Protein AF-A0A932MXI2-F1 (afdb_monomer_lite)

Foldseek 3Di:
DDDDDDPDPPPPDQLAAFEFAAAQPPRHGQFAPDLEDEAAEAPVAAPLDDPCVLVVLLVLLQVQLCVQPQFNHGYHYPYYDPDQDDDPPQHAYEHEDLDDPPPVCPPDQKDKDWDADPPPCRSYTRYMYIYGYNNPFAEDCPLAQRGFHSNLLSNLNVLVVRRTAADQALLASSHPDDHRSDDSSNHGDPNSSLVNSCSGGPDDQWDDWQSSWYWYPHPVDNHTFGWIHDPGDTDTAADDFSHWDLALRNHPQSDFDHDPVDHSRRHITTHKHADDQVPQPGPPSFGFDCPVVGGITDHAEDDDDDPDDDPVLCVVLNNQWTWDQDSSRYTDIWGWAQAQVSQVPFGFAPHVHDPPTTIGDHAQPFEFFAFDPFQRNYNQSHWADPDPTTTHHHPDDDPDDD

Secondary structure (DSSP, 8-state):
------------------EEEB-TTT-PBPB-SSSEEEEEEETT--TT-TTSHHHHHHHHHHHHHTT-TT---EEEEEEEES----SSSS--EEEEESS---GGGTT-SEEEEEEE--SS-TTBEEEEEEEEETTTS-EESS--TTSEEHHHHHHHHHHHHHTB--BS-TTSTTBS---TT--GGGS--HHHHHHHHHHS-SS----SSGGGS-EEE-TTSS--EEEEEETTEEEE--B-TTSEESSGGGBTTS-EE--TTS-TTTS-EEE--B--TTTT--GGGPEEE-TTSS-EEESS--S--SS--THHHHHHH-TTEEEEE-TTS-EEEEEEESSGGGGBTBEEET-SSSSSPEEEEPPPSBPTTSB-SSGGGBTTS-EE-SSSS-EE-PSS------

Sequence (402 aa):
MQRWTLAGVLAATSAAGFTVVRDPNTAAPIRWPTPEVSLTLQQDGSDDVADGSDLAAMRNAMAVWGLVTCSDFAFSEAGTTPSRSATDDGTNLVTFLESGWPGGASGAVALTTWYRDTGPNPDQWREADVILNGQDFCWATQGALTCHDIQSVLTHELGHVLGLWHAADPQATLYARTQEGLVYGRNLAADDVAGLCYLYPPGAFTCASDADCPAMFGYYGGGAVRTRCSAGSCAQGSTTYGLDCFAASHCASGQCMADPESPTAYEPGFCTQACSLAAQDCPQGDLCSDASGAALCWRGRDDCPNTARRTECQASLGSNGYCVQDSDGLLRCRRTCLVDEHCGGEECYGGTGGVPPGFCKPVGAKILGEPCEHGLECAQLTCAGAGTTPTCSPWPYSNTTP

pLDDT: mean 75.47, std 19.52, range [24.95, 98.69]

Radius of gyration: 22.24 Å; chains: 1; bounding box: 58×57×59 Å

Structure (mmCIF, N/CA/C/O backbone):
data_AF-A0A932MXI2-F1
#
_entry.id   AF-A0A932MXI2-F1
#
loop_
_atom_site.group_PDB
_atom_site.id
_atom_site.type_symbol
_atom_site.label_atom_id
_atom_site.label_alt_id
_atom_site.label_comp_id
_atom_site.label_asym_id
_atom_site.label_entity_id
_atom_site.label_seq_id
_atom_site.pdbx_PDB_ins_code
_atom_site.Cartn_x
_atom_site.Cartn_y
_atom_site.Cartn_z
_atom_site.occupancy
_atom_site.B_iso_or_equiv
_atom_site.auth_seq_id
_atom_site.auth_comp_id
_atom_site.auth_asym_id
_atom_site.auth_atom_id
_atom_site.pdbx_PDB_model_num
ATOM 1 N N . MET A 1 1 ? 17.530 -39.108 -34.973 1.00 37.25 1 MET A N 1
ATOM 2 C CA . MET A 1 1 ? 17.768 -37.732 -34.487 1.00 37.25 1 MET A CA 1
ATOM 3 C C . MET A 1 1 ? 16.409 -37.115 -34.189 1.00 37.25 1 MET A C 1
ATOM 5 O O . MET A 1 1 ? 15.735 -36.696 -35.118 1.00 37.25 1 MET A O 1
ATOM 9 N N . GLN A 1 2 ? 15.947 -37.169 -32.939 1.00 24.95 2 GLN A N 1
ATOM 10 C CA . GLN A 1 2 ? 14.688 -36.533 -32.538 1.00 24.95 2 GLN A CA 1
ATOM 11 C C . GLN A 1 2 ? 14.991 -35.097 -32.110 1.00 24.95 2 GLN A C 1
ATOM 13 O O . GLN A 1 2 ? 15.743 -34.872 -31.165 1.00 24.95 2 GLN A O 1
ATOM 18 N N . ARG A 1 3 ? 14.460 -34.138 -32.873 1.00 25.03 3 ARG A N 1
ATOM 19 C CA . ARG A 1 3 ? 14.452 -32.717 -32.524 1.00 25.03 3 ARG A CA 1
ATOM 20 C C . ARG A 1 3 ? 13.365 -32.494 -31.476 1.00 25.03 3 ARG A C 1
ATOM 22 O O . ARG A 1 3 ? 12.215 -32.837 -31.726 1.00 25.03 3 ARG A O 1
ATOM 29 N N . TRP A 1 4 ? 13.740 -31.910 -30.346 1.00 26.81 4 TRP A N 1
ATOM 30 C CA . TRP A 1 4 ? 12.810 -31.357 -29.369 1.00 26.81 4 TRP A CA 1
ATOM 31 C C . TRP A 1 4 ? 12.724 -29.855 -29.617 1.00 26.81 4 TRP A C 1
ATOM 33 O O . TRP A 1 4 ? 13.738 -29.161 -29.554 1.00 26.81 4 TRP A O 1
ATOM 43 N N . THR A 1 5 ? 11.535 -29.363 -29.943 1.00 29.88 5 THR A N 1
ATOM 44 C CA . THR A 1 5 ? 11.244 -27.930 -30.001 1.00 29.88 5 THR A CA 1
ATOM 45 C C . THR A 1 5 ? 10.661 -27.546 -28.645 1.00 29.88 5 THR A C 1
ATOM 47 O O . THR A 1 5 ? 9.555 -27.969 -28.318 1.00 29.88 5 THR A O 1
ATOM 50 N N . LEU A 1 6 ? 11.406 -26.786 -27.838 1.00 27.25 6 LEU A N 1
ATOM 51 C CA . LEU A 1 6 ? 10.838 -26.086 -26.687 1.00 27.25 6 LEU A CA 1
ATOM 52 C C . LEU A 1 6 ? 10.010 -24.915 -27.229 1.00 27.25 6 LEU A C 1
ATOM 54 O O . LEU A 1 6 ? 10.571 -23.963 -27.770 1.00 27.25 6 LEU A O 1
ATOM 58 N N . ALA A 1 7 ? 8.689 -24.986 -27.100 1.00 28.48 7 ALA A N 1
ATOM 59 C CA . ALA A 1 7 ? 7.842 -23.804 -27.163 1.00 28.48 7 ALA A CA 1
ATOM 60 C C . ALA A 1 7 ? 7.869 -23.169 -25.768 1.00 28.48 7 ALA A C 1
ATOM 62 O O . ALA A 1 7 ? 7.187 -23.629 -24.856 1.00 28.48 7 ALA A O 1
ATOM 63 N N . GLY A 1 8 ? 8.737 -22.175 -25.578 1.00 25.56 8 GLY A N 1
ATOM 64 C CA . GLY A 1 8 ? 8.717 -21.346 -24.381 1.00 25.56 8 GLY A CA 1
ATOM 65 C C . GLY A 1 8 ? 7.480 -20.460 -24.421 1.00 25.56 8 GLY A C 1
ATOM 66 O O . GLY A 1 8 ? 7.396 -19.562 -25.255 1.00 25.56 8 GLY A O 1
ATOM 67 N N . VAL A 1 9 ? 6.519 -20.724 -23.540 1.00 27.22 9 VAL A N 1
ATOM 68 C CA . VAL A 1 9 ? 5.492 -19.744 -23.196 1.00 27.22 9 VAL A CA 1
ATOM 69 C C . VAL A 1 9 ? 6.190 -18.715 -22.311 1.00 27.22 9 VAL A C 1
ATOM 71 O O . VAL A 1 9 ? 6.470 -18.979 -21.146 1.00 27.22 9 VAL A O 1
ATOM 74 N N . LEU A 1 10 ? 6.557 -17.573 -22.890 1.00 26.36 10 LEU A N 1
ATOM 75 C CA . LEU A 1 10 ? 6.882 -16.381 -22.115 1.00 26.36 10 LEU A CA 1
ATOM 76 C C . LEU A 1 10 ? 5.555 -15.860 -21.565 1.00 26.36 10 LEU A C 1
ATOM 78 O O . LEU A 1 10 ? 4.827 -15.160 -22.264 1.00 26.36 10 LEU A O 1
ATOM 82 N N . ALA A 1 11 ? 5.217 -16.252 -20.338 1.00 28.09 11 ALA A N 1
ATOM 83 C CA . ALA A 1 11 ? 4.273 -15.478 -19.552 1.00 28.09 11 ALA A CA 1
ATOM 84 C C . ALA A 1 11 ? 4.927 -14.108 -19.333 1.00 28.09 11 ALA A C 1
ATOM 86 O O . ALA A 1 11 ? 6.010 -14.022 -18.751 1.00 28.09 11 ALA A O 1
ATOM 87 N N . ALA A 1 12 ? 4.322 -13.052 -19.871 1.00 29.31 12 ALA A N 1
ATOM 88 C CA . ALA A 1 12 ? 4.675 -11.698 -19.488 1.00 29.31 12 ALA A CA 1
ATOM 89 C C . ALA A 1 12 ? 4.165 -11.509 -18.057 1.00 29.31 12 ALA A C 1
ATOM 91 O O . ALA A 1 12 ? 3.017 -11.139 -17.847 1.00 29.31 12 ALA A O 1
ATOM 92 N N . THR A 1 13 ? 4.993 -11.844 -17.071 1.00 35.12 13 THR A N 1
ATOM 93 C CA . THR A 1 13 ? 4.764 -11.407 -15.697 1.00 35.12 13 THR A CA 1
ATOM 94 C C . THR A 1 13 ? 4.804 -9.886 -15.716 1.00 35.12 13 THR A C 1
ATOM 96 O O . THR A 1 13 ? 5.801 -9.310 -16.170 1.00 35.12 13 THR A O 1
ATOM 99 N N . SER A 1 14 ? 3.735 -9.233 -15.261 1.00 41.88 14 SER A N 1
ATOM 100 C CA . SER A 1 14 ? 3.812 -7.829 -14.869 1.00 41.88 14 SER A CA 1
ATOM 101 C C . SER A 1 14 ? 5.031 -7.670 -13.956 1.00 41.88 14 SER A C 1
ATOM 103 O O . SER A 1 14 ? 5.331 -8.530 -13.124 1.00 41.88 14 SER A O 1
ATOM 105 N N . ALA A 1 15 ? 5.829 -6.638 -14.208 1.00 44.97 15 ALA A N 1
ATOM 106 C CA . ALA A 1 15 ? 7.042 -6.414 -13.442 1.00 44.97 15 ALA A CA 1
ATOM 107 C C . ALA A 1 15 ? 6.621 -5.937 -12.043 1.00 44.97 15 ALA A C 1
ATOM 109 O O . ALA A 1 15 ? 6.262 -4.775 -11.887 1.00 44.97 15 ALA A O 1
ATOM 110 N N . ALA A 1 16 ? 6.609 -6.838 -11.057 1.00 55.31 16 ALA A N 1
ATOM 111 C CA . ALA A 1 16 ? 6.375 -6.493 -9.656 1.00 55.31 16 ALA A CA 1
ATOM 112 C C . ALA A 1 16 ? 7.564 -5.675 -9.148 1.00 55.31 16 ALA A C 1
ATOM 114 O O . ALA A 1 16 ? 8.705 -6.035 -9.418 1.00 55.31 16 ALA A O 1
ATOM 115 N N . GLY A 1 17 ? 7.342 -4.573 -8.448 1.00 68.50 17 GLY A N 1
ATOM 116 C CA . GLY A 1 17 ? 8.429 -3.777 -7.914 1.00 68.50 17 GLY A CA 1
ATOM 117 C C . GLY A 1 17 ? 7.911 -2.945 -6.775 1.00 68.50 17 GLY A C 1
ATOM 118 O O . GLY A 1 17 ? 7.427 -1.865 -7.034 1.00 68.50 17 GLY A O 1
ATOM 119 N N . PHE A 1 18 ? 8.069 -3.435 -5.557 1.00 88.00 18 PHE A N 1
ATOM 120 C CA . PHE A 1 18 ? 7.422 -2.875 -4.380 1.00 88.00 18 PHE A CA 1
ATOM 121 C C . PHE A 1 18 ? 8.322 -1.883 -3.657 1.00 88.00 18 PHE A C 1
ATOM 123 O O . PHE A 1 18 ? 9.556 -1.884 -3.810 1.00 88.00 18 PHE A O 1
ATOM 130 N N . THR A 1 19 ? 7.704 -1.075 -2.802 1.00 92.00 19 THR A N 1
ATOM 131 C CA . THR A 1 19 ? 8.418 -0.145 -1.936 1.00 92.00 19 THR A CA 1
ATOM 132 C C . THR A 1 19 ? 8.278 -0.529 -0.466 1.00 92.00 19 THR A C 1
ATOM 134 O O . THR A 1 19 ? 7.191 -0.835 0.013 1.00 92.00 19 THR A O 1
ATOM 137 N N . VAL A 1 20 ? 9.384 -0.477 0.282 1.00 93.69 20 VAL A N 1
ATOM 138 C CA . VAL A 1 20 ? 9.380 -0.673 1.743 1.00 93.69 20 VAL A CA 1
ATOM 139 C C . VAL A 1 20 ? 10.014 0.500 2.480 1.00 93.69 20 VAL A C 1
ATOM 141 O O . VAL A 1 20 ? 10.896 1.192 1.956 1.00 93.69 20 VAL A O 1
ATOM 144 N N . VAL A 1 21 ? 9.602 0.693 3.730 1.00 92.44 21 VAL A N 1
ATOM 145 C CA . VAL A 1 21 ? 10.210 1.672 4.635 1.00 92.44 21 VAL A CA 1
ATOM 146 C C . VAL A 1 21 ? 11.546 1.141 5.152 1.00 92.44 21 VAL A C 1
ATOM 148 O O . VAL A 1 21 ? 11.673 -0.033 5.502 1.00 92.44 21 VAL A O 1
ATOM 151 N N . ARG A 1 22 ? 12.561 2.008 5.221 1.00 89.31 22 ARG A N 1
ATOM 152 C CA . ARG A 1 22 ? 13.912 1.640 5.669 1.00 89.31 22 ARG A CA 1
ATOM 153 C C . ARG A 1 22 ? 14.454 2.539 6.770 1.00 89.31 22 ARG A C 1
ATOM 155 O O . ARG A 1 22 ? 14.081 3.710 6.870 1.00 89.31 22 ARG A O 1
ATOM 162 N N . ASP A 1 23 ? 15.432 2.026 7.509 1.00 85.88 23 ASP A N 1
ATOM 163 C CA . ASP A 1 23 ? 16.211 2.837 8.435 1.00 85.88 23 ASP A CA 1
ATOM 164 C C . ASP A 1 23 ? 17.296 3.654 7.699 1.00 85.88 23 ASP A C 1
ATOM 166 O O . ASP A 1 23 ? 18.036 3.115 6.867 1.00 85.88 23 ASP A O 1
ATOM 170 N N . PRO A 1 24 ? 17.426 4.962 7.990 1.00 76.50 24 PRO A N 1
ATOM 171 C CA . PRO A 1 24 ? 18.426 5.840 7.375 1.00 76.50 24 PRO A CA 1
ATOM 172 C C . PRO A 1 24 ? 19.884 5.407 7.544 1.00 76.50 24 PRO A C 1
ATOM 174 O O . PRO A 1 24 ? 20.719 5.745 6.704 1.00 76.50 24 PRO A O 1
ATOM 177 N N . ASN A 1 25 ? 20.213 4.745 8.651 1.00 79.06 25 ASN A N 1
ATOM 178 C CA . ASN A 1 25 ? 21.585 4.470 9.065 1.00 79.06 25 ASN A CA 1
ATOM 179 C C . ASN A 1 25 ? 22.057 3.103 8.572 1.00 79.06 25 ASN A C 1
ATOM 181 O O . ASN A 1 25 ? 23.206 2.970 8.151 1.00 79.06 25 ASN A O 1
ATOM 185 N N . THR A 1 26 ? 21.186 2.095 8.630 1.00 80.31 26 THR A N 1
ATOM 186 C CA . THR A 1 26 ? 21.511 0.720 8.215 1.00 80.31 26 THR A CA 1
ATOM 187 C C . THR A 1 26 ? 21.097 0.434 6.773 1.00 80.31 26 THR A C 1
ATOM 189 O O . THR A 1 26 ? 21.611 -0.507 6.169 1.00 80.31 26 THR A O 1
ATOM 192 N N . ALA A 1 27 ? 20.191 1.246 6.213 1.00 78.44 27 ALA A N 1
ATOM 193 C CA . ALA A 1 27 ? 19.480 0.997 4.959 1.00 78.44 27 ALA A CA 1
ATOM 194 C C . ALA A 1 27 ? 18.654 -0.305 4.953 1.00 78.44 27 ALA A C 1
ATOM 196 O O . ALA A 1 27 ? 18.157 -0.694 3.893 1.00 78.44 27 ALA A O 1
ATOM 197 N N . ALA A 1 28 ? 18.495 -0.960 6.108 1.00 85.75 28 ALA A N 1
ATOM 198 C CA . ALA A 1 28 ? 17.686 -2.158 6.253 1.00 85.75 28 ALA A CA 1
ATOM 199 C C . ALA A 1 28 ? 16.190 -1.800 6.306 1.00 85.75 28 ALA A C 1
ATOM 201 O O . ALA A 1 28 ? 15.842 -0.698 6.740 1.00 85.75 28 ALA A O 1
ATOM 202 N N . PRO A 1 29 ? 15.295 -2.702 5.873 1.00 90.31 29 PRO A N 1
ATOM 203 C CA . PRO A 1 29 ? 13.859 -2.509 6.032 1.00 90.31 29 PRO A CA 1
ATOM 204 C C . PRO A 1 29 ? 13.468 -2.437 7.509 1.00 90.31 29 PRO A C 1
ATOM 206 O O . PRO A 1 29 ? 13.992 -3.208 8.315 1.00 90.31 29 PRO A O 1
ATOM 209 N N . ILE A 1 30 ? 12.515 -1.566 7.842 1.00 91.69 30 ILE A N 1
ATOM 210 C CA . ILE A 1 30 ? 11.881 -1.550 9.164 1.00 91.69 30 ILE A CA 1
ATOM 211 C C . ILE A 1 30 ? 10.670 -2.482 9.113 1.00 91.69 30 ILE A C 1
ATOM 213 O O . ILE A 1 30 ? 9.805 -2.329 8.250 1.00 91.69 30 ILE A O 1
ATOM 217 N N . ARG A 1 31 ? 10.618 -3.467 10.013 1.00 92.94 31 ARG A N 1
ATOM 218 C CA . ARG A 1 31 ? 9.570 -4.501 10.025 1.00 92.94 31 ARG A CA 1
ATOM 219 C C . ARG A 1 31 ? 9.256 -4.992 11.432 1.00 92.94 31 ARG A C 1
ATOM 221 O O . ARG A 1 31 ? 10.009 -4.738 12.369 1.00 92.94 31 ARG A O 1
ATOM 228 N N . TRP A 1 32 ? 8.172 -5.741 11.585 1.00 94.75 32 TRP A N 1
ATOM 229 C CA . TRP A 1 32 ? 7.864 -6.414 12.844 1.00 94.75 32 TRP A CA 1
ATOM 230 C C . TRP A 1 32 ? 8.884 -7.525 13.150 1.00 94.75 32 TRP A C 1
ATOM 232 O O . TRP A 1 32 ? 9.383 -8.183 12.230 1.00 94.75 32 TRP A O 1
ATOM 242 N N . PRO A 1 33 ? 9.219 -7.758 14.432 1.00 90.81 33 PRO A N 1
ATOM 243 C CA . PRO A 1 33 ? 10.160 -8.808 14.824 1.00 90.81 33 PRO A CA 1
ATOM 244 C C . PRO A 1 33 ? 9.586 -10.222 14.650 1.00 90.81 33 PRO A C 1
ATOM 246 O O . PRO A 1 33 ? 10.347 -11.183 14.532 1.00 90.81 33 PRO A O 1
ATOM 249 N N . THR A 1 34 ? 8.260 -10.352 14.639 1.00 90.62 34 THR A N 1
ATOM 250 C CA . THR A 1 34 ? 7.522 -11.603 14.445 1.00 90.62 34 THR A CA 1
ATOM 251 C C . THR A 1 34 ? 6.590 -11.483 13.240 1.00 90.62 34 THR A C 1
ATOM 253 O O . THR A 1 34 ? 6.079 -10.392 12.988 1.00 90.62 34 THR A O 1
ATOM 256 N N . PRO A 1 35 ? 6.319 -12.581 12.512 1.00 91.12 35 PRO A N 1
ATOM 257 C CA . PRO A 1 35 ? 5.375 -12.595 11.395 1.00 91.12 35 PRO A CA 1
ATOM 258 C C . PRO A 1 35 ? 3.915 -12.654 11.890 1.00 91.12 35 PRO A C 1
ATOM 260 O O . PRO A 1 35 ? 3.079 -13.355 11.341 1.00 91.12 35 PRO A O 1
ATOM 263 N N . GLU A 1 36 ? 3.609 -11.959 12.980 1.00 95.44 36 GLU A N 1
ATOM 264 C CA . GLU A 1 36 ? 2.249 -11.826 13.488 1.00 95.44 36 GLU A CA 1
ATOM 265 C C . GLU A 1 36 ? 2.101 -10.452 14.123 1.00 95.44 36 GLU A C 1
ATOM 267 O O . GLU A 1 36 ? 2.955 -10.039 14.916 1.00 95.44 36 GLU A O 1
ATOM 272 N N . VAL A 1 37 ? 1.014 -9.765 13.780 1.00 97.38 37 VAL A N 1
ATOM 273 C CA . VAL A 1 37 ? 0.613 -8.504 14.405 1.00 97.38 37 VAL A CA 1
ATOM 274 C C . VAL A 1 37 ? -0.826 -8.633 14.871 1.00 97.38 37 VAL A C 1
ATOM 276 O O . VAL A 1 37 ? -1.736 -8.879 14.078 1.00 97.38 37 VAL A O 1
ATOM 279 N N . SER A 1 38 ? -1.033 -8.446 16.169 1.00 97.69 38 SER A N 1
ATOM 280 C CA . SER A 1 38 ? -2.367 -8.425 16.753 1.00 97.69 38 SER A CA 1
ATOM 281 C C . SER A 1 38 ? -2.956 -7.017 16.674 1.00 97.69 38 SER A C 1
ATOM 283 O O . SER A 1 38 ? -2.322 -6.076 17.156 1.00 97.69 38 SER A O 1
ATOM 285 N N . LEU A 1 39 ? -4.158 -6.882 16.118 1.00 98.50 39 LEU A N 1
ATOM 286 C CA . LEU A 1 39 ? -4.903 -5.629 15.992 1.00 98.50 39 LEU A CA 1
ATOM 287 C C . LEU A 1 39 ? -6.111 -5.620 16.927 1.00 98.50 39 LEU A C 1
ATOM 289 O O . LEU A 1 39 ? -6.856 -6.597 17.009 1.00 98.50 39 LEU A O 1
ATOM 293 N N . THR A 1 40 ? -6.332 -4.500 17.603 1.00 98.56 40 THR A N 1
ATOM 294 C CA . THR A 1 40 ? -7.558 -4.226 18.358 1.00 98.56 40 THR A CA 1
ATOM 295 C C . THR A 1 40 ? -8.492 -3.404 17.481 1.00 98.56 40 THR A C 1
ATOM 297 O O . THR A 1 40 ? -8.071 -2.401 16.912 1.00 98.56 40 THR A O 1
ATOM 300 N N . LEU A 1 41 ? -9.760 -3.800 17.375 1.00 98.50 41 LEU A N 1
ATOM 301 C CA . LEU A 1 41 ? -10.750 -3.054 16.593 1.00 98.50 41 LEU A CA 1
ATOM 302 C C . LEU A 1 41 ? -11.549 -2.112 17.495 1.00 98.50 41 LEU A C 1
ATOM 304 O O . LEU A 1 41 ? -11.979 -2.495 18.588 1.00 98.50 41 LEU A O 1
ATOM 308 N N . GLN A 1 42 ? -11.800 -0.885 17.051 1.00 97.56 42 GLN A N 1
ATOM 309 C CA . GLN A 1 42 ? -12.750 -0.032 17.750 1.00 97.56 42 GLN A CA 1
ATOM 310 C C . GLN A 1 42 ? -14.163 -0.614 17.607 1.00 97.56 42 GLN A C 1
ATOM 312 O O . GLN A 1 42 ? -14.610 -0.953 16.514 1.00 97.56 42 GLN A O 1
ATOM 317 N N . GLN A 1 43 ? -14.841 -0.792 18.740 1.00 96.38 43 GLN A N 1
ATOM 318 C CA . GLN A 1 43 ? -16.027 -1.647 18.847 1.00 96.38 43 GLN A CA 1
ATOM 319 C C . GLN A 1 43 ? -17.278 -1.119 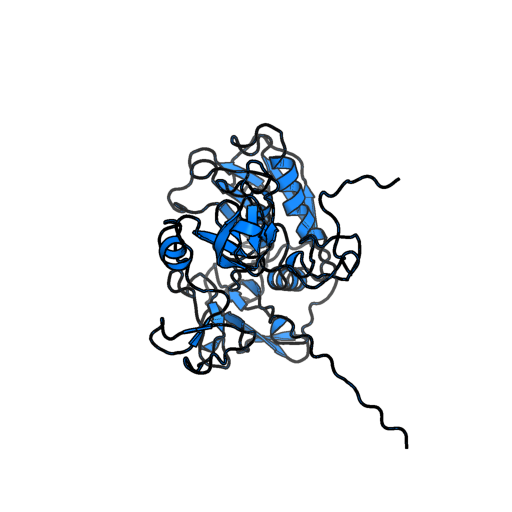18.122 1.00 96.38 43 GLN A C 1
ATOM 321 O O . GLN A 1 43 ? -18.173 -1.908 17.827 1.00 96.38 43 GLN A O 1
ATOM 326 N N . ASP A 1 44 ? -17.372 0.196 17.915 1.00 95.69 44 ASP A N 1
ATOM 327 C CA . ASP A 1 44 ? -18.537 0.846 17.311 1.00 95.69 44 ASP A CA 1
ATOM 328 C C . ASP A 1 44 ? -18.393 0.944 15.786 1.00 95.69 44 ASP A C 1
ATOM 330 O O . ASP A 1 44 ? -19.391 1.174 15.114 1.00 95.69 44 ASP A O 1
ATOM 334 N N . GLY A 1 45 ? -17.169 0.797 15.262 1.00 95.94 45 GLY A N 1
ATOM 335 C CA . GLY A 1 45 ? -16.876 0.918 13.840 1.00 95.94 45 GLY A CA 1
ATOM 336 C C . GLY A 1 45 ? -17.239 2.293 13.270 1.00 95.94 45 GLY A C 1
ATOM 337 O O . GLY A 1 45 ? -16.958 3.313 13.914 1.00 95.94 45 GLY A O 1
ATOM 338 N N . SER A 1 46 ? -17.805 2.303 12.061 1.00 97.25 46 SER A N 1
ATOM 339 C CA . SER A 1 46 ? -18.210 3.522 11.344 1.00 97.25 46 SER A CA 1
ATOM 340 C C . SER A 1 46 ? -19.676 3.847 11.609 1.00 97.25 46 SER A C 1
ATOM 342 O O . SER A 1 46 ? -20.536 2.969 11.528 1.00 97.25 46 SER A O 1
ATOM 344 N N . ASP A 1 47 ? -19.995 5.118 11.854 1.00 96.69 47 ASP A N 1
ATOM 345 C CA . ASP A 1 47 ? -21.384 5.549 12.049 1.00 96.69 47 ASP A CA 1
ATOM 346 C C . ASP A 1 47 ? -22.246 5.527 10.765 1.00 96.69 47 ASP A C 1
ATOM 348 O O . ASP A 1 47 ? -23.479 5.556 10.855 1.00 96.69 47 ASP A O 1
ATOM 352 N N . ASP A 1 48 ? -21.627 5.356 9.591 1.00 97.12 48 ASP A N 1
ATOM 353 C CA . ASP A 1 48 ? -22.300 5.132 8.305 1.00 97.12 48 ASP A CA 1
ATOM 354 C C . ASP A 1 48 ? -22.852 3.701 8.147 1.00 97.12 48 ASP A C 1
ATOM 356 O O . ASP A 1 48 ? -23.716 3.445 7.298 1.00 97.12 48 ASP A O 1
ATOM 360 N N . VAL A 1 49 ? -22.375 2.741 8.954 1.00 95.88 49 VAL A N 1
ATOM 361 C CA . VAL A 1 49 ? -22.673 1.308 8.802 1.00 95.88 49 VAL A CA 1
ATOM 362 C C . VAL A 1 49 ? -23.358 0.750 10.052 1.00 95.88 49 VAL A C 1
ATOM 364 O O . VAL A 1 49 ? -22.736 0.381 11.038 1.00 95.88 49 VAL A O 1
ATOM 367 N N . ALA A 1 50 ? -24.685 0.617 10.002 1.00 92.75 50 ALA A N 1
ATOM 368 C CA . ALA A 1 50 ? -25.486 0.233 11.172 1.00 92.75 50 ALA A CA 1
ATOM 369 C C . ALA A 1 50 ? -25.706 -1.284 11.365 1.00 92.75 50 ALA A C 1
ATOM 371 O O . ALA A 1 50 ? -26.282 -1.699 12.372 1.00 92.75 50 ALA A O 1
ATOM 372 N N . ASP A 1 51 ? -25.328 -2.122 10.396 1.00 89.81 51 ASP A N 1
ATOM 373 C CA . ASP A 1 51 ? -25.625 -3.565 10.392 1.00 89.81 51 ASP A CA 1
ATOM 374 C C . ASP A 1 51 ? -24.471 -4.447 10.907 1.00 89.81 51 ASP A C 1
ATOM 376 O O . ASP A 1 51 ? -24.592 -5.674 10.923 1.00 89.81 51 ASP A O 1
ATOM 380 N N . GLY A 1 52 ? -23.365 -3.832 11.344 1.00 91.81 52 GLY A N 1
ATOM 381 C CA . GLY A 1 52 ? -22.159 -4.514 11.823 1.00 91.81 52 GLY A CA 1
ATOM 382 C C . GLY A 1 52 ? -21.300 -5.132 10.713 1.00 91.81 52 GLY A C 1
ATOM 383 O O . GLY A 1 52 ? -20.367 -5.892 10.997 1.00 91.81 52 GLY A O 1
ATOM 384 N N . SER A 1 53 ? -21.616 -4.860 9.441 1.00 93.44 53 SER A N 1
ATOM 385 C CA . SER A 1 53 ? -20.823 -5.346 8.308 1.00 93.44 53 SER A CA 1
ATOM 386 C C . SER A 1 53 ? -19.447 -4.682 8.211 1.00 93.44 53 SER A C 1
ATOM 388 O O . SER A 1 53 ? -18.562 -5.215 7.545 1.00 93.44 53 SER A O 1
ATOM 390 N N . ASP A 1 54 ? -19.236 -3.560 8.890 1.00 96.25 54 ASP A N 1
ATOM 391 C CA . ASP A 1 54 ? -17.969 -2.844 9.000 1.00 96.25 54 ASP A CA 1
ATOM 392 C C . ASP A 1 54 ? -16.915 -3.655 9.760 1.00 96.25 54 ASP A C 1
ATOM 394 O O . ASP A 1 54 ? -15.826 -3.870 9.235 1.00 96.25 54 ASP A O 1
ATOM 398 N N . LEU A 1 55 ? -17.241 -4.223 10.925 1.00 96.38 55 LEU A N 1
ATOM 399 C CA . LEU A 1 55 ? -16.341 -5.134 11.648 1.00 96.38 55 LEU A CA 1
ATOM 400 C C . LEU A 1 55 ? -16.052 -6.403 10.840 1.00 96.38 55 LEU A C 1
ATOM 402 O O . LEU A 1 55 ? -14.951 -6.949 10.908 1.00 96.38 55 LEU A O 1
ATOM 406 N N . ALA A 1 56 ? -17.017 -6.881 10.050 1.00 94.69 56 ALA A N 1
ATOM 407 C CA . ALA A 1 56 ? -16.776 -7.983 9.122 1.00 94.69 56 ALA A CA 1
ATOM 408 C C . ALA A 1 56 ? -15.818 -7.572 7.987 1.00 94.69 56 ALA A C 1
ATOM 410 O O . ALA A 1 56 ? -14.891 -8.317 7.676 1.00 94.69 56 ALA A O 1
ATOM 411 N N . ALA A 1 57 ? -15.990 -6.380 7.409 1.00 95.12 57 ALA A N 1
ATOM 412 C CA . ALA A 1 57 ? -15.095 -5.828 6.396 1.00 95.12 57 ALA A CA 1
ATOM 413 C C . ALA A 1 57 ? -13.673 -5.622 6.942 1.00 95.12 57 ALA A C 1
ATOM 415 O O . ALA A 1 57 ? -12.707 -5.947 6.250 1.00 95.12 57 ALA A O 1
ATOM 416 N N . MET A 1 58 ? -13.543 -5.178 8.197 1.00 97.94 58 MET A N 1
ATOM 417 C CA . MET A 1 58 ? -12.246 -5.020 8.853 1.00 97.94 58 MET A CA 1
ATOM 418 C C . MET A 1 58 ? -11.515 -6.358 9.009 1.00 97.94 58 MET A C 1
ATOM 420 O O . MET A 1 58 ? -10.352 -6.492 8.631 1.00 97.94 58 MET A O 1
ATOM 424 N N . ARG A 1 59 ? -12.223 -7.391 9.481 1.00 96.56 59 ARG A N 1
ATOM 425 C CA . ARG A 1 59 ? -11.686 -8.758 9.582 1.00 96.56 59 ARG A CA 1
ATOM 426 C C . ARG A 1 59 ? -11.320 -9.341 8.220 1.00 96.56 59 ARG A C 1
ATOM 428 O O . ARG A 1 59 ? -10.310 -10.031 8.105 1.00 96.56 59 ARG A O 1
ATOM 435 N N . ASN A 1 60 ? -12.109 -9.055 7.184 1.00 93.88 60 ASN A N 1
ATOM 436 C CA . ASN A 1 60 ? -11.787 -9.485 5.827 1.00 93.88 60 ASN A CA 1
ATOM 437 C C . ASN A 1 60 ? -10.488 -8.839 5.333 1.00 93.88 60 ASN A C 1
ATOM 439 O O . ASN A 1 60 ? -9.670 -9.552 4.764 1.00 93.88 60 ASN A O 1
ATOM 443 N N . ALA A 1 61 ? -10.267 -7.544 5.591 1.00 95.88 61 ALA A N 1
ATOM 444 C CA . ALA A 1 61 ? -9.022 -6.853 5.237 1.00 95.88 61 ALA A CA 1
ATOM 445 C C . ALA A 1 61 ? -7.796 -7.476 5.927 1.00 95.88 61 ALA A C 1
ATOM 447 O O . ALA A 1 61 ? -6.759 -7.675 5.298 1.00 95.88 61 ALA A O 1
ATOM 448 N N . MET A 1 62 ? -7.928 -7.862 7.201 1.00 97.00 62 MET A N 1
ATOM 449 C CA . MET A 1 62 ? -6.883 -8.596 7.927 1.00 97.00 62 MET A CA 1
ATOM 450 C C . MET A 1 62 ? -6.595 -9.962 7.294 1.00 97.00 62 MET A C 1
ATOM 452 O O . MET A 1 62 ? -5.437 -10.349 7.136 1.00 97.00 62 MET A O 1
ATOM 456 N N . ALA A 1 63 ? -7.648 -10.693 6.921 1.00 91.69 63 ALA A N 1
ATOM 457 C CA . ALA A 1 63 ? -7.536 -12.058 6.426 1.00 91.69 63 ALA A CA 1
ATOM 458 C C . ALA A 1 63 ? -6.784 -12.157 5.091 1.00 91.69 63 ALA A C 1
ATOM 460 O O . ALA A 1 63 ? -6.079 -13.144 4.887 1.00 91.69 63 ALA A O 1
ATOM 461 N N . VAL A 1 64 ? -6.897 -11.161 4.198 1.00 88.12 64 VAL A N 1
ATOM 462 C CA . VAL A 1 64 ? -6.301 -11.235 2.847 1.00 88.12 64 VAL A CA 1
ATOM 463 C C . VAL A 1 64 ? -4.784 -11.418 2.899 1.00 88.12 64 VAL A C 1
ATOM 465 O O . VAL A 1 64 ? -4.227 -12.170 2.103 1.00 88.12 64 VAL A O 1
ATOM 468 N N . TRP A 1 65 ? -4.122 -10.771 3.863 1.00 92.62 65 TRP A N 1
ATOM 469 C CA . TRP A 1 65 ? -2.670 -10.830 4.030 1.00 92.62 65 TRP A CA 1
ATOM 470 C C . TRP A 1 65 ? -2.191 -12.223 4.452 1.00 92.62 65 TRP A C 1
ATOM 472 O O . TRP A 1 65 ? -1.138 -12.668 4.006 1.00 92.62 65 TRP A O 1
ATOM 482 N N . GLY A 1 66 ? -3.004 -12.957 5.221 1.00 88.12 66 GLY A N 1
ATOM 483 C CA . GLY A 1 66 ? -2.720 -14.340 5.619 1.00 88.12 66 GLY A CA 1
ATOM 484 C C . GLY A 1 66 ? -2.961 -15.385 4.521 1.00 88.12 66 GLY A C 1
ATOM 485 O O . GLY A 1 66 ? -2.684 -16.564 4.731 1.00 88.12 66 GLY A O 1
ATOM 486 N N . LEU A 1 67 ? -3.483 -14.993 3.350 1.00 84.44 67 LEU A N 1
ATOM 487 C CA . LEU A 1 67 ? -3.679 -15.898 2.207 1.00 84.44 67 LEU A CA 1
ATOM 488 C C . LEU A 1 67 ? -2.418 -16.046 1.339 1.00 84.44 67 LEU A C 1
ATOM 490 O O . LEU A 1 67 ? -2.388 -16.876 0.427 1.00 84.44 67 LEU A O 1
ATOM 494 N N . VAL A 1 68 ? -1.381 -15.246 1.595 1.00 84.00 68 VAL A N 1
ATOM 495 C CA . VAL A 1 68 ? -0.175 -15.192 0.768 1.00 84.00 68 VAL A CA 1
ATOM 496 C C . VAL A 1 68 ? 0.773 -16.341 1.105 1.00 84.00 68 VAL A C 1
ATOM 498 O O . VAL A 1 68 ? 1.447 -16.349 2.126 1.00 84.00 68 VAL A O 1
ATOM 501 N N . THR A 1 69 ? 0.903 -17.302 0.192 1.00 84.81 69 THR A N 1
ATOM 502 C CA . THR A 1 69 ? 1.624 -18.562 0.451 1.00 84.81 69 THR A CA 1
ATOM 503 C C . THR A 1 69 ? 3.147 -18.443 0.541 1.00 84.81 69 THR A C 1
ATOM 505 O O . THR A 1 69 ? 3.800 -19.402 0.942 1.00 84.81 69 THR A O 1
ATOM 508 N N . CYS A 1 70 ? 3.737 -17.323 0.106 1.00 82.75 70 CYS A N 1
ATOM 509 C CA . CYS A 1 70 ? 5.180 -17.078 0.230 1.00 82.75 70 CYS A CA 1
ATOM 510 C C . CYS A 1 70 ? 5.567 -16.323 1.508 1.00 82.75 70 CYS A C 1
ATOM 512 O O . CYS A 1 70 ? 6.733 -15.957 1.661 1.00 82.75 70 CYS A O 1
ATOM 514 N N . SER A 1 71 ? 4.620 -16.111 2.421 1.00 91.25 71 SER A N 1
ATOM 515 C CA . SER A 1 71 ? 4.837 -15.480 3.715 1.00 91.25 71 SER A CA 1
ATOM 516 C C . SER A 1 71 ? 4.202 -16.316 4.824 1.00 91.25 71 SER A C 1
ATOM 518 O O . SER A 1 71 ? 3.172 -16.947 4.611 1.00 91.25 71 SER A O 1
ATOM 520 N N . ASP A 1 72 ? 4.810 -16.295 6.008 1.00 90.06 72 ASP A N 1
ATOM 521 C CA . ASP A 1 72 ? 4.193 -16.829 7.231 1.00 90.06 72 ASP A CA 1
ATOM 522 C C . ASP A 1 72 ? 3.422 -15.741 8.002 1.00 90.06 72 ASP A C 1
ATOM 524 O O . ASP A 1 72 ? 3.000 -15.966 9.135 1.00 90.06 72 ASP A O 1
ATOM 528 N N . PHE A 1 73 ? 3.282 -14.540 7.426 1.00 95.62 73 PHE A N 1
ATOM 529 C CA . PHE A 1 73 ? 2.671 -13.413 8.112 1.00 95.62 73 PHE A CA 1
ATOM 530 C C . PHE A 1 73 ? 1.160 -13.578 8.276 1.00 95.62 73 PHE A C 1
ATOM 532 O O . PHE A 1 73 ? 0.454 -13.912 7.324 1.00 95.62 73 PHE A O 1
ATOM 539 N N . ALA A 1 74 ? 0.645 -13.238 9.456 1.00 95.25 74 ALA A N 1
ATOM 540 C CA . ALA A 1 74 ? -0.787 -13.096 9.681 1.00 95.25 74 ALA A CA 1
ATOM 541 C C . ALA A 1 74 ? -1.123 -11.913 10.599 1.00 95.25 74 ALA A C 1
ATOM 543 O O . ALA A 1 74 ? -0.398 -11.593 11.539 1.00 95.25 74 ALA A O 1
ATOM 544 N N . PHE A 1 75 ? -2.282 -11.302 10.362 1.00 98.06 75 PHE A N 1
ATOM 545 C CA . PHE A 1 75 ? -2.923 -10.441 11.350 1.00 98.06 75 PHE A CA 1
ATOM 546 C C . PHE A 1 75 ? -3.841 -11.271 12.252 1.00 98.06 75 PHE A C 1
ATOM 548 O O . PHE A 1 75 ? -4.559 -12.150 11.770 1.00 98.06 75 PHE A O 1
ATOM 555 N N . SER A 1 76 ? -3.861 -10.966 13.549 1.00 97.50 76 SER A N 1
ATOM 556 C CA . SER A 1 76 ? -4.779 -11.570 14.524 1.00 97.50 76 SER A CA 1
ATOM 557 C C . SER A 1 76 ? -5.620 -10.504 15.234 1.00 97.50 76 SER A C 1
ATOM 559 O O . SER A 1 76 ? -5.202 -9.359 15.368 1.00 97.50 76 SER A O 1
ATOM 561 N N . GLU A 1 77 ? -6.845 -10.838 15.653 1.00 97.31 77 GLU A N 1
ATOM 562 C CA . GLU A 1 77 ? -7.721 -9.908 16.387 1.00 97.31 77 GLU A CA 1
ATOM 563 C C . GLU A 1 77 ? -7.467 -10.036 17.899 1.00 97.31 77 GLU A C 1
ATOM 565 O O . GLU A 1 77 ? -7.675 -11.100 18.484 1.00 97.31 77 GLU A O 1
ATOM 570 N N . ALA A 1 78 ? -7.050 -8.942 18.541 1.00 97.38 78 ALA A N 1
ATOM 571 C CA . ALA A 1 78 ? -6.827 -8.838 19.988 1.00 97.38 78 ALA A CA 1
ATOM 572 C C . ALA A 1 78 ? -8.111 -8.519 20.784 1.00 97.38 78 ALA A C 1
ATOM 574 O O . ALA A 1 78 ? -8.069 -8.321 21.999 1.00 97.38 78 ALA A O 1
ATOM 575 N N . GLY A 1 79 ? -9.259 -8.478 20.104 1.00 97.06 79 GLY A N 1
ATOM 576 C CA . GLY A 1 79 ? -10.556 -8.081 20.641 1.00 97.06 79 GLY A CA 1
ATOM 577 C C . GLY A 1 79 ? -10.947 -6.662 20.232 1.00 97.06 79 GLY A C 1
ATOM 578 O O . GLY A 1 79 ? -10.385 -6.084 19.300 1.00 97.06 79 GLY A O 1
ATOM 579 N N . THR A 1 80 ? -11.936 -6.110 20.937 1.00 97.81 80 THR A N 1
ATOM 580 C CA . THR A 1 80 ? -12.477 -4.775 20.664 1.00 97.81 80 THR A CA 1
ATOM 581 C C . THR A 1 80 ? -12.279 -3.816 21.831 1.00 97.81 80 THR A C 1
ATOM 583 O O . THR A 1 80 ? -12.239 -4.235 22.989 1.00 97.81 80 THR A O 1
ATOM 586 N N . THR A 1 81 ? -12.240 -2.515 21.545 1.00 97.62 81 THR A N 1
ATOM 587 C CA . THR A 1 81 ? -12.121 -1.453 22.556 1.00 97.62 81 THR A CA 1
ATOM 588 C C . THR A 1 81 ? -13.125 -0.319 22.319 1.00 97.62 81 THR A C 1
ATOM 590 O O . THR A 1 81 ? -13.437 -0.014 21.167 1.00 97.62 81 THR A O 1
ATOM 593 N N . PRO A 1 82 ? -13.627 0.352 23.376 1.00 96.75 82 PRO A N 1
ATOM 594 C CA . PRO A 1 82 ? -14.379 1.597 23.221 1.00 96.75 82 PRO A CA 1
ATOM 595 C C . PRO A 1 82 ? -13.482 2.798 22.872 1.00 96.75 82 PRO A C 1
ATOM 597 O O . PRO A 1 82 ? -13.991 3.836 22.453 1.00 96.75 82 PRO A O 1
ATOM 600 N N . SER A 1 83 ? -12.162 2.698 23.076 1.00 94.94 83 SER A N 1
ATOM 601 C CA . SER A 1 83 ? -11.226 3.797 22.814 1.00 94.94 83 SER A CA 1
ATOM 602 C C . SER A 1 83 ? -11.106 4.090 21.316 1.00 94.94 83 SER A C 1
ATOM 604 O O . SER A 1 83 ? -10.938 3.173 20.523 1.00 94.94 83 SER A O 1
ATOM 606 N N . ARG A 1 84 ? -11.127 5.375 20.948 1.00 94.12 84 ARG A N 1
ATOM 607 C CA . ARG A 1 84 ? -10.767 5.883 19.606 1.00 94.12 84 ARG A CA 1
ATOM 608 C C . ARG A 1 84 ? -9.380 6.553 19.590 1.00 94.12 84 ARG A C 1
ATOM 610 O O . ARG A 1 84 ? -9.030 7.229 18.631 1.00 94.12 84 ARG A O 1
ATOM 617 N N . SER A 1 85 ? -8.622 6.446 20.685 1.00 91.75 85 SER A N 1
ATOM 618 C CA . SER A 1 85 ? -7.320 7.108 20.837 1.00 91.75 85 SER A CA 1
ATOM 619 C C . SER A 1 85 ? -6.219 6.275 20.187 1.00 91.75 85 SER A C 1
ATOM 621 O O . SER A 1 85 ? -5.830 5.265 20.759 1.00 91.75 85 SER A O 1
ATOM 623 N N . ALA A 1 86 ? -5.733 6.716 19.027 1.00 91.31 86 ALA A N 1
ATOM 624 C CA . ALA A 1 86 ? -4.551 6.182 18.346 1.00 91.31 86 ALA A CA 1
ATOM 625 C C . ALA A 1 86 ? -3.300 6.952 18.806 1.00 91.31 86 ALA A C 1
ATOM 627 O O . ALA A 1 86 ? -3.074 8.098 18.401 1.00 91.31 86 ALA A O 1
ATOM 628 N N . THR A 1 87 ? -2.562 6.377 19.750 1.00 91.38 87 THR A N 1
ATOM 629 C CA . THR A 1 87 ? -1.405 6.982 20.425 1.00 91.38 87 THR A CA 1
ATOM 630 C C . THR A 1 87 ? -0.476 5.880 20.906 1.00 91.38 87 THR A C 1
ATOM 632 O O . THR A 1 87 ? -1.015 4.890 21.363 1.00 91.38 87 THR A O 1
ATOM 635 N N . ASP A 1 88 ? 0.836 6.148 20.975 1.00 92.75 88 ASP A N 1
ATOM 636 C CA . ASP A 1 88 ? 1.905 5.281 21.531 1.00 92.75 88 ASP A CA 1
ATOM 637 C C . ASP A 1 88 ? 1.586 4.705 22.929 1.00 92.75 88 ASP A C 1
ATOM 639 O O . ASP A 1 88 ? 2.036 5.231 23.957 1.00 92.75 88 ASP A O 1
ATOM 643 N N . ASP A 1 89 ? 0.768 3.656 22.977 1.00 93.81 89 ASP A N 1
ATOM 644 C CA . ASP A 1 89 ? 0.209 3.051 24.189 1.00 93.81 89 ASP A CA 1
ATOM 645 C C . ASP A 1 89 ? 0.409 1.527 24.271 1.00 93.81 89 ASP A C 1
ATOM 647 O O . ASP A 1 89 ? 0.062 0.894 25.275 1.00 93.81 89 ASP A O 1
ATOM 651 N N . GLY A 1 90 ? 1.056 0.950 23.261 1.00 93.50 90 GLY A N 1
ATOM 652 C CA . GLY A 1 90 ? 1.323 -0.472 23.097 1.00 93.50 90 GLY A CA 1
ATOM 653 C C . GLY A 1 90 ? 0.199 -1.250 22.411 1.00 93.50 90 GLY A C 1
ATOM 654 O O . GLY A 1 90 ? 0.298 -2.477 22.325 1.00 93.50 90 GLY A O 1
ATOM 655 N N . THR A 1 91 ? -0.857 -0.584 21.943 1.00 96.50 91 THR A N 1
ATOM 656 C CA . THR A 1 91 ? -1.993 -1.200 21.251 1.00 96.50 91 THR A CA 1
ATOM 657 C C . THR A 1 91 ? -1.935 -0.873 19.772 1.00 96.50 91 THR A C 1
ATOM 659 O O . THR A 1 91 ? -1.894 0.286 19.402 1.00 96.50 91 THR A O 1
ATOM 662 N N . ASN A 1 92 ? -2.030 -1.882 18.906 1.00 98.00 92 ASN A N 1
ATOM 663 C CA . ASN A 1 92 ? -2.265 -1.613 17.490 1.00 98.00 92 ASN A CA 1
ATOM 664 C C . ASN A 1 92 ? -3.767 -1.412 17.260 1.00 98.00 92 ASN A C 1
ATOM 666 O O . ASN A 1 92 ? -4.507 -2.403 17.210 1.00 98.00 92 ASN A O 1
ATOM 670 N N . LEU A 1 93 ? -4.243 -0.169 17.193 1.00 98.44 93 LEU A N 1
ATOM 671 C CA . LEU A 1 93 ? -5.672 0.134 17.085 1.00 98.44 93 LEU A CA 1
ATOM 672 C C . LEU A 1 93 ? -6.104 0.367 15.632 1.00 98.44 93 LEU A C 1
ATOM 674 O O . LEU A 1 93 ? -5.495 1.154 14.922 1.00 98.44 93 LEU A O 1
ATOM 678 N N . VAL A 1 94 ? -7.217 -0.239 15.210 1.00 98.69 94 VAL A N 1
ATOM 679 C CA . VAL A 1 94 ? -7.968 0.179 14.013 1.00 98.69 94 VAL A CA 1
ATOM 680 C C . VAL A 1 94 ? -9.215 0.930 14.466 1.00 98.69 94 VAL A C 1
ATOM 682 O O . VAL A 1 94 ? -10.067 0.360 15.151 1.00 98.69 94 VAL A O 1
ATOM 685 N N . THR A 1 95 ? -9.337 2.205 14.102 1.00 98.12 95 THR A N 1
ATOM 686 C CA . THR A 1 95 ? -10.438 3.068 14.549 1.00 98.12 95 THR A CA 1
ATOM 687 C C . THR A 1 95 ? -10.941 3.994 13.451 1.00 98.12 95 THR A C 1
ATOM 689 O O . THR A 1 95 ? -10.183 4.421 12.587 1.00 98.12 95 THR A O 1
ATOM 692 N N . PHE A 1 96 ? -12.213 4.381 13.541 1.00 97.88 96 PHE A N 1
ATOM 693 C CA . PHE A 1 96 ? -12.752 5.530 12.818 1.00 97.88 96 PHE A CA 1
ATOM 694 C C . PHE A 1 96 ? -12.656 6.782 13.693 1.00 97.88 96 PHE A C 1
ATOM 696 O O . PHE A 1 96 ? -12.846 6.718 14.915 1.00 97.88 96 PHE A O 1
ATOM 703 N N . LEU A 1 97 ? -12.382 7.932 13.089 1.00 96.38 97 LEU A N 1
ATOM 704 C CA . LEU A 1 97 ? -12.583 9.234 13.721 1.00 96.38 97 LEU A CA 1
ATOM 705 C C . LEU A 1 97 ? -13.758 9.939 13.049 1.00 96.38 97 LEU A C 1
ATOM 707 O O . LEU A 1 97 ? -13.592 10.529 11.987 1.00 96.38 97 LEU A O 1
ATOM 711 N N . GLU A 1 98 ? -14.916 9.927 13.714 1.00 95.88 98 GLU A N 1
ATOM 712 C CA . GLU A 1 98 ? -16.132 10.628 13.249 1.00 95.88 98 GLU A CA 1
ATOM 713 C C . GLU A 1 98 ? -16.069 12.144 13.488 1.00 95.88 98 GLU A C 1
ATOM 715 O O . GLU A 1 98 ? -16.905 12.922 13.037 1.00 95.88 98 GLU A O 1
ATOM 720 N N . SER A 1 99 ? -15.089 12.594 14.273 1.00 94.50 99 SER A N 1
ATOM 721 C CA . SER A 1 99 ? -14.835 14.010 14.519 1.00 94.50 99 SER A CA 1
ATOM 722 C C . SER A 1 99 ? -13.408 14.226 15.008 1.00 94.50 99 SER A C 1
ATOM 724 O O . SER A 1 99 ? -12.776 13.321 15.552 1.00 94.50 99 SER A O 1
ATOM 726 N N . GLY A 1 100 ? -12.913 15.452 14.849 1.00 90.62 100 GLY A N 1
ATOM 727 C CA . GLY A 1 100 ? -11.572 15.829 15.278 1.00 90.62 100 GLY A CA 1
ATOM 728 C C . GLY A 1 100 ? -10.472 15.314 14.353 1.00 90.62 100 GLY A C 1
ATOM 729 O O . GLY A 1 100 ? -9.356 15.107 14.829 1.00 90.62 100 GLY A O 1
ATOM 730 N N . TRP A 1 101 ? -10.765 15.122 13.059 1.00 92.75 101 TRP A N 1
ATOM 731 C CA . TRP A 1 101 ? -9.754 14.718 12.081 1.00 92.75 101 TRP A CA 1
ATOM 732 C C . TRP A 1 101 ? -8.576 15.712 12.089 1.00 92.75 101 TRP A C 1
ATOM 734 O O . TRP A 1 101 ? -8.796 16.933 12.058 1.00 92.75 101 TRP A O 1
ATOM 744 N N . PRO A 1 102 ? -7.317 15.241 12.175 1.00 84.50 102 PRO A N 1
ATOM 745 C CA . PRO A 1 102 ? -6.171 16.126 12.297 1.00 84.50 102 PRO A CA 1
ATOM 746 C C . PRO A 1 102 ? -6.013 16.986 11.041 1.00 84.50 102 PRO A C 1
ATOM 748 O O . PRO A 1 102 ? -5.787 16.486 9.945 1.00 84.50 102 PRO A O 1
ATOM 751 N N . GLY A 1 103 ? -6.031 18.313 11.206 1.00 74.62 103 GLY A N 1
ATOM 752 C CA . GLY A 1 103 ? -5.920 19.247 10.076 1.00 74.62 103 GLY A CA 1
ATOM 753 C C . GLY A 1 103 ? -4.627 19.107 9.257 1.00 74.62 103 GLY A C 1
ATOM 754 O O . GLY A 1 103 ? -4.605 19.484 8.089 1.00 74.62 103 GLY A O 1
ATOM 755 N N . GLY A 1 104 ? -3.566 18.534 9.841 1.00 74.88 104 GLY A N 1
ATOM 756 C CA . GLY A 1 104 ? -2.327 18.189 9.131 1.00 74.88 104 GLY A CA 1
ATOM 757 C C . GLY A 1 104 ? -2.477 17.059 8.104 1.00 74.88 104 GLY A C 1
ATOM 758 O O . GLY A 1 104 ? -1.604 16.914 7.258 1.00 74.88 104 GLY A O 1
ATOM 759 N N . ALA A 1 105 ? -3.578 16.308 8.151 1.00 81.19 105 ALA A N 1
ATOM 760 C CA . ALA A 1 105 ? -3.934 15.242 7.219 1.00 81.19 105 ALA A CA 1
ATOM 761 C C . ALA A 1 105 ? -5.245 15.543 6.470 1.00 81.19 105 ALA A C 1
ATOM 763 O O . ALA A 1 105 ? -5.995 14.640 6.100 1.00 81.19 105 ALA A O 1
ATOM 764 N N . SER A 1 106 ? -5.562 16.826 6.280 1.00 80.62 106 SER A N 1
ATOM 765 C CA . SER A 1 106 ? -6.739 17.242 5.516 1.00 80.62 106 SER A CA 1
ATOM 766 C C . SER A 1 106 ? -6.739 16.613 4.116 1.00 80.62 106 SER A C 1
ATOM 768 O O . SER A 1 106 ? -5.738 16.688 3.404 1.00 80.62 106 SER A O 1
ATOM 770 N N . GLY A 1 107 ? -7.863 16.002 3.732 1.00 78.19 107 GLY A N 1
ATOM 771 C CA . GLY A 1 107 ? -8.032 15.317 2.447 1.00 78.19 107 GLY A CA 1
ATOM 772 C C . GLY A 1 107 ? -7.568 13.856 2.412 1.00 78.19 107 GLY A C 1
ATOM 773 O O . GLY A 1 107 ? -7.811 13.191 1.409 1.00 78.19 107 GLY A O 1
ATOM 774 N N . ALA A 1 108 ? -6.946 13.340 3.477 1.00 82.81 108 ALA A N 1
ATOM 775 C CA . ALA A 1 108 ? -6.634 11.918 3.593 1.00 82.81 108 ALA A CA 1
ATOM 776 C C . ALA A 1 108 ? -7.879 11.117 4.015 1.00 82.81 108 ALA A C 1
ATOM 778 O O . ALA A 1 108 ? -8.578 11.497 4.959 1.00 82.81 108 ALA A O 1
ATOM 779 N N . VAL A 1 109 ? -8.131 10.006 3.316 1.00 90.44 109 VAL A N 1
ATOM 780 C CA . VAL A 1 109 ? -9.233 9.068 3.608 1.00 90.44 109 VAL A CA 1
ATOM 781 C C . VAL A 1 109 ? -8.912 8.214 4.837 1.00 90.44 109 VAL A C 1
ATOM 783 O O . VAL A 1 109 ? -9.802 7.847 5.602 1.00 90.44 109 VAL A O 1
ATOM 786 N N . ALA A 1 110 ? -7.633 7.923 5.052 1.00 96.56 110 ALA A N 1
ATOM 787 C CA . ALA A 1 110 ? -7.139 7.172 6.190 1.00 96.56 110 ALA A CA 1
ATOM 788 C C . ALA A 1 110 ? -5.667 7.513 6.463 1.00 96.56 110 ALA A C 1
ATOM 790 O O . ALA A 1 110 ? -5.024 8.214 5.676 1.00 96.56 110 ALA A O 1
ATOM 791 N N . LEU A 1 111 ? -5.169 7.076 7.617 1.00 92.81 111 LEU A N 1
ATOM 792 C CA . LEU A 1 111 ? -3.776 7.206 8.027 1.00 92.81 111 LEU A CA 1
ATOM 793 C C . LEU A 1 111 ? -3.337 5.966 8.790 1.00 92.81 111 LEU A C 1
ATOM 795 O O . LEU A 1 111 ? -4.059 5.489 9.667 1.00 92.81 111 LEU A O 1
ATOM 799 N N . THR A 1 112 ? -2.092 5.569 8.563 1.00 95.94 112 THR A N 1
ATOM 800 C CA . THR A 1 112 ? -1.369 4.655 9.440 1.00 95.94 112 THR A CA 1
ATOM 801 C C . THR A 1 112 ? -0.276 5.417 10.187 1.00 95.94 112 THR A C 1
ATOM 803 O O . THR A 1 112 ? 0.519 6.144 9.586 1.00 95.94 112 THR A O 1
ATOM 806 N N . THR A 1 113 ? -0.223 5.274 11.509 1.00 93.38 113 THR A N 1
ATOM 807 C CA . THR A 1 113 ? 0.861 5.802 12.345 1.00 93.38 113 THR A CA 1
ATOM 808 C C . THR A 1 113 ? 1.704 4.666 12.884 1.00 93.38 113 THR A C 1
ATOM 810 O O . THR A 1 113 ? 1.175 3.622 13.235 1.00 93.38 113 THR A O 1
ATOM 813 N N . TRP A 1 114 ? 3.016 4.881 12.989 1.00 91.81 114 TRP A N 1
ATOM 814 C CA . TRP A 1 114 ? 3.948 3.875 13.489 1.00 91.81 114 TRP A CA 1
ATOM 815 C C . TRP A 1 114 ? 4.816 4.410 14.608 1.00 91.81 114 TRP A C 1
ATOM 817 O O . TRP A 1 114 ? 5.306 5.546 14.562 1.00 91.81 114 TRP A O 1
ATOM 827 N N . TYR A 1 115 ? 5.144 3.510 15.522 1.00 90.19 115 TYR A N 1
ATOM 828 C CA . TYR A 1 115 ? 6.161 3.713 16.527 1.00 90.19 115 TYR A CA 1
ATOM 829 C C . TYR A 1 115 ? 7.219 2.616 16.411 1.00 90.19 115 TYR A C 1
ATOM 831 O O . TYR A 1 115 ? 6.927 1.420 16.363 1.00 90.19 115 TYR A O 1
ATOM 839 N N . ARG A 1 116 ? 8.488 3.032 16.355 1.00 86.88 116 ARG A N 1
ATOM 840 C CA . ARG A 1 116 ? 9.648 2.137 16.219 1.00 86.88 116 ARG A CA 1
ATOM 841 C C . ARG A 1 116 ? 10.535 2.171 17.444 1.00 86.88 116 ARG A C 1
ATOM 843 O O . ARG A 1 116 ? 10.599 3.200 18.124 1.00 86.88 116 ARG A O 1
ATOM 850 N N . ASP A 1 117 ? 11.243 1.077 17.707 1.00 79.56 117 ASP A N 1
ATOM 851 C CA . ASP A 1 117 ? 12.268 1.068 18.748 1.00 79.56 117 ASP A CA 1
ATOM 852 C C . ASP A 1 117 ? 13.310 2.173 18.472 1.00 79.56 117 ASP A C 1
ATOM 854 O O . ASP A 1 117 ? 13.707 2.426 17.336 1.00 79.56 117 ASP A O 1
ATOM 858 N N . THR A 1 118 ? 13.717 2.886 19.520 1.00 72.81 118 THR A N 1
ATOM 859 C CA . THR A 1 118 ? 14.790 3.898 19.457 1.00 72.81 118 THR A CA 1
ATOM 860 C C . THR A 1 118 ? 16.079 3.405 20.121 1.00 72.81 118 THR A C 1
ATOM 862 O O . THR A 1 118 ? 17.061 4.144 20.210 1.00 72.81 118 THR A O 1
ATOM 865 N N . GLY A 1 119 ? 16.077 2.154 20.590 1.00 68.31 119 GLY A N 1
ATOM 866 C CA . GLY A 1 119 ? 17.221 1.418 21.102 1.00 68.31 119 GLY A CA 1
ATOM 867 C C . GLY A 1 119 ? 18.173 0.924 20.001 1.00 68.31 119 GLY A C 1
ATOM 868 O O . GLY A 1 119 ? 18.158 1.419 18.877 1.00 68.31 119 GLY A O 1
ATOM 869 N N . PRO A 1 120 ? 19.051 -0.049 20.305 1.00 60.19 120 PRO A N 1
ATOM 870 C CA . PRO A 1 120 ? 20.122 -0.475 19.398 1.00 60.19 120 PRO A CA 1
ATOM 871 C C . PRO A 1 120 ? 19.644 -1.171 18.110 1.00 60.19 120 PRO A C 1
ATOM 873 O O . PRO A 1 120 ? 20.456 -1.324 17.201 1.00 60.19 120 PRO A O 1
ATOM 876 N N . ASN A 1 121 ? 18.362 -1.552 18.018 1.00 63.16 121 ASN A N 1
ATOM 877 C CA . ASN A 1 121 ? 17.739 -2.152 16.834 1.00 63.16 121 ASN A CA 1
ATOM 878 C C . ASN A 1 121 ? 16.600 -1.254 16.295 1.00 63.16 121 ASN A C 1
ATOM 880 O O . ASN A 1 121 ? 15.438 -1.653 16.356 1.00 63.16 121 ASN A O 1
ATOM 884 N N . PRO A 1 122 ? 16.895 -0.054 15.759 1.00 67.94 122 PRO A N 1
ATOM 885 C CA . PRO A 1 122 ? 15.878 0.892 15.279 1.00 67.94 122 PRO A CA 1
ATOM 886 C C . PRO A 1 122 ? 15.127 0.433 14.012 1.00 67.94 122 PRO A C 1
ATOM 888 O O . PRO A 1 122 ? 14.246 1.139 13.514 1.00 67.94 122 PRO A O 1
ATOM 891 N N . ASP A 1 123 ? 15.455 -0.763 13.518 1.00 81.81 123 ASP A N 1
ATOM 892 C CA . ASP A 1 123 ? 14.898 -1.405 12.327 1.00 81.81 123 ASP A CA 1
ATOM 893 C C . ASP A 1 123 ? 13.621 -2.221 12.648 1.00 81.81 123 ASP A C 1
ATOM 895 O O . ASP A 1 123 ? 13.233 -3.104 11.880 1.00 81.81 123 ASP A O 1
ATOM 899 N N . GLN A 1 124 ? 12.975 -1.975 13.799 1.00 90.12 124 GLN A N 1
ATOM 900 C CA . GLN A 1 124 ? 11.800 -2.728 14.254 1.00 90.12 124 GLN A CA 1
ATOM 901 C C . GLN A 1 124 ? 10.614 -1.843 14.643 1.00 90.12 124 GLN A C 1
ATOM 903 O O . GLN A 1 124 ? 10.750 -0.899 15.429 1.00 90.12 124 GLN A O 1
ATOM 908 N N . TRP A 1 125 ? 9.433 -2.207 14.140 1.00 92.56 125 TRP A N 1
ATOM 909 C CA . TRP A 1 125 ? 8.158 -1.666 14.611 1.00 92.56 125 TRP A CA 1
ATOM 910 C C . TRP A 1 125 ? 7.808 -2.235 15.988 1.00 92.56 125 TRP A C 1
ATOM 912 O O . TRP A 1 125 ? 8.053 -3.414 16.254 1.00 92.56 125 TRP A O 1
ATOM 922 N N . ARG A 1 126 ? 7.241 -1.392 16.859 1.00 93.00 126 ARG A N 1
ATOM 923 C CA . ARG A 1 126 ? 6.668 -1.815 18.149 1.00 93.00 126 ARG A CA 1
ATOM 924 C C . ARG A 1 126 ? 5.153 -1.666 18.210 1.00 93.00 126 ARG A C 1
ATOM 926 O O . ARG A 1 126 ? 4.523 -2.385 18.973 1.00 93.00 126 ARG A O 1
ATOM 933 N N . GLU A 1 127 ? 4.609 -0.722 17.451 1.00 95.00 127 GLU A N 1
ATOM 934 C CA . GLU A 1 127 ? 3.204 -0.335 17.495 1.00 95.00 127 GLU A CA 1
ATOM 935 C C . GLU A 1 127 ? 2.826 0.360 16.187 1.00 95.00 127 GLU A C 1
ATOM 937 O O . GLU A 1 127 ? 3.647 1.088 15.612 1.00 95.00 127 GLU A O 1
ATOM 942 N N . ALA A 1 128 ? 1.602 0.127 15.725 1.00 96.94 128 ALA A N 1
ATOM 943 C CA . ALA A 1 128 ? 1.002 0.865 14.632 1.00 96.94 128 ALA A CA 1
ATOM 944 C C . ALA A 1 128 ? -0.510 1.019 14.819 1.00 96.94 128 ALA A C 1
ATOM 946 O O . ALA A 1 128 ? -1.193 0.044 15.122 1.00 96.94 128 ALA A O 1
ATOM 947 N N . ASP A 1 129 ? -1.029 2.210 14.538 1.00 98.00 129 ASP A N 1
ATOM 948 C CA . ASP A 1 129 ? -2.465 2.489 14.541 1.00 98.00 129 ASP A CA 1
ATOM 949 C C . ASP A 1 129 ? -2.951 2.811 13.135 1.00 98.00 129 ASP A C 1
ATOM 951 O O . ASP A 1 129 ? -2.248 3.462 12.362 1.00 98.00 129 ASP A O 1
ATOM 955 N N . VAL A 1 130 ? -4.181 2.407 12.832 1.00 98.50 130 VAL A N 1
ATOM 956 C CA . VAL A 1 130 ? -4.902 2.755 11.612 1.00 98.50 130 VAL A CA 1
ATOM 957 C C . VAL A 1 130 ? -6.115 3.601 11.968 1.00 98.50 130 VAL A C 1
ATOM 959 O O . VAL A 1 130 ? -6.964 3.215 12.775 1.00 98.50 130 VAL A O 1
ATOM 962 N N . ILE A 1 131 ? -6.210 4.757 11.327 1.00 98.12 131 ILE A N 1
ATOM 963 C CA . ILE A 1 131 ? -7.205 5.779 11.604 1.00 98.12 131 ILE A CA 1
ATOM 964 C C . ILE A 1 131 ? -7.960 6.067 10.306 1.00 98.12 131 ILE A C 1
ATOM 966 O O . ILE A 1 131 ? -7.404 6.624 9.363 1.00 98.12 131 ILE A O 1
ATOM 970 N N . LEU A 1 132 ? -9.235 5.697 10.260 1.00 98.38 132 LEU A N 1
ATOM 971 C CA . LEU A 1 132 ? -10.133 5.901 9.124 1.00 98.38 132 LEU A CA 1
ATOM 972 C C . LEU A 1 132 ? -10.903 7.218 9.318 1.00 98.38 132 LEU A C 1
ATOM 974 O O . LEU A 1 132 ? -11.434 7.485 10.401 1.00 98.38 132 LEU A O 1
ATOM 978 N N . ASN A 1 133 ? -10.941 8.070 8.292 1.00 97.31 133 ASN A N 1
ATOM 979 C CA . ASN A 1 133 ? -11.579 9.385 8.367 1.00 97.31 133 ASN A CA 1
ATOM 980 C C . ASN A 1 133 ? -13.096 9.275 8.161 1.00 97.31 133 ASN A C 1
ATOM 982 O O . ASN A 1 133 ? -13.577 9.323 7.032 1.00 97.31 133 ASN A O 1
ATOM 986 N N . GLY A 1 134 ? -13.854 9.125 9.246 1.00 97.06 134 GLY A N 1
ATOM 987 C CA . GLY A 1 134 ? -15.321 9.170 9.209 1.00 97.06 134 GLY A CA 1
ATOM 988 C C . GLY A 1 134 ? -15.900 10.587 9.299 1.00 97.06 134 GLY A C 1
ATOM 989 O O . GLY A 1 134 ? -17.043 10.826 8.935 1.00 97.06 134 GLY A O 1
ATOM 990 N N . GLN A 1 135 ? -15.096 11.576 9.708 1.00 95.94 135 GLN A N 1
ATOM 991 C CA . GLN A 1 135 ? -15.528 12.975 9.761 1.00 95.94 135 GLN A CA 1
ATOM 992 C C . GLN A 1 135 ? -15.810 13.549 8.365 1.00 95.94 135 GLN A C 1
ATOM 994 O O . GLN A 1 135 ? -16.787 14.280 8.181 1.00 95.94 135 GLN A O 1
ATOM 999 N N . ASP A 1 136 ? -14.915 13.287 7.409 1.00 90.56 136 ASP A N 1
ATOM 1000 C CA . ASP A 1 136 ? -14.933 13.952 6.103 1.00 90.56 136 ASP A CA 1
ATOM 1001 C C . ASP A 1 136 ? -15.432 13.046 4.962 1.00 90.56 136 ASP A C 1
ATOM 1003 O O . ASP A 1 136 ? -15.756 13.559 3.887 1.00 90.56 136 ASP A O 1
ATOM 1007 N N . PHE A 1 137 ? -15.505 11.725 5.170 1.00 92.50 137 PHE A N 1
ATOM 1008 C CA . PHE A 1 137 ? -15.807 10.744 4.122 1.00 92.50 137 PHE A CA 1
ATOM 1009 C C . PHE A 1 137 ? -16.863 9.724 4.556 1.00 92.50 137 PHE A C 1
ATOM 1011 O O . PHE A 1 137 ? -16.887 9.309 5.707 1.00 92.50 137 PHE A O 1
ATOM 1018 N N . CYS A 1 138 ? -17.688 9.290 3.593 1.00 93.00 138 CYS A N 1
ATOM 1019 C CA . CYS A 1 138 ? -18.668 8.218 3.782 1.00 93.00 138 CYS A CA 1
ATOM 1020 C C . CYS A 1 138 ? -18.029 6.830 3.638 1.00 93.00 138 CYS A C 1
ATOM 1022 O O . CYS A 1 138 ? -17.216 6.617 2.731 1.00 93.00 138 CYS A O 1
ATOM 1024 N N . TRP A 1 139 ? -18.502 5.861 4.423 1.00 96.38 139 TRP A N 1
ATOM 1025 C CA . TRP A 1 139 ? -18.042 4.473 4.412 1.00 96.38 139 TRP A CA 1
ATOM 1026 C C . TRP A 1 139 ? -19.125 3.453 4.051 1.00 96.38 139 TRP A C 1
ATOM 1028 O O . TRP A 1 139 ? -20.303 3.587 4.370 1.00 96.38 139 TRP A O 1
ATOM 1038 N N . ALA A 1 140 ? -18.717 2.388 3.361 1.00 89.81 140 ALA A N 1
ATOM 1039 C CA . ALA A 1 140 ? -19.582 1.279 2.981 1.00 89.81 140 ALA A CA 1
ATOM 1040 C C . ALA A 1 140 ? -18.820 -0.054 2.928 1.00 89.81 140 ALA A C 1
ATOM 1042 O O . ALA A 1 140 ? -17.593 -0.110 2.912 1.00 89.81 140 ALA A O 1
ATOM 1043 N N . THR A 1 141 ? -19.570 -1.154 2.866 1.00 85.94 141 THR A N 1
ATOM 1044 C CA . THR A 1 141 ? -19.029 -2.529 2.906 1.00 85.94 141 THR A CA 1
ATOM 1045 C C . THR A 1 141 ? -19.410 -3.368 1.684 1.00 85.94 141 THR A C 1
ATOM 1047 O O . THR A 1 141 ? -18.939 -4.495 1.510 1.00 85.94 141 THR A O 1
ATOM 1050 N N . GLN A 1 142 ? -20.256 -2.829 0.801 1.00 77.50 142 GLN A N 1
ATOM 1051 C CA . GLN A 1 142 ? -20.813 -3.527 -0.365 1.00 77.50 142 GLN A CA 1
ATOM 1052 C C . GLN A 1 142 ? -20.508 -2.808 -1.690 1.00 77.50 142 GLN A C 1
ATOM 1054 O O . GLN A 1 142 ? -21.271 -2.932 -2.645 1.00 77.50 142 GLN A O 1
ATOM 1059 N N . GLY A 1 143 ? -19.405 -2.050 -1.757 1.00 62.94 143 GLY A N 1
ATOM 1060 C CA . GLY A 1 143 ? -18.988 -1.369 -2.988 1.00 62.94 143 GLY A CA 1
ATOM 1061 C C . GLY A 1 143 ? -19.950 -0.270 -3.445 1.00 62.94 143 GLY A C 1
ATOM 1062 O O . GLY A 1 143 ? -20.221 -0.134 -4.639 1.00 62.94 143 GLY A O 1
ATOM 1063 N N . ALA A 1 144 ? -20.510 0.492 -2.502 1.00 69.69 144 ALA A N 1
ATOM 1064 C CA . ALA A 1 144 ? -21.370 1.624 -2.827 1.00 69.69 144 ALA A CA 1
ATOM 1065 C C . ALA A 1 144 ? -20.587 2.672 -3.632 1.00 69.69 144 ALA A C 1
ATOM 1067 O O . ALA A 1 144 ? -19.526 3.113 -3.211 1.00 69.69 144 ALA A O 1
ATOM 1068 N N . LEU A 1 145 ? -21.133 3.116 -4.768 1.00 59.50 145 LEU A N 1
ATOM 1069 C CA . LEU A 1 145 ? -20.441 4.039 -5.683 1.00 59.50 145 LEU A CA 1
ATOM 1070 C C . LEU A 1 145 ? -20.206 5.450 -5.121 1.00 59.50 145 LEU A C 1
ATOM 1072 O O . LEU A 1 145 ? -19.548 6.250 -5.774 1.00 59.50 145 LEU A O 1
ATOM 1076 N N . THR A 1 146 ? -20.804 5.773 -3.976 1.00 71.62 146 THR A N 1
ATOM 1077 C CA . THR A 1 146 ? -20.787 7.109 -3.359 1.00 71.62 146 THR A CA 1
ATOM 1078 C C . THR A 1 146 ? -20.090 7.132 -2.000 1.00 71.62 146 THR A C 1
ATOM 1080 O O . THR A 1 146 ? -20.213 8.113 -1.278 1.00 71.62 146 THR A O 1
ATOM 1083 N N . CYS A 1 147 ? -19.468 6.022 -1.597 1.00 78.19 147 CYS A N 1
ATOM 1084 C CA . CYS A 1 147 ? -18.780 5.887 -0.316 1.00 78.19 147 CYS A CA 1
ATOM 1085 C C . CYS A 1 147 ? -17.511 5.053 -0.509 1.00 78.19 147 CYS A C 1
ATOM 1087 O O . CYS A 1 147 ? -17.417 4.244 -1.438 1.00 78.19 147 CYS A O 1
ATOM 1089 N N . HIS A 1 148 ? -16.526 5.241 0.360 1.00 83.12 148 HIS A N 1
ATOM 1090 C CA . HIS A 1 148 ? -15.317 4.433 0.358 1.00 83.12 148 HIS A CA 1
ATOM 1091 C C . HIS A 1 148 ? -15.596 3.036 0.902 1.00 83.12 148 HIS A C 1
ATOM 1093 O O . HIS A 1 148 ? -16.384 2.843 1.828 1.00 83.12 148 HIS A O 1
ATOM 1099 N N . ASP A 1 149 ? -14.941 2.043 0.312 1.00 89.94 149 ASP A N 1
ATOM 1100 C CA . ASP A 1 149 ? -15.073 0.666 0.753 1.00 89.94 149 ASP A CA 1
ATOM 1101 C C . ASP A 1 149 ? -14.134 0.373 1.930 1.00 89.94 149 ASP A C 1
ATOM 1103 O O . ASP A 1 149 ? -12.913 0.438 1.779 1.00 89.94 149 ASP A O 1
ATOM 1107 N N . ILE A 1 150 ? -14.699 0.012 3.088 1.00 97.06 150 ILE A N 1
ATOM 1108 C CA . ILE A 1 150 ? -13.936 -0.231 4.325 1.00 97.06 150 ILE A CA 1
ATOM 1109 C C . ILE A 1 150 ? -12.873 -1.309 4.113 1.00 97.06 150 ILE A C 1
ATOM 1111 O O . ILE A 1 150 ? -11.725 -1.121 4.507 1.00 97.06 150 ILE A O 1
ATOM 1115 N N . GLN A 1 151 ? -13.229 -2.434 3.480 1.00 95.06 151 GLN A N 1
ATOM 1116 C CA . GLN A 1 151 ? -12.269 -3.516 3.264 1.00 95.06 151 GLN A CA 1
ATOM 1117 C C . GLN A 1 151 ? -11.146 -3.057 2.332 1.00 95.06 151 GLN A C 1
ATOM 1119 O O . GLN A 1 151 ? -9.985 -3.333 2.615 1.00 95.06 151 GLN A O 1
ATOM 1124 N N . SER A 1 152 ? -11.469 -2.355 1.244 1.00 83.62 152 SER A N 1
ATOM 1125 C CA . SER A 1 152 ? -10.459 -1.875 0.300 1.00 83.62 152 SER A CA 1
ATOM 1126 C C . SER A 1 152 ? -9.472 -0.905 0.950 1.00 83.62 152 SER A C 1
ATOM 1128 O O . SER A 1 152 ? -8.266 -1.094 0.821 1.00 83.62 152 SER A O 1
ATOM 1130 N N . VAL A 1 153 ? -9.963 0.118 1.656 1.00 95.69 153 VAL A N 1
ATOM 1131 C CA . VAL A 1 153 ? -9.082 1.113 2.286 1.00 95.69 153 VAL A CA 1
ATOM 1132 C C . VAL A 1 153 ? -8.310 0.498 3.446 1.00 95.69 153 VAL A C 1
ATOM 1134 O O . VAL A 1 153 ? -7.105 0.691 3.538 1.00 95.69 153 VAL A O 1
ATOM 1137 N N . LEU A 1 154 ? -8.943 -0.309 4.301 1.00 98.56 154 LEU A N 1
ATOM 1138 C CA . LEU A 1 154 ? -8.200 -0.928 5.395 1.00 98.56 154 LEU A CA 1
ATOM 1139 C C . LEU A 1 154 ? -7.146 -1.915 4.879 1.00 98.56 154 LEU A C 1
ATOM 1141 O O . LEU A 1 154 ? -6.075 -1.996 5.461 1.00 98.56 154 LEU A O 1
ATOM 1145 N N . THR A 1 155 ? -7.389 -2.638 3.782 1.00 96.88 155 THR A N 1
ATOM 1146 C CA . THR A 1 155 ? -6.360 -3.531 3.217 1.00 96.88 155 THR A CA 1
ATOM 1147 C C . THR A 1 155 ? -5.106 -2.743 2.821 1.00 96.88 155 THR A C 1
ATOM 1149 O O . THR A 1 155 ? -4.002 -3.202 3.113 1.00 96.88 155 THR A O 1
ATOM 1152 N N . HIS A 1 156 ? -5.273 -1.546 2.247 1.00 96.38 156 HIS A N 1
ATOM 1153 C CA . HIS A 1 156 ? -4.184 -0.607 1.956 1.00 96.38 156 HIS A CA 1
ATOM 1154 C C . HIS A 1 156 ? -3.434 -0.191 3.230 1.00 96.38 156 HIS A C 1
ATOM 1156 O O . HIS A 1 156 ? -2.227 -0.403 3.338 1.00 96.38 156 HIS A O 1
ATOM 1162 N N . GLU A 1 157 ? -4.149 0.310 4.238 1.00 98.50 157 GLU A N 1
ATOM 1163 C CA . GLU A 1 157 ? -3.537 0.745 5.502 1.00 98.50 157 GLU A CA 1
ATOM 1164 C C . GLU A 1 157 ? -2.836 -0.404 6.248 1.00 98.50 157 GLU A C 1
ATOM 1166 O O . GLU A 1 157 ? -1.795 -0.230 6.877 1.00 98.50 157 GLU A O 1
ATOM 1171 N N . LEU A 1 158 ? -3.336 -1.635 6.138 1.00 98.62 158 LEU A N 1
ATOM 1172 C CA . LEU A 1 158 ? -2.648 -2.794 6.705 1.00 98.62 158 LEU A CA 1
ATOM 1173 C C . LEU A 1 158 ? -1.330 -3.108 5.986 1.00 98.62 158 LEU A C 1
ATOM 1175 O O . LEU A 1 158 ? -0.394 -3.583 6.627 1.00 98.62 158 LEU A O 1
ATOM 1179 N N . GLY A 1 159 ? -1.198 -2.781 4.699 1.00 97.69 159 GLY A N 1
ATOM 1180 C CA . GLY A 1 159 ? 0.094 -2.819 4.011 1.00 97.69 159 GLY A CA 1
ATOM 1181 C C . GLY A 1 159 ? 1.095 -1.830 4.613 1.00 97.69 159 GLY A C 1
ATOM 1182 O O . GLY A 1 159 ? 2.258 -2.170 4.843 1.00 97.69 159 GLY A O 1
ATOM 1183 N N . HIS A 1 160 ? 0.623 -0.647 4.993 1.00 97.44 160 HIS A N 1
ATOM 1184 C CA . HIS A 1 160 ? 1.407 0.308 5.765 1.00 97.44 160 HIS A CA 1
ATOM 1185 C C . HIS A 1 160 ? 1.810 -0.241 7.135 1.00 97.44 160 HIS A C 1
ATOM 1187 O O . HIS A 1 160 ? 2.997 -0.204 7.467 1.00 97.44 160 HIS A O 1
ATOM 1193 N N . VAL A 1 161 ? 0.895 -0.857 7.890 1.00 97.88 161 VAL A N 1
ATOM 1194 C CA . VAL A 1 161 ? 1.220 -1.521 9.171 1.00 97.88 161 VAL A CA 1
ATOM 1195 C C . VAL A 1 161 ? 2.365 -2.530 9.013 1.00 97.88 161 VAL A C 1
ATOM 1197 O O . VAL A 1 161 ? 3.230 -2.616 9.883 1.00 97.88 161 VAL A O 1
ATOM 1200 N N . LEU A 1 162 ? 2.432 -3.255 7.894 1.00 96.69 162 LEU A N 1
ATOM 1201 C CA . LEU A 1 162 ? 3.502 -4.218 7.608 1.00 96.69 162 LEU A CA 1
ATOM 1202 C C . LEU A 1 162 ? 4.883 -3.582 7.398 1.00 96.69 162 LEU A C 1
ATOM 1204 O O . LEU A 1 162 ? 5.890 -4.275 7.562 1.00 96.69 162 LEU A O 1
ATOM 1208 N N . GLY A 1 163 ? 4.950 -2.298 7.043 1.00 94.62 163 GLY A N 1
ATOM 1209 C CA . GLY A 1 163 ? 6.167 -1.604 6.614 1.00 94.62 163 GLY A CA 1
ATOM 1210 C C . GLY A 1 163 ? 6.303 -1.464 5.093 1.00 94.62 163 GLY A C 1
ATOM 1211 O O . GLY A 1 163 ? 7.375 -1.077 4.613 1.00 94.62 163 GLY A O 1
ATOM 1212 N N . LEU A 1 164 ? 5.244 -1.769 4.334 1.00 95.38 164 LEU A N 1
ATOM 1213 C CA . LEU A 1 164 ? 5.173 -1.454 2.910 1.00 95.38 164 LEU A CA 1
ATOM 1214 C C . LEU A 1 164 ? 4.831 0.028 2.728 1.00 95.38 164 LEU A C 1
ATOM 1216 O O . LEU A 1 164 ? 4.096 0.627 3.515 1.00 95.38 164 LEU A O 1
ATOM 1220 N N . TRP A 1 165 ? 5.401 0.629 1.694 1.00 92.88 165 TRP A N 1
ATOM 1221 C CA . TRP A 1 165 ? 5.044 1.973 1.258 1.00 92.88 165 TRP A CA 1
ATOM 1222 C C . TRP A 1 165 ? 4.114 1.888 0.051 1.00 92.88 165 TRP A C 1
ATOM 1224 O O . TRP A 1 165 ? 3.825 0.795 -0.434 1.00 92.88 165 TRP A O 1
ATOM 1234 N N . HIS A 1 166 ? 3.665 3.039 -0.441 1.00 88.31 166 HIS A N 1
ATOM 1235 C CA . HIS A 1 166 ? 2.862 3.081 -1.648 1.00 88.31 166 HIS A CA 1
ATOM 1236 C C . HIS A 1 166 ? 3.553 2.390 -2.830 1.00 88.31 166 HIS A C 1
ATOM 1238 O O . HIS A 1 166 ? 4.781 2.327 -2.897 1.00 88.31 166 HIS A O 1
ATOM 1244 N N . ALA A 1 167 ? 2.749 1.911 -3.771 1.00 81.62 167 ALA A N 1
ATOM 1245 C CA . ALA A 1 167 ? 3.189 1.358 -5.043 1.00 81.62 167 ALA A CA 1
ATOM 1246 C C . ALA A 1 167 ? 2.976 2.383 -6.164 1.00 81.62 167 ALA A C 1
ATOM 1248 O O . ALA A 1 167 ? 2.020 3.163 -6.135 1.00 81.62 167 ALA A O 1
ATOM 1249 N N . ALA A 1 168 ? 3.835 2.375 -7.187 1.00 76.00 168 ALA A N 1
ATOM 1250 C CA . ALA A 1 168 ? 3.649 3.254 -8.347 1.00 76.00 168 ALA A CA 1
ATOM 1251 C C . ALA A 1 168 ? 2.647 2.708 -9.379 1.00 76.00 168 ALA A C 1
ATOM 1253 O O . ALA A 1 168 ? 2.328 3.396 -10.351 1.00 76.00 168 ALA A O 1
ATOM 1254 N N . ASP A 1 169 ? 2.201 1.463 -9.216 1.00 72.81 169 ASP A N 1
ATOM 1255 C CA . ASP A 1 169 ? 1.180 0.849 -10.059 1.00 72.81 169 ASP A CA 1
ATOM 1256 C C . ASP A 1 169 ? -0.222 1.300 -9.604 1.00 72.81 169 ASP A C 1
ATOM 1258 O O . ASP A 1 169 ? -0.603 1.000 -8.472 1.00 72.81 169 ASP A O 1
ATOM 1262 N N . PRO A 1 170 ? -1.020 1.978 -10.454 1.00 70.06 170 PRO A N 1
ATOM 1263 C CA . PRO A 1 170 ? -2.380 2.394 -10.103 1.00 70.06 170 PRO A CA 1
ATOM 1264 C C . PRO A 1 170 ? -3.340 1.233 -9.811 1.00 70.06 170 PRO A C 1
ATOM 1266 O O . PRO A 1 170 ? -4.408 1.443 -9.234 1.00 70.06 170 PRO A O 1
ATOM 1269 N N . GLN A 1 171 ? -2.982 0.011 -10.204 1.00 67.31 171 GLN A N 1
ATOM 1270 C CA . GLN A 1 171 ? -3.756 -1.193 -9.923 1.00 67.31 171 GLN A CA 1
ATOM 1271 C C . GLN A 1 171 ? -3.407 -1.857 -8.590 1.00 67.31 171 GLN A C 1
ATOM 1273 O O . GLN A 1 171 ? -4.126 -2.764 -8.167 1.00 67.31 171 GLN A O 1
ATOM 1278 N N . ALA A 1 172 ? -2.306 -1.457 -7.953 1.00 72.44 172 ALA A N 1
ATOM 1279 C CA . ALA A 1 172 ? -1.891 -2.040 -6.689 1.00 72.44 172 ALA A CA 1
ATOM 1280 C C . ALA A 1 172 ? -2.814 -1.605 -5.553 1.00 72.44 172 ALA A C 1
ATOM 1282 O O . ALA A 1 172 ? -3.359 -0.497 -5.558 1.00 72.44 172 ALA A O 1
ATOM 1283 N N . THR A 1 173 ? -2.954 -2.461 -4.545 1.00 81.00 173 THR A N 1
ATOM 1284 C CA . THR A 1 173 ? -3.722 -2.104 -3.349 1.00 81.00 173 THR A CA 1
ATOM 1285 C C . THR A 1 173 ? -3.045 -0.986 -2.586 1.00 81.00 173 THR A C 1
ATOM 1287 O O . THR A 1 173 ? -3.727 -0.100 -2.081 1.00 81.00 173 THR A O 1
ATOM 1290 N N . LEU A 1 174 ? -1.713 -0.956 -2.600 1.00 86.00 174 LEU A N 1
ATOM 1291 C CA . LEU A 1 174 ? -0.910 0.130 -2.054 1.00 86.00 174 LEU A CA 1
ATOM 1292 C C . LEU A 1 174 ? -0.768 1.351 -2.973 1.00 86.00 174 LEU A C 1
ATOM 1294 O O . LEU A 1 174 ? 0.080 2.204 -2.722 1.00 86.00 174 LEU A O 1
ATOM 1298 N N . TYR A 1 175 ? -1.577 1.505 -4.023 1.00 82.75 175 TYR A N 1
ATOM 1299 C CA . TYR A 1 175 ? -1.576 2.766 -4.764 1.00 82.75 175 TYR A CA 1
ATOM 1300 C C . TYR A 1 175 ? -2.055 3.920 -3.872 1.00 82.75 175 TYR A C 1
ATOM 1302 O O . TYR A 1 175 ? -3.098 3.825 -3.231 1.00 82.75 175 TYR A O 1
ATOM 1310 N N . ALA A 1 176 ? -1.318 5.033 -3.864 1.00 76.12 176 ALA A N 1
ATOM 1311 C CA . ALA A 1 176 ? -1.528 6.165 -2.951 1.00 76.12 176 ALA A CA 1
ATOM 1312 C C . ALA A 1 176 ? -2.900 6.858 -3.066 1.00 76.12 176 ALA A C 1
ATOM 1314 O O . ALA A 1 176 ? -3.247 7.715 -2.253 1.00 76.12 176 ALA A O 1
ATOM 1315 N N . ARG A 1 177 ? -3.669 6.559 -4.119 1.00 74.12 177 ARG A N 1
ATOM 1316 C CA . ARG A 1 177 ? -4.974 7.171 -4.367 1.00 74.12 177 ARG A CA 1
ATOM 1317 C C . ARG A 1 177 ? -6.071 6.131 -4.279 1.00 74.12 177 ARG A C 1
ATOM 1319 O O . ARG A 1 177 ? -6.000 5.069 -4.888 1.00 74.12 177 ARG A O 1
ATOM 1326 N N . THR A 1 178 ? -7.146 6.523 -3.613 1.00 70.75 178 THR A N 1
ATOM 1327 C CA . THR A 1 178 ? -8.396 5.774 -3.543 1.00 70.75 178 THR A CA 1
ATOM 1328 C C . THR A 1 178 ? -9.567 6.674 -3.927 1.00 70.75 178 THR A C 1
ATOM 1330 O O . THR A 1 178 ? -9.454 7.901 -3.928 1.00 70.75 178 THR A O 1
ATOM 1333 N N . GLN A 1 179 ? -10.700 6.069 -4.268 1.00 67.69 179 GLN A N 1
ATOM 1334 C CA . GLN A 1 179 ? -11.939 6.764 -4.604 1.00 67.69 179 GLN A CA 1
ATOM 1335 C C . GLN A 1 179 ? -13.149 5.988 -4.080 1.00 67.69 179 GLN A C 1
ATOM 1337 O O . GLN A 1 179 ? -13.062 4.796 -3.778 1.00 67.69 179 GLN A O 1
ATOM 1342 N N . GLU A 1 180 ? -14.287 6.668 -3.979 1.00 73.69 180 GLU A N 1
ATOM 1343 C CA . GLU A 1 180 ? -15.570 6.040 -3.661 1.00 73.69 180 GLU A CA 1
ATOM 1344 C C . GLU A 1 180 ? -15.898 4.914 -4.661 1.00 73.69 180 GLU A C 1
ATOM 1346 O O . GLU A 1 180 ? -15.576 4.996 -5.850 1.00 73.69 180 GLU A O 1
ATOM 1351 N N . GLY A 1 181 ? -16.530 3.838 -4.186 1.00 59.38 181 GLY A N 1
ATOM 1352 C CA . GLY A 1 181 ? -16.895 2.678 -5.009 1.00 59.38 181 GLY A CA 1
ATOM 1353 C C . GLY A 1 181 ? -15.739 1.765 -5.430 1.00 59.38 181 GLY A C 1
ATOM 1354 O O . GLY A 1 181 ? -15.983 0.738 -6.069 1.00 59.38 181 GLY A O 1
ATOM 1355 N N . LEU A 1 182 ? -14.494 2.093 -5.077 1.00 67.38 182 LEU A N 1
ATOM 1356 C CA . LEU A 1 182 ? -13.331 1.263 -5.370 1.00 67.38 182 LEU A CA 1
ATOM 1357 C C . LEU A 1 182 ? -13.334 0.008 -4.490 1.00 67.38 182 LEU A C 1
ATOM 1359 O O . LEU A 1 182 ? -13.303 0.099 -3.267 1.00 67.38 182 LEU A O 1
ATOM 1363 N N . VAL A 1 183 ? -13.343 -1.171 -5.120 1.00 70.19 183 VAL A N 1
ATOM 1364 C CA . VAL A 1 183 ? -13.346 -2.471 -4.416 1.00 70.19 183 VAL A CA 1
ATOM 1365 C C . VAL A 1 183 ? -12.217 -3.415 -4.826 1.00 70.19 183 VAL A C 1
ATOM 1367 O O . VAL A 1 183 ? -12.073 -4.476 -4.222 1.00 70.19 183 VAL A O 1
ATOM 1370 N N . TYR A 1 184 ? -11.414 -3.089 -5.845 1.00 65.50 184 TYR A N 1
ATOM 1371 C CA . TYR A 1 184 ? -10.321 -3.983 -6.254 1.00 65.50 184 TYR A CA 1
ATOM 1372 C C . TYR A 1 184 ? -9.220 -4.061 -5.191 1.00 65.50 184 TYR A C 1
ATOM 1374 O O . TYR A 1 184 ? -8.657 -5.138 -5.013 1.00 65.50 184 TYR A O 1
ATOM 1382 N N . GLY A 1 185 ? -9.019 -2.988 -4.412 1.00 69.75 185 GLY A N 1
ATOM 1383 C CA . GLY A 1 185 ? -8.074 -2.949 -3.292 1.00 69.75 185 GLY A CA 1
ATOM 1384 C C . GLY A 1 185 ? -8.434 -3.879 -2.126 1.00 69.75 185 GLY A C 1
ATOM 1385 O O . GLY A 1 185 ? -7.695 -3.983 -1.158 1.00 69.75 185 GLY A O 1
ATOM 1386 N N . ARG A 1 186 ? -9.554 -4.610 -2.210 1.00 81.19 186 ARG A N 1
ATOM 1387 C CA . ARG A 1 186 ? -9.849 -5.743 -1.320 1.00 81.19 186 ARG A CA 1
ATOM 1388 C C . ARG A 1 186 ? -8.926 -6.946 -1.545 1.00 81.19 186 ARG A C 1
ATOM 1390 O O . ARG A 1 186 ? -8.923 -7.847 -0.713 1.00 81.19 186 ARG A O 1
ATOM 1397 N N . ASN A 1 187 ? -8.228 -7.014 -2.680 1.00 77.00 187 ASN A N 1
ATOM 1398 C CA . ASN A 1 187 ? -7.330 -8.112 -3.042 1.00 77.00 187 ASN A CA 1
ATOM 1399 C C . ASN A 1 187 ? -5.910 -7.586 -3.187 1.00 77.00 187 ASN A C 1
ATOM 1401 O O . ASN A 1 187 ? -5.724 -6.460 -3.614 1.00 77.00 187 ASN A O 1
ATOM 1405 N N . LEU A 1 188 ? -4.904 -8.404 -2.904 1.00 79.12 188 LEU A N 1
ATOM 1406 C CA . LEU A 1 188 ? -3.511 -8.002 -3.084 1.00 79.12 188 LEU A CA 1
ATOM 1407 C C . LEU A 1 188 ? -3.097 -8.116 -4.553 1.00 79.12 188 LEU A C 1
ATOM 1409 O O . LEU A 1 188 ? -3.344 -9.142 -5.192 1.00 79.12 188 LEU A O 1
ATOM 1413 N N . ALA A 1 189 ? -2.441 -7.085 -5.074 1.00 76.00 189 ALA A N 1
ATOM 1414 C CA . ALA A 1 189 ? -1.754 -7.145 -6.351 1.00 76.00 189 ALA A CA 1
ATOM 1415 C C . ALA A 1 189 ? -0.408 -7.873 -6.208 1.00 76.00 189 ALA A C 1
ATOM 1417 O O . ALA A 1 189 ? 0.089 -8.129 -5.108 1.00 76.00 189 ALA A O 1
ATOM 1418 N N . ALA A 1 190 ? 0.210 -8.199 -7.347 1.00 76.31 190 ALA A N 1
ATOM 1419 C CA . ALA A 1 190 ? 1.513 -8.865 -7.375 1.00 76.31 190 ALA A CA 1
ATOM 1420 C C . ALA A 1 190 ? 2.598 -8.071 -6.626 1.00 76.31 190 ALA A C 1
ATOM 1422 O O . ALA A 1 190 ? 3.487 -8.667 -6.021 1.00 76.31 190 ALA A O 1
ATOM 1423 N N . ASP A 1 191 ? 2.495 -6.741 -6.646 1.00 79.31 191 ASP A N 1
ATOM 1424 C CA . ASP A 1 191 ? 3.392 -5.843 -5.930 1.00 79.31 191 ASP A CA 1
ATOM 1425 C C . ASP A 1 191 ? 3.290 -5.999 -4.406 1.00 79.31 191 ASP A C 1
ATOM 1427 O O . ASP A 1 191 ? 4.281 -6.285 -3.730 1.00 79.31 191 ASP A O 1
ATOM 1431 N N . ASP A 1 192 ? 2.061 -5.937 -3.886 1.00 83.19 192 ASP A N 1
ATOM 1432 C CA . ASP A 1 192 ? 1.759 -6.067 -2.460 1.00 83.19 192 ASP A CA 1
ATOM 1433 C C . ASP A 1 192 ? 2.224 -7.439 -1.923 1.00 83.19 192 ASP A C 1
ATOM 1435 O O . ASP A 1 192 ? 2.835 -7.543 -0.854 1.00 83.19 192 ASP A O 1
ATOM 1439 N N . VAL A 1 193 ? 1.995 -8.504 -2.705 1.00 84.31 193 VAL A N 1
ATOM 1440 C CA . VAL A 1 193 ? 2.440 -9.874 -2.398 1.00 84.31 193 VAL A CA 1
ATOM 1441 C C . VAL A 1 193 ? 3.965 -9.976 -2.358 1.00 84.31 193 VAL A C 1
ATOM 1443 O O . VAL A 1 193 ? 4.517 -10.564 -1.424 1.00 84.31 193 VAL A O 1
ATOM 1446 N N . ALA A 1 194 ? 4.660 -9.409 -3.349 1.00 84.44 194 ALA A N 1
ATOM 1447 C CA . ALA A 1 194 ? 6.119 -9.430 -3.400 1.00 84.44 194 ALA A CA 1
ATOM 1448 C C . ALA A 1 194 ? 6.729 -8.700 -2.192 1.00 84.44 194 ALA A C 1
ATOM 1450 O O . ALA A 1 194 ? 7.659 -9.216 -1.565 1.00 84.44 194 ALA A O 1
ATOM 1451 N N . GLY A 1 195 ? 6.148 -7.559 -1.810 1.00 90.44 195 GLY A N 1
ATOM 1452 C CA . GLY A 1 195 ? 6.549 -6.814 -0.623 1.00 90.44 195 GLY A CA 1
ATOM 1453 C C . GLY A 1 195 ? 6.372 -7.599 0.671 1.00 90.44 195 GLY A C 1
ATOM 1454 O O . GLY A 1 195 ? 7.305 -7.676 1.478 1.00 90.44 195 GLY A O 1
ATOM 1455 N N . LEU A 1 196 ? 5.216 -8.242 0.857 1.00 92.75 196 LEU A N 1
ATOM 1456 C CA . LEU A 1 196 ? 4.979 -9.082 2.030 1.00 92.75 196 LEU A CA 1
ATOM 1457 C C . LEU A 1 196 ? 6.001 -10.223 2.115 1.00 92.75 196 LEU A C 1
ATOM 1459 O O . LEU A 1 196 ? 6.595 -10.450 3.169 1.00 92.75 196 LEU A O 1
ATOM 1463 N N . CYS A 1 197 ? 6.244 -10.917 1.003 1.00 90.94 197 CYS A N 1
ATOM 1464 C CA . CYS A 1 197 ? 7.168 -12.049 0.969 1.00 90.94 197 CYS A CA 1
ATOM 1465 C C . CYS A 1 197 ? 8.633 -11.629 1.124 1.00 90.94 197 CYS A C 1
ATOM 1467 O O . CYS A 1 197 ? 9.452 -12.426 1.576 1.00 90.94 197 CYS A O 1
ATOM 1469 N N . TYR A 1 198 ? 8.971 -10.377 0.817 1.00 93.06 198 TYR A N 1
ATOM 1470 C CA . TYR A 1 198 ? 10.269 -9.799 1.146 1.00 93.06 198 TYR A CA 1
ATOM 1471 C C . TYR A 1 198 ? 10.427 -9.496 2.637 1.00 93.06 198 TYR A C 1
ATOM 1473 O O . TYR A 1 198 ? 11.453 -9.837 3.235 1.00 93.06 198 TYR A O 1
ATOM 1481 N N . LEU A 1 199 ? 9.418 -8.875 3.251 1.00 93.94 199 LEU A N 1
ATOM 1482 C CA . LEU A 1 199 ? 9.484 -8.484 4.657 1.00 93.94 199 LEU A CA 1
ATOM 1483 C C . LEU A 1 199 ? 9.319 -9.671 5.609 1.00 93.94 199 LEU A C 1
ATOM 1485 O O . LEU A 1 199 ? 10.001 -9.711 6.635 1.00 93.94 199 LEU A O 1
ATOM 1489 N N . TYR A 1 200 ? 8.474 -10.646 5.273 1.00 95.00 200 TYR A N 1
ATOM 1490 C CA . TYR A 1 200 ? 8.109 -11.766 6.148 1.00 95.00 200 TYR A CA 1
ATOM 1491 C C . TYR A 1 200 ? 8.141 -13.133 5.435 1.00 95.00 200 TYR A C 1
ATOM 1493 O O . TYR A 1 200 ? 7.147 -13.864 5.455 1.00 95.00 200 TYR A O 1
ATOM 1501 N N . PRO A 1 201 ? 9.260 -13.516 4.796 1.00 93.38 201 PRO A N 1
ATOM 1502 C CA . PRO A 1 201 ? 9.406 -14.846 4.210 1.00 93.38 201 PRO A CA 1
ATOM 1503 C C . PRO A 1 201 ? 9.425 -15.947 5.291 1.00 93.38 201 PRO A C 1
ATOM 1505 O O . PRO A 1 201 ? 9.979 -15.724 6.371 1.00 93.38 201 PRO A O 1
ATOM 1508 N N . PRO A 1 202 ? 8.961 -17.175 4.984 1.00 87.88 202 PRO A N 1
ATOM 1509 C CA . PRO A 1 202 ? 9.100 -18.343 5.868 1.00 87.88 202 PRO A CA 1
ATOM 1510 C C . PRO A 1 202 ? 10.564 -18.776 6.094 1.00 87.88 202 PRO A C 1
ATOM 1512 O O . PRO A 1 202 ? 10.873 -19.621 6.933 1.00 87.88 202 PRO A O 1
ATOM 1515 N N . GLY A 1 203 ? 11.501 -18.225 5.317 1.00 85.75 203 GLY A N 1
ATOM 1516 C CA . GLY A 1 203 ? 12.932 -18.506 5.386 1.00 85.75 203 GLY A CA 1
ATOM 1517 C C . GLY A 1 203 ? 13.767 -17.276 5.038 1.00 85.75 203 GLY A C 1
ATOM 1518 O O . GLY A 1 203 ? 13.276 -16.156 5.047 1.00 85.75 203 GLY A O 1
ATOM 1519 N N . ALA A 1 204 ? 15.049 -17.453 4.720 1.00 84.88 204 ALA A N 1
ATOM 1520 C CA . ALA A 1 204 ? 15.844 -16.333 4.219 1.00 84.88 204 ALA A CA 1
ATOM 1521 C C . ALA A 1 204 ? 15.287 -15.860 2.865 1.00 84.88 204 ALA A C 1
ATOM 1523 O O . ALA A 1 204 ? 15.121 -16.676 1.958 1.00 84.88 204 ALA A O 1
ATOM 1524 N N . PHE A 1 205 ? 15.026 -14.556 2.727 1.00 88.00 205 PHE A N 1
ATOM 1525 C CA . PHE A 1 205 ? 14.623 -13.984 1.445 1.00 88.00 205 PHE A CA 1
ATOM 1526 C C . PHE A 1 205 ? 15.714 -14.203 0.390 1.00 88.00 205 PHE A C 1
ATOM 1528 O O . PHE A 1 205 ? 16.896 -13.968 0.655 1.00 88.00 205 PHE A O 1
ATOM 1535 N N . THR A 1 206 ? 15.311 -14.590 -0.819 1.00 89.50 206 THR A N 1
ATOM 1536 C CA . THR A 1 206 ? 16.194 -14.686 -1.986 1.00 89.50 206 THR A CA 1
ATOM 1537 C C . THR A 1 206 ? 15.499 -14.115 -3.209 1.00 89.50 206 THR A C 1
ATOM 1539 O O . THR A 1 206 ? 14.306 -14.343 -3.386 1.00 89.50 206 THR A O 1
ATOM 1542 N N . CYS A 1 207 ? 16.249 -13.451 -4.083 1.00 90.62 207 CYS A N 1
ATOM 1543 C CA . CYS A 1 207 ? 15.735 -12.933 -5.350 1.00 90.62 207 CYS A CA 1
ATOM 1544 C C . CYS A 1 207 ? 16.176 -13.803 -6.538 1.00 90.62 207 CYS A C 1
ATOM 1546 O O . CYS A 1 207 ? 17.261 -14.390 -6.528 1.00 90.62 207 CYS A O 1
ATOM 1548 N N . ALA A 1 208 ? 15.365 -13.839 -7.592 1.00 90.56 208 ALA A N 1
ATOM 1549 C CA . ALA A 1 208 ? 15.710 -14.406 -8.895 1.00 90.56 208 ALA A CA 1
ATOM 1550 C C . ALA A 1 208 ? 15.896 -13.319 -9.969 1.00 90.56 208 ALA A C 1
ATOM 1552 O O . ALA A 1 208 ? 16.648 -13.512 -10.926 1.00 90.56 208 ALA A O 1
ATOM 1553 N N . SER A 1 209 ? 15.232 -12.176 -9.809 1.00 89.00 209 SER A N 1
ATOM 1554 C CA . SER A 1 209 ? 15.208 -11.066 -10.756 1.00 89.00 209 SER A CA 1
ATOM 1555 C C . SER A 1 209 ? 15.134 -9.713 -10.045 1.00 89.00 209 SER A C 1
ATOM 1557 O O . SER A 1 209 ? 14.829 -9.633 -8.857 1.00 89.00 209 SER A O 1
ATOM 1559 N N . ASP A 1 210 ? 15.403 -8.629 -10.774 1.00 87.19 210 ASP A N 1
ATOM 1560 C CA . ASP A 1 210 ? 15.359 -7.268 -10.221 1.00 87.19 210 ASP A CA 1
ATOM 1561 C C . ASP A 1 210 ? 13.944 -6.849 -9.756 1.00 87.19 210 ASP A C 1
ATOM 1563 O O . ASP A 1 210 ? 13.823 -5.930 -8.944 1.00 87.19 210 ASP A O 1
ATOM 1567 N N . ALA A 1 211 ? 12.898 -7.538 -10.233 1.00 82.25 211 ALA A N 1
ATOM 1568 C CA . ALA A 1 211 ? 11.506 -7.362 -9.810 1.00 82.25 211 ALA A CA 1
ATOM 1569 C C . ALA A 1 211 ? 11.265 -7.843 -8.366 1.00 82.25 211 ALA A C 1
ATOM 1571 O O . ALA A 1 211 ? 10.500 -7.246 -7.617 1.00 82.25 211 ALA A O 1
ATOM 1572 N N . ASP A 1 212 ? 12.008 -8.857 -7.917 1.00 87.12 212 ASP A N 1
ATOM 1573 C CA . ASP A 1 212 ? 11.888 -9.370 -6.547 1.00 87.12 212 ASP A CA 1
ATOM 1574 C C . ASP A 1 212 ? 12.512 -8.414 -5.514 1.00 87.12 212 ASP A C 1
ATOM 1576 O O . ASP A 1 212 ? 12.432 -8.649 -4.311 1.00 87.12 212 ASP A O 1
ATOM 1580 N N . CYS A 1 213 ? 13.199 -7.362 -5.966 1.00 91.00 213 CYS A N 1
ATOM 1581 C CA . CYS A 1 213 ? 13.969 -6.475 -5.109 1.00 91.00 213 CYS A CA 1
ATOM 1582 C C . CYS A 1 213 ? 13.320 -5.091 -4.959 1.00 91.00 213 CYS A C 1
ATOM 1584 O O . CYS A 1 213 ? 12.997 -4.450 -5.968 1.00 91.00 213 CYS A O 1
ATOM 1586 N N . PRO A 1 214 ? 13.213 -4.579 -3.718 1.00 91.56 214 PRO A N 1
ATOM 1587 C CA . PRO A 1 214 ? 12.484 -3.350 -3.434 1.00 91.56 214 PRO A CA 1
ATOM 1588 C C . PRO A 1 214 ? 13.163 -2.080 -3.946 1.00 91.56 214 PRO A C 1
ATOM 1590 O O . PRO A 1 214 ? 14.400 -1.967 -4.017 1.00 91.56 214 PRO A O 1
ATOM 1593 N N . ALA A 1 215 ? 12.336 -1.058 -4.160 1.00 90.69 215 ALA A N 1
ATOM 1594 C CA . ALA A 1 215 ? 12.722 0.313 -3.858 1.00 90.69 215 ALA A CA 1
ATOM 1595 C C . ALA A 1 215 ? 12.585 0.559 -2.344 1.00 90.69 215 ALA A C 1
ATOM 1597 O O . ALA A 1 215 ? 11.654 0.098 -1.696 1.00 90.69 215 ALA A O 1
ATOM 1598 N N . MET A 1 216 ? 13.537 1.269 -1.749 1.00 89.81 216 MET A N 1
ATOM 1599 C CA . MET A 1 216 ? 13.539 1.525 -0.311 1.00 89.81 216 MET A CA 1
ATOM 1600 C C . MET A 1 216 ? 13.335 3.017 -0.067 1.00 89.81 216 MET A C 1
ATOM 1602 O O . MET A 1 216 ? 14.150 3.838 -0.510 1.00 89.81 216 MET A O 1
ATOM 1606 N N . PHE A 1 217 ? 12.281 3.355 0.669 1.00 89.50 217 PHE A N 1
ATOM 1607 C CA . PHE A 1 217 ? 11.914 4.723 1.003 1.00 89.50 217 PHE A CA 1
ATOM 1608 C C . PHE A 1 217 ? 12.450 5.129 2.383 1.00 89.50 217 PHE A C 1
ATOM 1610 O O . PHE A 1 217 ? 12.272 4.433 3.384 1.00 89.50 217 PHE A O 1
ATOM 1617 N N . GLY A 1 218 ? 13.147 6.267 2.430 1.00 85.56 218 GLY A N 1
ATOM 1618 C CA . GLY A 1 218 ? 13.752 6.814 3.645 1.00 85.56 218 GLY A CA 1
ATOM 1619 C C . GLY A 1 218 ? 12.847 7.824 4.339 1.00 85.56 218 GLY A C 1
ATOM 1620 O O . GLY A 1 218 ? 13.037 9.027 4.172 1.00 85.56 218 GLY A O 1
ATOM 1621 N N . TYR A 1 219 ? 11.886 7.341 5.127 1.00 80.69 219 TYR A N 1
ATOM 1622 C CA . TYR A 1 219 ? 10.921 8.202 5.821 1.00 80.69 219 TYR A CA 1
ATOM 1623 C C . TYR A 1 219 ? 11.557 9.024 6.961 1.00 80.69 219 TYR A C 1
ATOM 1625 O O . TYR A 1 219 ? 11.283 10.211 7.116 1.00 80.69 219 TYR A O 1
ATOM 1633 N N . TYR A 1 220 ? 12.482 8.433 7.727 1.00 75.56 220 TYR A N 1
ATOM 1634 C CA . TYR A 1 220 ? 13.116 9.066 8.899 1.00 75.56 220 TYR A CA 1
ATOM 1635 C C . TYR A 1 220 ? 14.437 9.787 8.577 1.00 75.56 220 TYR A C 1
ATOM 1637 O O . TYR A 1 220 ? 15.329 9.894 9.422 1.00 75.56 220 TYR A O 1
ATOM 1645 N N . GLY A 1 221 ? 14.581 10.264 7.339 1.00 68.44 221 GLY A N 1
ATOM 1646 C CA . GLY A 1 221 ? 15.848 10.722 6.772 1.00 68.44 221 GLY A CA 1
ATOM 1647 C C . GLY A 1 221 ? 16.552 9.618 5.978 1.00 68.44 221 GLY A C 1
ATOM 1648 O O . GLY A 1 221 ? 16.073 8.492 5.894 1.00 68.44 221 GLY A O 1
ATOM 1649 N N . GLY A 1 222 ? 17.699 9.942 5.368 1.00 70.88 222 GLY A N 1
ATOM 1650 C CA . GLY A 1 222 ? 18.476 8.999 4.551 1.00 70.88 222 GLY A CA 1
ATOM 1651 C C . GLY A 1 222 ? 17.791 8.662 3.221 1.00 70.88 222 GLY A C 1
ATOM 1652 O O . GLY A 1 222 ? 17.044 7.697 3.134 1.00 70.88 222 GLY A O 1
ATOM 1653 N N . GLY A 1 223 ? 18.073 9.443 2.171 1.00 83.94 223 GLY A N 1
ATOM 1654 C CA . GLY A 1 223 ? 17.341 9.428 0.889 1.00 83.94 223 GLY A CA 1
ATOM 1655 C C . GLY A 1 223 ? 17.114 8.052 0.246 1.00 83.94 223 GLY A C 1
ATOM 1656 O O . GLY A 1 223 ? 17.855 7.114 0.504 1.00 83.94 223 GLY A O 1
ATOM 1657 N N . ALA A 1 224 ? 16.092 7.932 -0.599 1.00 88.88 224 ALA A N 1
ATOM 1658 C CA . ALA A 1 224 ? 15.665 6.659 -1.180 1.00 88.88 224 ALA A CA 1
ATOM 1659 C C . ALA A 1 224 ? 16.757 5.938 -1.997 1.00 88.88 224 ALA A C 1
ATOM 1661 O O . ALA A 1 224 ? 17.655 6.565 -2.562 1.00 88.88 224 ALA A O 1
ATOM 1662 N N . VAL A 1 225 ? 16.656 4.609 -2.095 1.00 90.44 225 VAL A N 1
ATOM 1663 C CA . VAL A 1 225 ? 17.517 3.788 -2.967 1.00 90.44 225 VAL A CA 1
ATOM 1664 C C . VAL A 1 225 ? 16.700 2.754 -3.721 1.00 90.44 225 VAL A C 1
ATOM 1666 O O . VAL A 1 225 ? 15.627 2.355 -3.281 1.00 90.44 225 VAL A O 1
ATOM 1669 N N . ARG A 1 226 ? 17.249 2.262 -4.830 1.00 91.88 226 ARG A N 1
ATOM 1670 C CA . ARG A 1 226 ? 16.755 1.063 -5.503 1.00 91.88 226 ARG A CA 1
ATOM 1671 C C . ARG A 1 226 ? 17.719 -0.096 -5.307 1.00 91.88 226 ARG A C 1
ATOM 1673 O O . ARG A 1 226 ? 18.940 0.094 -5.334 1.00 91.88 226 ARG A O 1
ATOM 1680 N N . THR A 1 227 ? 17.159 -1.285 -5.110 1.00 92.25 227 THR A N 1
ATOM 1681 C CA . THR A 1 227 ? 17.909 -2.538 -5.132 1.00 92.25 227 THR A CA 1
ATOM 1682 C C . THR A 1 227 ? 17.537 -3.374 -6.351 1.00 92.25 227 THR A C 1
ATOM 1684 O O . THR A 1 227 ? 16.473 -3.210 -6.950 1.00 92.25 227 THR A O 1
ATOM 1687 N N . ARG A 1 228 ? 18.464 -4.243 -6.736 1.00 91.62 228 ARG A N 1
ATOM 1688 C CA . ARG A 1 228 ? 18.365 -5.171 -7.853 1.00 91.62 228 ARG A CA 1
ATOM 1689 C C . ARG A 1 228 ? 18.910 -6.527 -7.428 1.00 91.62 228 ARG A C 1
ATOM 1691 O O . ARG A 1 228 ? 19.708 -6.603 -6.485 1.00 91.62 228 ARG A O 1
ATOM 1698 N N . CYS A 1 229 ? 18.531 -7.585 -8.126 1.00 92.88 229 CYS A N 1
ATOM 1699 C CA . CYS A 1 229 ? 18.979 -8.909 -7.750 1.00 92.88 229 CYS A CA 1
ATOM 1700 C C . CYS A 1 229 ? 20.426 -9.144 -8.181 1.00 92.88 229 CYS A C 1
ATOM 1702 O O . CYS A 1 229 ? 20.802 -8.952 -9.339 1.00 92.88 229 CYS A O 1
ATOM 1704 N N . SER A 1 230 ? 21.256 -9.574 -7.235 1.00 94.56 230 SER A N 1
ATOM 1705 C CA . SER A 1 230 ? 22.661 -9.891 -7.450 1.00 94.56 230 SER A CA 1
ATOM 1706 C C . SER A 1 230 ? 23.015 -11.165 -6.694 1.00 94.56 230 SER A C 1
ATOM 1708 O O . SER A 1 230 ? 23.047 -11.189 -5.465 1.00 94.56 230 SER A O 1
ATOM 1710 N N . ALA A 1 231 ? 23.271 -12.240 -7.442 1.00 92.50 231 ALA A N 1
ATOM 1711 C CA . ALA A 1 231 ? 23.654 -13.545 -6.897 1.00 92.50 231 ALA A CA 1
ATOM 1712 C C . ALA A 1 231 ? 22.698 -14.084 -5.807 1.00 92.50 231 ALA A C 1
ATOM 1714 O O . ALA A 1 231 ? 23.147 -14.673 -4.827 1.00 92.50 231 ALA A O 1
ATOM 1715 N N . GLY A 1 232 ? 21.386 -13.892 -5.986 1.00 92.19 232 GLY A N 1
ATOM 1716 C CA . GLY A 1 232 ? 20.361 -14.379 -5.056 1.00 92.19 232 GLY A CA 1
ATOM 1717 C C . GLY A 1 232 ? 19.998 -13.413 -3.926 1.00 92.19 232 GLY A C 1
ATOM 1718 O O . GLY A 1 232 ? 19.087 -13.716 -3.161 1.00 92.19 232 GLY A O 1
ATOM 1719 N N . SER A 1 233 ? 20.652 -12.249 -3.842 1.00 91.19 233 SER A N 1
ATOM 1720 C CA . SER A 1 233 ? 20.389 -11.228 -2.821 1.00 91.19 233 SER A CA 1
ATOM 1721 C C . SER A 1 233 ? 20.136 -9.854 -3.438 1.00 91.19 233 SER A C 1
ATOM 1723 O O . SER A 1 233 ? 20.728 -9.497 -4.457 1.00 91.19 233 SER A O 1
ATOM 1725 N N . CYS A 1 234 ? 19.298 -9.045 -2.793 1.00 91.81 234 CYS A N 1
ATOM 1726 C CA . CYS A 1 234 ? 19.082 -7.667 -3.219 1.00 91.81 234 CYS A CA 1
ATOM 1727 C C . CYS A 1 234 ? 20.280 -6.791 -2.843 1.00 91.81 234 CYS A C 1
ATOM 1729 O O . CYS A 1 234 ? 20.653 -6.683 -1.675 1.00 91.81 234 CYS A O 1
ATOM 1731 N N . ALA A 1 235 ? 20.881 -6.159 -3.846 1.00 92.81 235 ALA A N 1
ATOM 1732 C CA . ALA A 1 235 ? 21.979 -5.213 -3.694 1.00 92.81 235 ALA A CA 1
ATOM 1733 C C . ALA A 1 235 ? 21.610 -3.886 -4.360 1.00 92.81 235 ALA A C 1
ATOM 1735 O O . ALA A 1 235 ? 20.835 -3.860 -5.313 1.00 92.81 235 ALA A O 1
ATOM 1736 N N . GLN A 1 236 ? 22.162 -2.772 -3.879 1.00 92.94 236 GLN A N 1
ATOM 1737 C CA . GLN A 1 236 ? 21.881 -1.460 -4.461 1.00 92.94 236 GLN A CA 1
ATOM 1738 C C . GLN A 1 236 ? 22.253 -1.422 -5.952 1.00 92.94 236 GLN A C 1
ATOM 1740 O O . GLN A 1 236 ? 23.354 -1.813 -6.343 1.00 92.94 236 GLN A O 1
ATOM 1745 N N . GLY A 1 237 ? 21.344 -0.919 -6.784 1.00 92.50 237 GLY A N 1
ATOM 1746 C CA . GLY A 1 237 ? 21.555 -0.801 -8.221 1.00 92.50 237 GLY A CA 1
ATOM 1747 C C . GLY A 1 237 ? 20.310 -0.326 -8.958 1.00 92.50 237 GLY A C 1
ATOM 1748 O O . GLY A 1 237 ? 19.210 -0.331 -8.408 1.00 92.50 237 GLY A O 1
ATOM 1749 N N . SER A 1 238 ? 20.500 0.107 -10.203 1.00 93.38 238 SER A N 1
ATOM 1750 C CA . SER A 1 238 ? 19.394 0.504 -11.070 1.00 93.38 238 SER A CA 1
ATOM 1751 C C . SER A 1 238 ? 18.642 -0.704 -11.627 1.00 93.38 238 SER A C 1
ATOM 1753 O O . SER A 1 238 ? 19.200 -1.800 -11.730 1.00 93.38 238 SER A O 1
ATOM 1755 N N . THR A 1 239 ? 17.383 -0.478 -11.999 1.00 89.62 239 THR A N 1
ATOM 1756 C CA . THR A 1 239 ? 16.439 -1.517 -12.418 1.00 89.62 239 THR A CA 1
ATOM 1757 C C . THR A 1 239 ? 15.796 -1.228 -13.784 1.00 89.62 239 THR A C 1
ATOM 1759 O O . THR A 1 239 ? 16.092 -0.214 -14.421 1.00 89.62 239 THR A O 1
ATOM 1762 N N . THR A 1 240 ? 14.949 -2.133 -14.270 1.00 88.62 240 THR A N 1
ATOM 1763 C CA . THR A 1 240 ? 14.321 -2.076 -15.599 1.00 88.62 240 THR A CA 1
ATOM 1764 C C . THR A 1 240 ? 12.974 -1.348 -15.615 1.00 88.62 240 THR A C 1
ATOM 1766 O O . THR A 1 240 ? 12.477 -0.897 -14.589 1.00 88.62 240 THR A O 1
ATOM 1769 N N . TYR A 1 241 ? 12.392 -1.230 -16.810 1.00 84.56 241 TYR A N 1
ATOM 1770 C CA . TYR A 1 241 ? 11.071 -0.655 -17.052 1.00 84.56 241 TYR A CA 1
ATOM 1771 C C . TYR A 1 241 ? 9.975 -1.239 -16.143 1.00 84.56 241 TYR A C 1
ATOM 1773 O O . TYR A 1 241 ? 9.983 -2.438 -15.867 1.00 84.56 241 TYR A O 1
ATOM 1781 N N . GLY A 1 242 ? 9.034 -0.393 -15.719 1.00 77.62 242 GLY A N 1
ATOM 1782 C CA . GLY A 1 242 ? 7.859 -0.764 -14.927 1.00 77.62 242 GLY A CA 1
ATOM 1783 C C . GLY A 1 242 ? 8.130 -0.971 -13.437 1.00 77.62 242 GLY A C 1
ATOM 1784 O O . GLY A 1 242 ? 7.207 -1.221 -12.688 1.00 77.62 242 GLY A O 1
ATOM 1785 N N . LEU A 1 243 ? 9.368 -0.853 -12.970 1.00 84.81 243 LEU A N 1
ATOM 1786 C CA . LEU A 1 243 ? 9.695 -1.061 -11.561 1.00 84.81 243 LEU A CA 1
ATOM 1787 C C . LEU A 1 243 ? 9.783 0.266 -10.795 1.00 84.81 243 LEU A C 1
ATOM 1789 O O . LEU A 1 243 ? 10.234 1.264 -11.352 1.00 84.81 243 LEU A O 1
ATOM 1793 N N . ASP A 1 244 ? 9.394 0.270 -9.519 1.00 86.06 244 ASP A N 1
ATOM 1794 C CA . ASP A 1 244 ? 9.358 1.474 -8.673 1.00 86.06 244 ASP A CA 1
ATOM 1795 C C . ASP A 1 244 ? 10.664 2.294 -8.595 1.00 86.06 244 ASP A C 1
ATOM 1797 O O . ASP A 1 244 ? 11.791 1.786 -8.561 1.00 86.06 244 ASP A O 1
ATOM 1801 N N . CYS A 1 245 ? 10.543 3.613 -8.516 1.00 88.06 245 CYS A N 1
ATOM 1802 C CA . CYS A 1 245 ? 11.684 4.511 -8.430 1.00 88.06 245 CYS A CA 1
ATOM 1803 C C . CYS A 1 245 ? 11.350 5.810 -7.695 1.00 88.06 245 CYS A C 1
ATOM 1805 O O . CYS A 1 245 ? 10.222 6.277 -7.691 1.00 88.06 245 CYS A O 1
ATOM 1807 N N . PHE A 1 246 ? 12.377 6.442 -7.126 1.00 86.69 246 PHE A N 1
ATOM 1808 C CA . PHE A 1 246 ? 12.279 7.768 -6.497 1.00 86.69 246 PHE A CA 1
ATOM 1809 C C . PHE A 1 246 ? 13.183 8.801 -7.185 1.00 86.69 246 PHE A C 1
ATOM 1811 O O . PHE A 1 246 ? 13.044 10.008 -6.995 1.00 86.69 246 PHE A O 1
ATOM 1818 N N . ALA A 1 247 ? 14.131 8.332 -8.001 1.00 89.38 247 ALA A N 1
ATOM 1819 C CA . ALA A 1 247 ? 15.067 9.165 -8.736 1.00 89.38 247 ALA A CA 1
ATOM 1820 C C . ALA A 1 247 ? 15.410 8.531 -10.086 1.00 89.38 247 ALA A C 1
ATOM 1822 O O . ALA A 1 247 ? 15.431 7.310 -10.227 1.00 89.38 247 ALA A O 1
ATOM 1823 N N . ALA A 1 248 ? 15.765 9.364 -11.064 1.00 90.25 248 ALA A N 1
ATOM 1824 C CA . ALA A 1 248 ? 16.196 8.935 -12.397 1.00 90.25 248 ALA A CA 1
ATOM 1825 C C . ALA A 1 248 ? 17.326 7.886 -12.368 1.00 90.25 248 ALA A C 1
ATOM 1827 O O . ALA A 1 248 ? 17.321 6.942 -13.154 1.00 90.25 248 ALA A O 1
ATOM 1828 N N . SER A 1 249 ? 18.267 8.011 -11.427 1.00 92.88 249 SER A N 1
ATOM 1829 C CA . SER A 1 249 ? 19.384 7.072 -11.246 1.00 92.88 249 SER A CA 1
ATOM 1830 C C . SER A 1 249 ? 18.960 5.674 -10.784 1.00 92.88 249 SER A C 1
ATOM 1832 O O . SER A 1 249 ? 19.758 4.743 -10.870 1.00 92.88 249 SER A O 1
ATOM 1834 N N . HIS A 1 250 ? 17.724 5.501 -10.309 1.00 92.50 250 HIS A N 1
ATOM 1835 C CA . HIS A 1 250 ? 17.179 4.192 -9.941 1.00 92.50 250 HIS A CA 1
ATOM 1836 C C . HIS A 1 250 ? 16.825 3.360 -11.177 1.00 92.50 250 HIS A C 1
ATOM 1838 O O . HIS A 1 250 ? 16.670 2.148 -11.072 1.00 92.50 250 HIS A O 1
ATOM 1844 N N . CYS A 1 251 ? 16.742 3.986 -12.351 1.00 91.94 251 CYS A N 1
ATOM 1845 C CA . CYS A 1 251 ? 16.296 3.354 -13.580 1.00 91.94 251 CYS A CA 1
ATOM 1846 C C . CYS A 1 251 ? 17.455 3.195 -14.558 1.00 91.94 251 CYS A C 1
ATOM 1848 O O . CYS A 1 251 ? 18.234 4.122 -14.776 1.00 91.94 251 CYS A O 1
ATOM 1850 N N . ALA A 1 252 ? 17.564 2.026 -15.187 1.00 93.69 252 ALA A N 1
ATOM 1851 C CA . ALA A 1 252 ? 18.573 1.754 -16.208 1.00 93.69 252 ALA A CA 1
ATOM 1852 C C . ALA A 1 252 ? 18.422 2.676 -17.430 1.00 93.69 252 ALA A C 1
ATOM 1854 O O . ALA A 1 252 ? 19.412 3.006 -18.078 1.00 93.69 252 ALA A O 1
ATOM 1855 N N . SER A 1 253 ? 17.199 3.138 -17.707 1.00 92.62 253 SER A N 1
ATOM 1856 C CA . SER A 1 253 ? 16.895 4.157 -18.718 1.00 92.62 253 SER A CA 1
ATOM 1857 C C . SER A 1 253 ? 17.363 5.566 -18.334 1.00 92.62 253 SER A C 1
ATOM 1859 O O . SER A 1 253 ? 17.388 6.458 -19.181 1.00 92.62 253 SER A O 1
ATOM 1861 N N . GLY A 1 254 ? 17.685 5.798 -17.057 1.00 93.62 254 GLY A N 1
ATOM 1862 C CA . GLY A 1 254 ? 17.887 7.134 -16.507 1.00 93.62 254 GLY A CA 1
ATOM 1863 C C . GLY A 1 254 ? 16.601 7.961 -16.421 1.00 93.62 254 GLY A C 1
ATOM 1864 O O . GLY A 1 254 ? 16.692 9.180 -1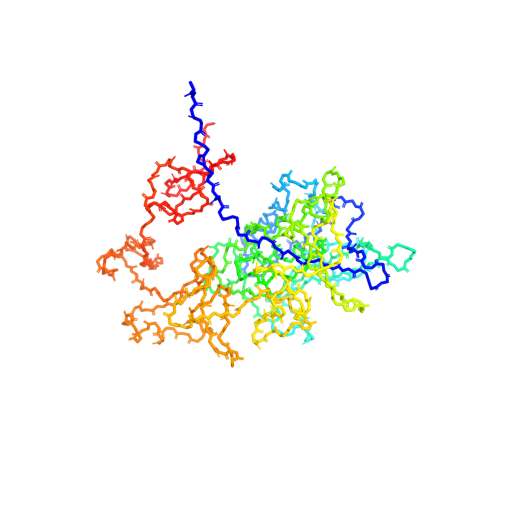6.312 1.00 93.62 254 GLY A O 1
ATOM 1865 N N . GLN A 1 255 ? 15.420 7.338 -16.512 1.00 89.12 255 GLN A N 1
ATOM 1866 C CA . GLN A 1 255 ? 14.121 8.016 -16.474 1.00 89.12 255 GLN A CA 1
ATOM 1867 C C . GLN A 1 255 ? 13.222 7.391 -15.406 1.00 89.12 255 GLN A C 1
ATOM 1869 O O . GLN A 1 255 ? 12.874 6.214 -15.485 1.00 89.12 255 GLN A O 1
ATOM 1874 N N . CYS A 1 256 ? 12.839 8.205 -14.424 1.00 85.25 256 CYS A N 1
ATOM 1875 C CA . CYS A 1 256 ? 11.884 7.856 -13.378 1.00 85.25 256 CYS A CA 1
ATOM 1876 C C . CYS A 1 256 ? 10.691 8.801 -13.494 1.00 85.25 256 CYS A C 1
ATOM 1878 O O . CYS A 1 256 ? 10.868 10.016 -13.390 1.00 85.25 256 CYS A O 1
ATOM 1880 N N . MET A 1 257 ? 9.508 8.249 -13.748 1.00 78.12 257 MET A N 1
ATOM 1881 C CA . MET A 1 257 ? 8.283 9.021 -13.916 1.00 78.12 257 MET A CA 1
ATOM 1882 C C . MET A 1 257 ? 7.420 8.892 -12.667 1.00 78.12 257 MET A C 1
ATOM 1884 O O . MET A 1 257 ? 7.032 7.787 -12.310 1.00 78.12 257 MET A O 1
ATOM 1888 N N . ALA A 1 258 ? 7.110 10.019 -12.030 1.00 67.88 258 ALA A N 1
ATOM 1889 C CA . ALA A 1 258 ? 6.059 10.107 -11.020 1.00 67.88 258 ALA A CA 1
ATOM 1890 C C . ALA A 1 258 ? 4.756 10.606 -11.633 1.00 67.88 258 ALA A C 1
ATOM 1892 O O . ALA A 1 258 ? 4.754 11.253 -12.684 1.00 67.88 258 ALA A O 1
ATOM 1893 N N . ASP A 1 259 ? 3.671 10.379 -10.900 1.00 56.53 259 ASP A N 1
ATOM 1894 C CA . ASP A 1 259 ? 2.439 11.130 -11.076 1.00 56.53 259 ASP A CA 1
ATOM 1895 C C . ASP A 1 259 ? 2.734 12.648 -10.997 1.00 56.53 259 ASP A C 1
ATOM 1897 O O . ASP A 1 259 ? 3.306 13.111 -10.008 1.00 56.53 259 ASP A O 1
ATOM 1901 N N . PRO A 1 260 ? 2.378 13.453 -12.016 1.00 51.38 260 PRO A N 1
ATOM 1902 C CA . PRO A 1 260 ? 2.641 14.895 -12.021 1.00 51.38 260 PRO A CA 1
ATOM 1903 C C . PRO A 1 260 ? 2.027 15.645 -10.835 1.00 51.38 260 PRO A C 1
ATOM 1905 O O . PRO A 1 260 ? 2.513 16.708 -10.452 1.00 51.38 260 PRO A O 1
ATOM 1908 N N . GLU A 1 261 ? 0.951 15.101 -10.273 1.00 50.22 261 GLU A N 1
ATOM 1909 C CA . GLU A 1 261 ? 0.268 15.654 -9.108 1.00 50.22 261 GLU A CA 1
ATOM 1910 C C . GLU A 1 261 ? 0.906 15.227 -7.773 1.00 50.22 261 GLU A C 1
ATOM 1912 O O . GLU A 1 261 ? 0.639 15.863 -6.754 1.00 50.22 261 GLU A O 1
ATOM 1917 N N . SER A 1 262 ? 1.780 14.211 -7.781 1.00 53.56 262 SER A N 1
ATOM 1918 C CA . SER A 1 262 ? 2.440 13.654 -6.592 1.00 53.56 262 SER A CA 1
ATOM 1919 C C . SER A 1 262 ? 3.932 13.384 -6.860 1.00 53.56 262 SER A C 1
ATOM 1921 O O . SER A 1 262 ? 4.297 12.319 -7.357 1.00 53.56 262 SER A O 1
ATOM 1923 N N . PRO A 1 263 ? 4.834 14.338 -6.558 1.00 57.06 263 PRO A N 1
ATOM 1924 C CA . PRO A 1 263 ? 6.244 14.246 -6.939 1.00 57.06 263 PRO A CA 1
ATOM 1925 C C . PRO A 1 263 ? 7.013 13.122 -6.221 1.00 57.06 263 PRO A C 1
ATOM 1927 O O . PRO A 1 263 ? 6.748 12.810 -5.058 1.00 57.06 263 PRO A O 1
ATOM 1930 N N . THR A 1 264 ? 8.077 12.615 -6.871 1.00 58.12 264 THR A N 1
ATOM 1931 C CA . THR A 1 264 ? 8.898 11.475 -6.394 1.00 58.12 264 THR A CA 1
ATOM 1932 C C . THR A 1 264 ? 9.634 11.684 -5.065 1.00 58.12 264 THR A C 1
ATOM 1934 O O . THR A 1 264 ? 10.389 10.821 -4.624 1.00 58.12 264 THR A O 1
ATOM 1937 N N . ALA A 1 265 ? 9.500 12.847 -4.428 1.00 64.62 265 ALA A N 1
ATOM 1938 C CA . ALA A 1 265 ? 10.092 13.081 -3.115 1.00 64.62 265 ALA A CA 1
ATOM 1939 C C . ALA A 1 265 ? 9.394 12.264 -2.014 1.00 64.62 265 ALA A C 1
ATOM 1941 O O . ALA A 1 265 ? 10.022 11.975 -0.996 1.00 64.62 265 ALA A O 1
ATOM 1942 N N . TYR A 1 266 ? 8.126 11.899 -2.230 1.00 68.19 266 TYR A N 1
ATOM 1943 C CA . TYR A 1 266 ? 7.279 11.230 -1.240 1.00 68.19 266 TYR A CA 1
ATOM 1944 C C . TYR A 1 266 ? 6.568 10.003 -1.811 1.00 68.19 266 TYR A C 1
ATOM 1946 O O . TYR A 1 266 ? 6.448 8.998 -1.116 1.00 68.19 266 TYR A O 1
ATOM 1954 N N . GLU A 1 267 ? 6.181 10.053 -3.087 1.00 81.00 267 GLU A N 1
ATOM 1955 C CA . GLU A 1 267 ? 5.517 8.940 -3.763 1.00 81.00 267 GLU A CA 1
ATOM 1956 C C . GLU A 1 267 ? 6.460 8.215 -4.719 1.00 81.00 267 GLU A C 1
ATOM 1958 O O . GLU A 1 267 ? 7.271 8.865 -5.384 1.00 81.00 267 GLU A O 1
ATOM 1963 N N . PRO A 1 268 ? 6.399 6.880 -4.823 1.00 79.50 268 PRO A N 1
ATOM 1964 C CA . PRO A 1 268 ? 7.168 6.190 -5.836 1.00 79.50 268 PRO A CA 1
ATOM 1965 C C . PRO A 1 268 ? 6.608 6.518 -7.218 1.00 79.50 268 PRO A C 1
ATOM 1967 O O . PRO A 1 268 ? 5.407 6.506 -7.478 1.00 79.50 268 PRO A O 1
ATOM 1970 N N . GLY A 1 269 ? 7.525 6.819 -8.124 1.00 80.44 269 GLY A N 1
ATOM 1971 C CA . GLY A 1 269 ? 7.288 6.730 -9.549 1.00 80.44 269 GLY A CA 1
ATOM 1972 C C . GLY A 1 269 ? 7.655 5.347 -10.067 1.00 80.44 269 GLY A C 1
ATOM 1973 O O . GLY A 1 269 ? 7.967 4.432 -9.310 1.00 80.44 269 GLY A O 1
ATOM 1974 N N . PHE A 1 270 ? 7.707 5.210 -11.382 1.00 83.19 270 PHE A N 1
ATOM 1975 C CA . PHE A 1 270 ? 8.147 3.989 -12.036 1.00 83.19 270 PHE A CA 1
ATOM 1976 C C . PHE A 1 270 ? 9.210 4.258 -13.088 1.00 83.19 270 PHE A C 1
ATOM 1978 O O . PHE A 1 270 ? 9.280 5.329 -13.702 1.00 83.19 270 PHE A O 1
ATOM 1985 N N . CYS A 1 271 ? 10.064 3.265 -13.300 1.00 86.00 271 CYS A N 1
ATOM 1986 C CA . CYS A 1 271 ? 11.075 3.323 -14.330 1.00 86.00 271 CYS A CA 1
ATOM 1987 C C . CYS A 1 271 ? 10.416 3.287 -15.702 1.00 86.00 271 CYS A C 1
ATOM 1989 O O . CYS A 1 271 ? 9.844 2.281 -16.113 1.00 86.00 271 CYS A O 1
ATOM 1991 N N . THR A 1 272 ? 10.520 4.402 -16.414 1.00 84.62 272 THR A N 1
ATOM 1992 C CA . THR A 1 272 ? 9.966 4.572 -17.755 1.00 84.62 272 THR A CA 1
ATOM 1993 C C . THR A 1 272 ? 11.081 4.556 -18.801 1.00 84.62 272 THR A C 1
ATOM 1995 O O . THR A 1 272 ? 12.266 4.437 -18.481 1.00 84.62 272 THR A O 1
ATOM 1998 N N . GLN A 1 273 ? 10.718 4.683 -20.070 1.00 87.88 273 GLN A N 1
ATOM 1999 C CA . GLN A 1 273 ? 11.637 4.849 -21.185 1.00 87.88 273 GLN A CA 1
ATOM 2000 C C . GLN A 1 273 ? 11.038 5.771 -22.248 1.00 87.88 273 GLN A C 1
ATOM 2002 O O . GLN A 1 273 ? 9.837 6.035 -22.255 1.00 87.88 273 GLN A O 1
ATOM 2007 N N . ALA A 1 274 ? 11.897 6.258 -23.143 1.00 92.19 274 ALA A N 1
ATOM 2008 C CA . ALA A 1 274 ? 11.461 6.997 -24.318 1.00 92.19 274 ALA A CA 1
ATOM 2009 C C . ALA A 1 274 ? 10.660 6.100 -25.266 1.00 92.19 274 ALA A C 1
ATOM 2011 O O . ALA A 1 274 ? 10.942 4.906 -25.382 1.00 92.19 274 ALA A O 1
ATOM 2012 N N . CYS A 1 275 ? 9.704 6.703 -25.962 1.00 81.62 275 CYS A N 1
ATOM 2013 C CA . CYS A 1 275 ? 8.805 6.016 -26.881 1.00 81.62 275 CYS A CA 1
ATOM 2014 C C . CYS A 1 275 ? 8.475 6.873 -28.106 1.00 81.62 275 CYS A C 1
ATOM 2016 O O . CYS A 1 275 ? 8.835 8.052 -28.193 1.00 81.62 275 CYS A O 1
ATOM 2018 N N . SER A 1 276 ? 7.781 6.272 -29.067 1.00 84.12 276 SER A N 1
ATOM 2019 C CA . SER A 1 276 ? 7.289 6.919 -30.277 1.00 84.12 276 SER A CA 1
ATOM 2020 C C . SER A 1 276 ? 5.777 7.122 -30.218 1.00 84.12 276 SER A C 1
ATOM 2022 O O . SER A 1 276 ? 5.008 6.163 -30.282 1.00 84.12 276 SER A O 1
ATOM 2024 N N . LEU A 1 277 ? 5.334 8.387 -30.213 1.00 69.94 277 LEU A N 1
ATOM 2025 C CA . LEU A 1 277 ? 3.905 8.744 -30.222 1.00 69.94 277 LEU A CA 1
ATOM 2026 C C . LEU A 1 277 ? 3.149 8.133 -31.411 1.00 69.94 277 LEU A C 1
ATOM 2028 O O . LEU A 1 277 ? 1.970 7.808 -31.305 1.00 69.94 277 LEU A O 1
ATOM 2032 N N . ALA A 1 278 ? 3.828 7.975 -32.550 1.00 67.56 278 ALA A N 1
ATOM 2033 C CA . ALA A 1 278 ? 3.238 7.405 -33.756 1.00 67.56 278 ALA A CA 1
ATOM 2034 C C . ALA A 1 278 ? 3.139 5.874 -33.705 1.00 67.56 278 ALA A C 1
ATOM 2036 O O . ALA A 1 278 ? 2.259 5.307 -34.348 1.00 67.56 278 ALA A O 1
ATOM 2037 N N . ALA A 1 279 ? 4.059 5.211 -32.999 1.00 64.69 279 ALA A N 1
ATOM 2038 C CA . ALA A 1 279 ? 4.126 3.753 -32.957 1.00 64.69 279 ALA A CA 1
ATOM 2039 C C . ALA A 1 279 ? 3.418 3.153 -31.738 1.00 64.69 279 ALA A C 1
ATOM 2041 O O . ALA A 1 279 ? 3.052 1.984 -31.810 1.00 64.69 279 ALA A O 1
ATOM 2042 N N . GLN A 1 280 ? 3.227 3.931 -30.662 1.00 70.06 280 GLN A N 1
ATOM 2043 C CA . GLN A 1 280 ? 2.691 3.447 -29.384 1.00 70.06 280 GLN A CA 1
ATOM 2044 C C . GLN A 1 280 ? 3.431 2.177 -28.933 1.00 70.06 280 GLN A C 1
ATOM 2046 O O . GLN A 1 280 ? 2.853 1.119 -28.715 1.00 70.06 280 GLN A O 1
ATOM 2051 N N . ASP A 1 281 ? 4.759 2.281 -28.888 1.00 70.31 281 ASP A N 1
ATOM 2052 C CA . ASP A 1 281 ? 5.697 1.163 -28.757 1.00 70.31 281 ASP A CA 1
ATOM 2053 C C . ASP A 1 281 ? 6.123 0.881 -27.310 1.00 70.31 281 ASP A C 1
ATOM 2055 O O . ASP A 1 281 ? 7.166 0.267 -27.061 1.00 70.31 281 ASP A O 1
ATOM 2059 N N . CYS A 1 282 ? 5.320 1.313 -26.343 1.00 65.06 282 CYS A N 1
ATOM 2060 C CA . CYS A 1 282 ? 5.594 1.052 -24.943 1.00 65.06 282 CYS A CA 1
ATOM 2061 C C . CYS A 1 282 ? 5.333 -0.422 -24.578 1.00 65.06 282 CYS A C 1
ATOM 2063 O O . CYS A 1 282 ? 4.431 -1.061 -25.130 1.00 65.06 282 CYS A O 1
ATOM 2065 N N . PRO A 1 283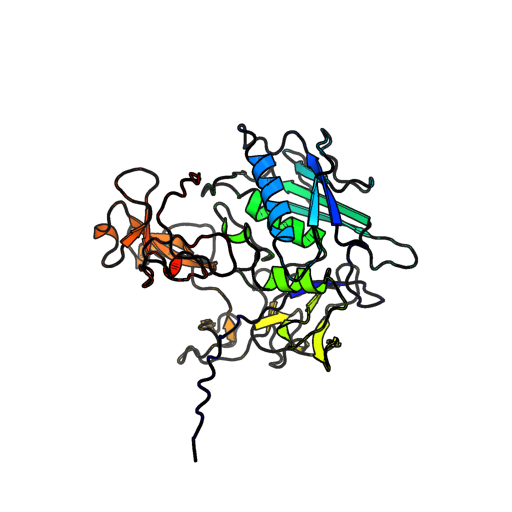 ? 6.136 -1.007 -23.668 1.00 67.06 283 PRO A N 1
ATOM 2066 C CA . PRO A 1 283 ? 5.947 -2.382 -23.223 1.00 67.06 283 PRO A CA 1
ATOM 2067 C C . PRO A 1 283 ? 4.573 -2.574 -22.583 1.00 67.06 283 PRO A C 1
ATOM 2069 O O . PRO A 1 283 ? 3.987 -1.630 -22.076 1.00 67.06 283 PRO A O 1
ATOM 2072 N N . GLN A 1 284 ? 4.073 -3.811 -22.586 1.00 60.53 284 GLN A N 1
ATOM 2073 C CA . GLN A 1 284 ? 2.836 -4.187 -21.880 1.00 60.53 284 GLN A CA 1
ATOM 2074 C C . GLN A 1 284 ? 1.568 -3.443 -22.349 1.00 60.53 284 GLN A C 1
ATOM 2076 O O . GLN A 1 284 ? 0.526 -3.559 -21.718 1.00 60.53 284 GLN A O 1
ATOM 2081 N N . GLY A 1 285 ? 1.626 -2.758 -23.500 1.00 57.97 285 GLY A N 1
ATOM 2082 C CA . GLY A 1 285 ? 0.505 -1.966 -24.012 1.00 57.97 285 GLY A CA 1
ATOM 2083 C C . GLY A 1 285 ? 0.332 -0.622 -23.302 1.00 57.97 285 GLY A C 1
ATOM 2084 O O . GLY A 1 285 ? -0.718 -0.004 -23.456 1.00 57.97 285 GLY A O 1
ATOM 2085 N N . ASP A 1 286 ? 1.343 -0.186 -22.547 1.00 62.91 286 ASP A N 1
ATOM 2086 C CA . ASP A 1 286 ? 1.380 1.122 -21.898 1.00 62.91 286 ASP A CA 1
ATOM 2087 C C . ASP A 1 286 ? 1.289 2.266 -22.924 1.00 62.91 286 ASP A C 1
ATOM 2089 O O . ASP A 1 286 ? 1.580 2.103 -24.113 1.00 62.91 286 ASP A O 1
ATOM 2093 N N . LEU A 1 287 ? 0.888 3.453 -22.474 1.00 63.19 287 LEU A N 1
ATOM 2094 C CA . LEU A 1 287 ? 0.697 4.601 -23.357 1.00 63.19 287 LEU A CA 1
ATOM 2095 C C . LEU A 1 287 ? 2.021 5.311 -23.637 1.00 63.19 287 LEU A C 1
ATOM 2097 O O . LEU A 1 287 ? 2.748 5.666 -22.713 1.00 63.19 287 LEU A O 1
ATOM 2101 N N . CYS A 1 288 ? 2.275 5.668 -24.895 1.00 65.88 288 CYS A N 1
ATOM 2102 C CA . CYS A 1 288 ? 3.275 6.678 -25.220 1.00 65.88 288 CYS A CA 1
ATOM 2103 C C . CYS A 1 288 ? 2.656 8.083 -25.265 1.00 65.88 288 CYS A C 1
ATOM 2105 O O . CYS A 1 288 ? 1.842 8.373 -26.147 1.00 65.88 288 CYS A O 1
ATOM 2107 N N . SER A 1 289 ? 3.090 8.973 -24.365 1.00 68.50 289 SER A N 1
ATOM 2108 C CA . SER A 1 289 ? 2.609 10.361 -24.276 1.00 68.50 289 SER A CA 1
ATOM 2109 C C . SER A 1 289 ? 3.745 11.349 -24.002 1.00 68.50 289 SER A C 1
ATOM 2111 O O . SER A 1 289 ? 4.699 11.048 -23.282 1.00 68.50 289 SER A O 1
ATOM 2113 N N . ASP A 1 290 ? 3.646 12.546 -24.586 1.00 69.00 290 ASP A N 1
ATOM 2114 C CA . ASP A 1 290 ? 4.592 13.655 -24.434 1.00 69.00 290 ASP A CA 1
ATOM 2115 C C . ASP A 1 290 ? 4.131 14.720 -23.430 1.00 69.00 290 ASP A C 1
ATOM 2117 O O . ASP A 1 290 ? 4.747 15.784 -23.329 1.00 69.00 290 ASP A O 1
ATOM 2121 N N . ALA A 1 291 ? 3.099 14.419 -22.634 1.00 62.00 291 ALA A N 1
ATOM 2122 C CA . ALA A 1 291 ? 2.538 15.326 -21.632 1.00 62.00 291 ALA A CA 1
ATOM 2123 C C . ALA A 1 291 ? 3.578 15.856 -20.621 1.00 62.00 291 ALA A C 1
ATOM 2125 O O . ALA A 1 291 ? 3.421 16.952 -20.086 1.00 62.00 291 ALA A O 1
ATOM 2126 N N . SER A 1 292 ? 4.674 15.124 -20.391 1.00 59.34 292 SER A N 1
ATOM 2127 C CA . SER A 1 292 ? 5.801 15.537 -19.542 1.00 59.34 292 SER A CA 1
ATOM 2128 C C . SER A 1 292 ? 6.858 16.395 -20.260 1.00 59.34 292 SER A C 1
ATOM 2130 O O . SER A 1 292 ? 7.938 16.623 -19.717 1.00 59.34 292 SER A O 1
ATOM 2132 N N . GLY A 1 293 ? 6.600 16.842 -21.493 1.00 65.06 293 GLY A N 1
ATOM 2133 C CA . GLY A 1 293 ? 7.548 17.588 -22.333 1.00 65.06 293 GLY A CA 1
ATOM 2134 C C . GLY A 1 293 ? 8.540 16.713 -23.112 1.00 65.06 293 GLY A C 1
ATOM 2135 O O . GLY A 1 293 ? 9.383 17.237 -23.841 1.00 65.06 293 GLY A O 1
ATOM 2136 N N . ALA A 1 294 ? 8.439 15.389 -22.979 1.00 75.88 294 ALA A N 1
ATOM 2137 C CA . ALA A 1 294 ? 9.167 14.390 -23.755 1.00 75.88 294 ALA A CA 1
ATOM 2138 C C . ALA A 1 294 ? 8.294 13.139 -23.900 1.00 75.88 294 ALA A C 1
ATOM 2140 O O . ALA A 1 294 ? 7.605 12.780 -22.948 1.00 75.88 294 ALA A O 1
ATOM 2141 N N . ALA A 1 295 ? 8.337 12.482 -25.064 1.00 78.25 295 ALA A N 1
ATOM 2142 C CA . ALA A 1 295 ? 7.583 11.255 -25.319 1.00 78.25 295 ALA A CA 1
ATOM 2143 C C . ALA A 1 295 ? 8.134 10.099 -24.469 1.00 78.25 295 ALA A C 1
ATOM 2145 O O . ALA A 1 295 ? 9.222 9.577 -24.737 1.00 78.25 295 ALA A O 1
ATOM 2146 N N . LEU A 1 296 ? 7.385 9.735 -23.431 1.00 77.88 296 LEU A N 1
ATOM 2147 C CA . LEU A 1 296 ? 7.723 8.702 -22.458 1.00 77.88 296 LEU A CA 1
ATOM 2148 C C . LEU A 1 296 ? 6.557 7.723 -22.302 1.00 77.88 296 LEU A C 1
ATOM 2150 O O . LEU A 1 296 ? 5.413 8.055 -22.611 1.00 77.88 296 LEU A O 1
ATOM 2154 N N . CYS A 1 297 ? 6.858 6.522 -21.819 1.00 73.75 297 CYS A N 1
ATOM 2155 C CA . CYS A 1 297 ? 5.849 5.510 -21.535 1.00 73.75 297 CYS A CA 1
ATOM 2156 C C . CYS A 1 297 ? 5.153 5.742 -20.190 1.00 73.75 297 CYS A C 1
ATOM 2158 O O . CYS A 1 297 ? 5.816 5.973 -19.175 1.00 73.75 297 CYS A O 1
ATOM 2160 N N . TRP A 1 298 ? 3.831 5.625 -20.180 1.00 66.69 298 TRP A N 1
ATOM 2161 C CA . TRP A 1 298 ? 2.960 5.819 -19.029 1.00 66.69 298 TRP A CA 1
ATOM 2162 C C . TRP A 1 298 ? 2.284 4.504 -18.661 1.00 66.69 298 TRP A C 1
ATOM 2164 O O . TRP A 1 298 ? 1.539 3.951 -19.470 1.00 66.69 298 TRP A O 1
ATOM 2174 N N . ARG A 1 299 ? 2.512 4.030 -17.430 1.00 64.88 299 ARG A N 1
ATOM 2175 C CA . ARG A 1 299 ? 1.727 2.931 -16.866 1.00 64.88 299 ARG A CA 1
ATOM 2176 C C . ARG A 1 299 ? 0.331 3.429 -16.512 1.00 64.88 299 ARG A C 1
ATOM 2178 O O . ARG A 1 299 ? 0.195 4.424 -15.802 1.00 64.88 299 ARG A O 1
ATOM 2185 N N . GLY A 1 300 ? -0.693 2.711 -16.964 1.00 52.41 300 GLY A N 1
ATOM 2186 C CA . GLY A 1 300 ? -1.997 2.745 -16.305 1.00 52.41 300 GLY A CA 1
ATOM 2187 C C . GLY A 1 300 ? -2.799 4.059 -16.359 1.00 52.41 300 GLY A C 1
ATOM 2188 O O . GLY A 1 300 ? -3.491 4.365 -15.391 1.00 52.41 300 GLY A O 1
ATOM 2189 N N . ARG A 1 301 ? -2.778 4.849 -17.441 1.00 41.28 301 ARG A N 1
ATOM 2190 C CA . ARG A 1 301 ? -3.690 6.004 -17.578 1.00 41.28 301 ARG A CA 1
ATOM 2191 C C . ARG A 1 301 ? -4.131 6.174 -19.024 1.00 41.28 301 ARG A C 1
ATOM 2193 O O . ARG A 1 301 ? -3.265 6.122 -19.885 1.00 41.28 301 ARG A O 1
ATOM 2200 N N . ASP A 1 302 ? -5.430 6.422 -19.237 1.00 42.91 302 ASP A N 1
ATOM 2201 C CA . ASP A 1 302 ? -5.863 7.454 -20.182 1.00 42.91 302 ASP A CA 1
ATOM 2202 C C . ASP A 1 302 ? -7.300 7.982 -19.956 1.00 42.91 302 ASP A C 1
ATOM 2204 O O . ASP A 1 302 ? -8.254 7.235 -19.778 1.00 42.91 302 ASP A O 1
ATOM 2208 N N . ASP A 1 303 ? -7.372 9.321 -19.891 1.00 44.41 303 ASP A N 1
ATOM 2209 C CA . ASP A 1 303 ? -8.489 10.248 -20.164 1.00 44.41 303 ASP A CA 1
ATOM 2210 C C . ASP A 1 303 ? -9.756 10.395 -19.275 1.00 44.41 303 ASP A C 1
ATOM 2212 O O . ASP A 1 303 ? -10.737 10.981 -19.724 1.00 44.41 303 ASP A O 1
ATOM 2216 N N . CYS A 1 304 ? -9.724 10.086 -17.971 1.00 51.41 304 CYS A N 1
ATOM 2217 C CA . CYS A 1 304 ? -10.672 10.691 -16.998 1.00 51.41 304 CYS A CA 1
ATOM 2218 C C . CYS A 1 304 ? -9.943 11.318 -15.794 1.00 51.41 304 CYS A C 1
ATOM 2220 O O . CYS A 1 304 ? -9.783 10.661 -14.765 1.00 51.41 304 CYS A O 1
ATOM 2222 N N . PRO A 1 305 ? -9.483 12.579 -15.876 1.00 46.75 305 PRO A N 1
ATOM 2223 C CA . PRO A 1 305 ? -8.496 13.108 -14.936 1.00 46.75 305 PRO A CA 1
ATOM 2224 C C . PRO A 1 305 ? -9.058 13.621 -13.600 1.00 46.75 305 PRO A C 1
ATOM 2226 O O . PRO A 1 305 ? -8.273 14.058 -12.767 1.00 46.75 305 PRO A O 1
ATOM 2229 N N . ASN A 1 306 ? -10.377 13.6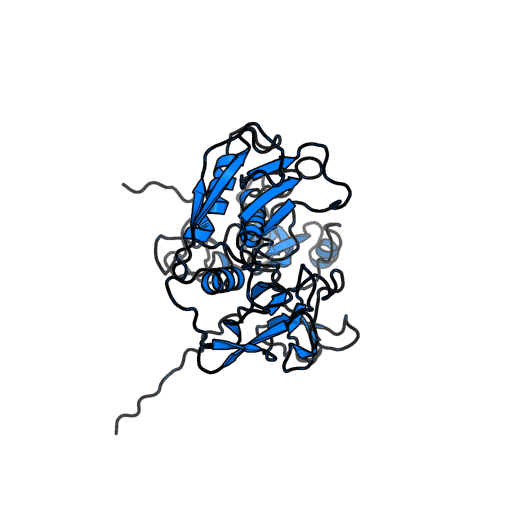47 -13.369 1.00 42.41 306 ASN A N 1
ATOM 2230 C CA . ASN A 1 306 ? -10.931 14.103 -12.087 1.00 42.41 306 ASN A CA 1
ATOM 2231 C C . ASN A 1 306 ? -12.390 13.668 -11.849 1.00 42.41 306 ASN A C 1
ATOM 2233 O O . ASN A 1 306 ? -13.118 13.249 -12.747 1.00 42.41 306 ASN A O 1
ATOM 2237 N N . THR A 1 307 ? -12.836 13.851 -10.606 1.00 42.00 307 THR A N 1
ATOM 2238 C CA . THR A 1 307 ? -14.194 13.612 -10.089 1.00 42.00 307 THR A CA 1
ATOM 2239 C C . THR A 1 307 ? -15.283 14.518 -10.705 1.00 42.00 307 THR A C 1
ATOM 2241 O O . THR A 1 307 ? -16.465 14.387 -10.367 1.00 42.00 307 THR A O 1
ATOM 2244 N N . ALA A 1 308 ? -14.960 15.403 -11.660 1.00 40.75 308 ALA A N 1
ATOM 2245 C CA . ALA A 1 308 ? -15.925 16.259 -12.350 1.00 40.75 308 ALA A CA 1
ATOM 2246 C C . ALA A 1 308 ? -16.419 15.656 -13.685 1.00 40.75 308 ALA A C 1
ATOM 2248 O O . ALA A 1 308 ? -16.147 16.158 -14.765 1.00 40.75 308 ALA A O 1
ATOM 2249 N N . ARG A 1 309 ? -17.296 14.650 -13.544 1.00 52.59 309 ARG A N 1
ATOM 2250 C CA . ARG A 1 309 ? -18.488 14.339 -14.371 1.00 52.59 309 ARG A CA 1
ATOM 2251 C C . ARG A 1 309 ? -18.338 14.132 -15.890 1.00 52.59 309 ARG A C 1
ATOM 2253 O O . ARG A 1 309 ? -18.044 15.057 -16.631 1.00 52.59 309 ARG A O 1
ATOM 2260 N N . ARG A 1 310 ? -18.906 12.991 -16.327 1.00 46.88 310 ARG A N 1
ATOM 2261 C CA . ARG A 1 310 ? -19.964 12.761 -17.355 1.00 46.88 310 ARG A CA 1
ATOM 2262 C C . ARG A 1 310 ? -19.846 13.468 -18.724 1.00 46.88 310 ARG A C 1
ATOM 2264 O O . ARG A 1 310 ? -20.052 12.817 -19.731 1.00 46.88 310 ARG A O 1
ATOM 2271 N N . THR A 1 311 ? -19.523 14.751 -18.791 1.00 49.22 311 THR A N 1
ATOM 2272 C CA . THR A 1 311 ? -19.495 15.614 -19.983 1.00 49.22 311 THR A CA 1
ATOM 2273 C C . THR A 1 311 ? -18.477 15.191 -21.046 1.00 49.22 311 THR A C 1
ATOM 2275 O O . THR A 1 311 ? -18.797 15.238 -22.231 1.00 49.22 311 THR A O 1
ATOM 2278 N N . GLU A 1 312 ? -17.288 14.734 -20.646 1.00 53.16 312 GLU A N 1
ATOM 2279 C CA . GLU A 1 312 ? -16.243 14.261 -21.574 1.00 53.16 312 GLU A CA 1
ATOM 2280 C C . GLU A 1 312 ? -16.654 12.940 -22.234 1.00 53.16 312 GLU A C 1
ATOM 2282 O O . GLU A 1 312 ? -16.711 12.840 -23.460 1.00 53.16 312 GLU A O 1
ATOM 2287 N N . CYS A 1 313 ? -17.109 11.975 -21.430 1.00 53.41 313 CYS A N 1
ATOM 2288 C CA . CYS A 1 313 ? -17.702 10.742 -21.945 1.00 53.41 313 CYS A CA 1
ATOM 2289 C C . CYS A 1 313 ? -19.019 10.988 -22.703 1.00 53.41 313 CYS A C 1
ATOM 2291 O O . CYS A 1 313 ? -19.368 10.219 -23.592 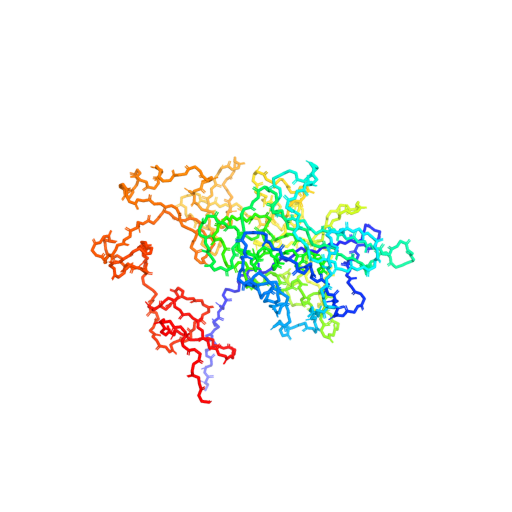1.00 53.41 313 CYS A O 1
ATOM 2293 N N . GLN A 1 314 ? -19.770 12.049 -22.391 1.00 55.25 314 GLN A N 1
ATOM 2294 C CA . GLN A 1 314 ? -20.996 12.403 -23.111 1.00 55.25 314 GLN A CA 1
ATOM 2295 C C . GLN A 1 314 ? -20.730 13.030 -24.481 1.00 55.25 314 GLN A C 1
ATOM 2297 O O . GLN A 1 314 ? -21.542 12.857 -25.392 1.00 55.25 314 GLN A O 1
ATOM 2302 N N . ALA A 1 315 ? -19.603 13.726 -24.646 1.00 54.66 315 ALA A N 1
ATOM 2303 C CA . ALA A 1 315 ? -19.180 14.277 -25.929 1.00 54.66 315 ALA A CA 1
ATOM 2304 C C . ALA A 1 315 ? -18.795 13.172 -26.930 1.00 54.66 315 ALA A C 1
ATOM 2306 O O . ALA A 1 315 ? -19.055 13.317 -28.124 1.00 54.66 315 ALA A O 1
ATOM 2307 N N . SER A 1 316 ? -18.229 12.060 -26.447 1.00 50.44 316 SER A N 1
ATOM 2308 C CA . SER A 1 316 ? -17.790 10.917 -27.260 1.00 50.44 316 SER A CA 1
ATOM 2309 C C . SER A 1 316 ? -18.831 9.793 -27.375 1.00 50.44 316 SER A C 1
ATOM 2311 O O . SER A 1 316 ? -18.943 9.171 -28.432 1.00 50.44 316 SER A O 1
ATOM 2313 N N . LEU A 1 317 ? -19.631 9.540 -26.331 1.00 52.47 317 LEU A N 1
ATOM 2314 C CA . LEU A 1 317 ? -20.569 8.406 -26.251 1.00 52.47 317 LEU A CA 1
ATOM 2315 C C . LEU A 1 317 ? -22.056 8.810 -26.143 1.00 52.47 317 LEU A C 1
ATOM 2317 O O . LEU A 1 317 ? -22.916 7.933 -26.032 1.00 52.47 317 LEU A O 1
ATOM 2321 N N . GLY A 1 318 ? -22.383 10.107 -26.202 1.00 54.06 318 GLY A N 1
ATOM 2322 C CA . GLY A 1 318 ? -23.749 10.631 -26.061 1.00 54.06 318 GLY A CA 1
ATOM 2323 C C . GLY A 1 318 ? -24.211 10.732 -24.601 1.00 54.06 318 GLY A C 1
ATOM 2324 O O . GLY A 1 318 ? -23.460 10.430 -23.682 1.00 54.06 318 GLY A O 1
ATOM 2325 N N . SER A 1 319 ? -25.465 11.132 -24.345 1.00 55.88 319 SER A N 1
ATOM 2326 C CA . SER A 1 319 ? -25.972 11.497 -22.999 1.00 55.88 319 SER A CA 1
ATOM 2327 C C . SER A 1 319 ? -25.791 10.445 -21.889 1.00 55.88 319 SER A C 1
ATOM 2329 O O . SER A 1 319 ? -25.927 10.780 -20.710 1.00 55.88 319 SER A O 1
ATOM 2331 N N . ASN A 1 320 ? -25.464 9.203 -22.251 1.00 50.75 320 ASN A N 1
ATOM 2332 C CA . ASN A 1 320 ? -25.343 8.051 -21.360 1.00 50.75 320 ASN A CA 1
ATOM 2333 C C . ASN A 1 320 ? -23.879 7.640 -21.083 1.00 50.75 320 ASN A C 1
ATOM 2335 O O . ASN A 1 320 ? -23.654 6.593 -20.480 1.00 50.75 320 ASN A O 1
ATOM 2339 N N . GLY A 1 321 ? -22.893 8.431 -21.523 1.00 55.72 321 GLY A N 1
ATOM 2340 C CA . GLY A 1 321 ? -21.473 8.211 -21.240 1.00 55.72 321 GLY A CA 1
ATOM 2341 C C . GLY A 1 321 ? -21.079 8.596 -19.809 1.00 55.72 321 GLY A C 1
ATOM 2342 O O . GLY A 1 321 ? -21.470 9.652 -19.310 1.00 55.72 321 GLY A O 1
ATOM 2343 N N . TYR A 1 322 ? -20.292 7.757 -19.142 1.00 52.31 322 TYR A N 1
ATOM 2344 C CA . TYR A 1 322 ? -19.767 7.997 -17.797 1.00 52.31 322 TYR A CA 1
ATOM 2345 C C . TYR A 1 322 ? -18.441 7.260 -17.596 1.00 52.31 322 TYR A C 1
ATOM 2347 O O . TYR A 1 322 ? -18.140 6.324 -18.333 1.00 52.31 322 TYR A O 1
ATOM 2355 N N . CYS A 1 323 ? -17.640 7.702 -16.629 1.00 60.88 323 CYS A N 1
ATOM 2356 C CA . CYS A 1 323 ? -16.328 7.116 -16.398 1.00 60.88 323 CYS A CA 1
ATOM 2357 C C . CYS A 1 323 ? -16.403 5.977 -15.378 1.00 60.88 323 CYS A C 1
ATOM 2359 O O . CYS A 1 323 ? -17.011 6.145 -14.321 1.00 60.88 323 CYS A O 1
ATOM 2361 N N . VAL A 1 324 ? -15.814 4.829 -15.713 1.00 53.09 324 VAL A N 1
ATOM 2362 C CA . VAL A 1 324 ? -15.770 3.631 -14.865 1.00 53.09 324 VAL A CA 1
ATOM 2363 C C . VAL A 1 324 ? -14.345 3.129 -14.802 1.00 53.09 324 VAL A C 1
ATOM 2365 O O . VAL A 1 324 ? -13.679 3.034 -15.830 1.00 53.09 324 VAL A O 1
ATOM 2368 N N . GLN A 1 325 ? -13.903 2.773 -13.603 1.00 49.78 325 GLN A N 1
ATOM 2369 C CA . GLN A 1 325 ? -12.646 2.072 -13.411 1.00 49.78 325 GLN A CA 1
ATOM 2370 C C . GLN A 1 325 ? -12.824 0.616 -13.837 1.00 49.78 325 GLN A C 1
ATOM 2372 O O . GLN A 1 325 ? -13.660 -0.105 -13.290 1.00 49.78 325 GLN A O 1
ATOM 2377 N N . ASP A 1 326 ? -12.106 0.207 -14.873 1.00 47.88 326 ASP A N 1
ATOM 2378 C CA . ASP A 1 326 ? -12.123 -1.165 -15.355 1.00 47.88 326 ASP A CA 1
ATOM 2379 C C . ASP A 1 326 ? -11.273 -2.056 -14.431 1.00 47.88 326 ASP A C 1
ATOM 2381 O O . ASP A 1 326 ? -10.540 -1.565 -13.573 1.00 47.88 326 ASP A O 1
ATOM 2385 N N . SER A 1 327 ? -11.373 -3.381 -14.560 1.00 39.88 327 SER A N 1
ATOM 2386 C CA . SER A 1 327 ? -10.622 -4.276 -13.660 1.00 39.88 327 SER A CA 1
ATOM 2387 C C . SER A 1 327 ? -9.121 -4.308 -13.956 1.00 39.88 327 SER A C 1
ATOM 2389 O O . SER A 1 327 ? -8.379 -4.961 -13.229 1.00 39.88 327 SER A O 1
ATOM 2391 N N . ASP A 1 328 ? -8.692 -3.647 -15.032 1.00 40.75 328 ASP A N 1
ATOM 2392 C CA . ASP A 1 328 ? -7.294 -3.324 -15.303 1.00 40.75 328 ASP A CA 1
ATOM 2393 C C . ASP A 1 328 ? -6.895 -1.953 -14.702 1.00 40.75 328 ASP A C 1
ATOM 2395 O O . ASP A 1 328 ? -5.879 -1.371 -15.063 1.00 40.75 328 ASP A O 1
ATOM 2399 N N . GLY A 1 329 ? -7.706 -1.422 -13.777 1.00 39.19 329 GLY A N 1
ATOM 2400 C CA . GLY A 1 329 ? -7.484 -0.179 -13.031 1.00 39.19 329 GLY A CA 1
ATOM 2401 C C . GLY A 1 329 ? -7.564 1.096 -13.866 1.00 39.19 329 GLY A C 1
ATOM 2402 O O . GLY A 1 329 ? -7.562 2.190 -13.299 1.00 39.19 329 GLY A O 1
ATOM 2403 N N . LEU A 1 330 ? -7.705 0.974 -15.187 1.00 45.09 330 LEU A N 1
ATOM 2404 C CA . LEU A 1 330 ? -7.858 2.095 -16.099 1.00 45.09 330 LEU A CA 1
ATOM 2405 C C . LEU A 1 330 ? -9.261 2.686 -15.972 1.00 45.09 330 LEU A C 1
ATOM 2407 O O . LEU A 1 330 ? -10.271 1.988 -16.081 1.00 45.09 330 LEU A O 1
ATOM 2411 N N . LEU A 1 331 ? -9.338 4.000 -15.794 1.00 53.31 331 LEU A N 1
ATOM 2412 C CA . LEU A 1 331 ? -10.587 4.733 -15.951 1.00 53.31 331 LEU A CA 1
ATOM 2413 C C . LEU A 1 331 ? -10.930 4.815 -17.442 1.00 53.31 331 LEU A C 1
ATOM 2415 O O . LEU A 1 331 ? -10.146 5.326 -18.228 1.00 53.31 331 LEU A O 1
ATOM 2419 N N . ARG A 1 332 ? -12.094 4.294 -17.838 1.00 62.16 332 ARG A N 1
ATOM 2420 C CA . ARG A 1 332 ? -12.564 4.275 -19.229 1.00 62.16 332 ARG A CA 1
ATOM 2421 C C . ARG A 1 332 ? -13.964 4.862 -19.329 1.00 62.16 332 ARG A C 1
ATOM 2423 O O . ARG A 1 332 ? -14.835 4.574 -18.504 1.00 62.16 332 ARG A O 1
ATOM 2430 N N . CYS A 1 333 ? -14.226 5.622 -20.388 1.00 63.12 333 CYS A N 1
ATOM 2431 C CA . CYS A 1 333 ? -15.589 6.023 -20.720 1.00 63.12 333 CYS A CA 1
ATOM 2432 C C . CYS A 1 333 ? -16.429 4.798 -21.136 1.00 63.12 333 CYS A C 1
ATOM 2434 O O . CYS A 1 333 ? -16.121 4.116 -22.112 1.00 63.12 333 CYS A O 1
ATOM 2436 N N . ARG A 1 334 ? -17.523 4.536 -20.413 1.00 63.44 334 ARG A N 1
ATOM 2437 C CA . ARG A 1 334 ? -18.505 3.467 -20.670 1.00 63.44 334 ARG A CA 1
ATOM 2438 C C . ARG A 1 334 ? -19.903 4.057 -20.879 1.00 63.44 334 ARG A C 1
ATOM 2440 O O . ARG A 1 334 ? -20.177 5.187 -20.472 1.00 63.44 334 ARG A O 1
ATOM 2447 N N . ARG A 1 335 ? -20.807 3.308 -21.523 1.00 64.25 335 ARG A N 1
ATOM 2448 C CA . ARG A 1 335 ? -22.243 3.653 -21.604 1.00 64.25 335 ARG A CA 1
ATOM 2449 C C . ARG A 1 335 ? -23.019 2.915 -20.526 1.00 64.25 335 ARG A C 1
ATOM 2451 O O . ARG A 1 335 ? -22.770 1.733 -20.298 1.00 64.25 335 ARG A O 1
ATOM 2458 N N . THR A 1 336 ? -23.958 3.592 -19.868 1.00 58.97 336 THR A N 1
ATOM 2459 C CA . THR A 1 336 ? -24.921 2.892 -19.010 1.00 58.97 336 THR A CA 1
ATOM 2460 C C . THR A 1 336 ? -25.935 2.159 -19.872 1.00 58.97 336 THR A C 1
ATOM 2462 O O . THR A 1 336 ? -26.276 2.594 -20.977 1.00 58.97 336 THR A O 1
ATOM 2465 N N . CYS A 1 337 ? -26.456 1.059 -19.350 1.00 56.66 337 CYS A N 1
ATOM 2466 C CA . CYS A 1 337 ? -27.431 0.247 -20.051 1.00 56.66 337 CYS A CA 1
ATOM 2467 C C . CYS A 1 337 ? -28.446 -0.365 -19.085 1.00 56.66 337 CYS A C 1
ATOM 2469 O O . CYS A 1 337 ? -28.223 -0.501 -17.884 1.00 56.66 337 CYS A O 1
ATOM 2471 N N . LEU A 1 338 ? -29.604 -0.704 -19.641 1.00 54.81 338 LEU A N 1
ATOM 2472 C CA . LEU A 1 338 ? -30.642 -1.483 -18.960 1.00 54.81 338 LEU A CA 1
ATOM 2473 C C . LEU A 1 338 ? -30.903 -2.805 -19.689 1.00 54.81 338 LEU A C 1
ATOM 2475 O O . LEU A 1 338 ? -31.501 -3.700 -19.100 1.00 54.81 338 LEU A O 1
ATOM 2479 N N . VAL A 1 339 ? -30.489 -2.862 -20.959 1.00 60.50 339 VAL A N 1
ATOM 2480 C CA . VAL A 1 339 ? -30.575 -3.960 -21.923 1.00 60.50 339 VAL A CA 1
ATOM 2481 C C . VAL A 1 339 ? -29.422 -3.804 -22.927 1.00 60.50 339 VAL A C 1
ATOM 2483 O O . VAL A 1 339 ? -28.888 -2.695 -23.083 1.00 60.50 339 VAL A O 1
ATOM 2486 N N . ASP A 1 340 ? -29.051 -4.886 -23.608 1.00 62.53 340 ASP A N 1
ATOM 2487 C CA . ASP A 1 340 ? -27.891 -4.961 -24.512 1.00 62.53 340 ASP A CA 1
ATOM 2488 C C . ASP A 1 340 ? -27.985 -4.007 -25.710 1.00 62.53 340 ASP A C 1
ATOM 2490 O O . ASP A 1 340 ? -26.980 -3.471 -26.178 1.00 62.53 340 ASP A O 1
ATOM 2494 N N . GLU A 1 341 ? -29.192 -3.691 -26.187 1.00 72.00 341 GLU A N 1
ATOM 2495 C CA . GLU A 1 341 ? -29.389 -2.791 -27.327 1.00 72.00 341 GLU A CA 1
ATOM 2496 C C . GLU A 1 341 ? -28.880 -1.361 -27.062 1.00 72.00 341 GLU A C 1
ATOM 2498 O O . GLU A 1 341 ? -28.617 -0.607 -28.002 1.00 72.00 341 GLU A O 1
ATOM 2503 N N . HIS A 1 342 ? -28.684 -0.981 -25.793 1.00 64.75 342 HIS A N 1
ATOM 2504 C CA . HIS A 1 342 ? -28.093 0.307 -25.408 1.00 64.75 342 HIS A CA 1
ATOM 2505 C C . HIS A 1 342 ? -26.565 0.357 -25.601 1.00 64.75 342 HIS A C 1
ATOM 2507 O O . HIS A 1 342 ? -25.974 1.443 -25.590 1.00 64.75 342 HIS A O 1
ATOM 2513 N N . CYS A 1 343 ? -25.931 -0.795 -25.824 1.00 61.31 343 CYS A N 1
ATOM 2514 C CA . CYS A 1 343 ? -24.483 -0.965 -25.841 1.00 61.31 343 CYS A CA 1
ATOM 2515 C C . CYS A 1 343 ? -23.858 -1.020 -27.238 1.00 61.31 343 CYS A C 1
ATOM 2517 O O . CYS A 1 343 ? -22.638 -1.049 -27.361 1.00 61.31 343 CYS A O 1
ATOM 2519 N N . GLY A 1 344 ? -24.659 -0.951 -28.307 1.00 62.78 344 GLY A N 1
ATOM 2520 C CA . GLY A 1 344 ? -24.153 -0.742 -29.670 1.00 62.78 344 GLY A CA 1
ATOM 2521 C C . GLY A 1 344 ? -23.137 -1.787 -30.155 1.00 62.78 344 GLY A C 1
ATOM 2522 O O . GLY A 1 344 ? -22.248 -1.427 -30.923 1.00 62.78 344 GLY A O 1
ATOM 2523 N N . GLY A 1 345 ? -23.267 -3.044 -29.712 1.00 64.12 345 GLY A N 1
ATOM 2524 C CA . GLY A 1 345 ? -22.382 -4.165 -30.065 1.00 64.12 345 GLY A CA 1
ATOM 2525 C C . GLY A 1 345 ? -21.657 -4.819 -28.880 1.00 64.12 345 GLY A C 1
ATOM 2526 O O . GLY A 1 345 ? -21.073 -5.882 -29.058 1.00 64.12 345 GLY A O 1
ATOM 2527 N N . GLU A 1 346 ? -21.707 -4.209 -27.694 1.00 68.19 346 GLU A N 1
ATOM 2528 C CA . GLU A 1 346 ? -21.279 -4.784 -26.406 1.00 68.19 346 GLU A CA 1
ATOM 2529 C C . GLU A 1 346 ? -22.482 -5.358 -25.621 1.00 68.19 346 GLU A C 1
ATOM 2531 O O . GLU A 1 346 ? -23.626 -5.149 -26.028 1.00 68.19 346 GLU A O 1
ATOM 2536 N N . GLU A 1 347 ? -22.247 -6.051 -24.498 1.00 63.59 347 GLU A N 1
ATOM 2537 C CA . GLU A 1 347 ? -23.316 -6.558 -23.614 1.00 63.59 347 GLU A CA 1
ATOM 2538 C C . GLU A 1 347 ? -23.521 -5.662 -22.388 1.00 63.59 347 GLU A C 1
ATOM 2540 O O . GLU A 1 347 ? -22.594 -5.005 -21.899 1.00 63.59 347 GLU A O 1
ATOM 2545 N N . CYS A 1 348 ? -24.757 -5.645 -21.888 1.00 58.31 348 CYS A N 1
ATOM 2546 C CA . CYS A 1 348 ? -25.166 -4.895 -20.721 1.00 58.31 348 CYS A CA 1
ATOM 2547 C C . CYS A 1 348 ? -24.961 -5.695 -19.433 1.00 58.31 348 CYS A C 1
ATOM 2549 O O . CYS A 1 348 ? -25.798 -6.499 -19.020 1.00 58.31 348 CYS A O 1
ATOM 2551 N N . TYR A 1 349 ? -23.865 -5.428 -18.731 1.00 55.72 349 TYR A N 1
ATOM 2552 C CA . TYR A 1 349 ? -23.572 -6.088 -17.467 1.00 55.72 349 TYR A CA 1
ATOM 2553 C C . TYR A 1 349 ? -24.270 -5.399 -16.289 1.00 55.72 349 TYR A C 1
ATOM 2555 O O . TYR A 1 349 ? -24.128 -4.195 -16.087 1.00 55.72 349 TYR A O 1
ATOM 2563 N N . GLY A 1 350 ? -25.023 -6.161 -15.492 1.00 51.81 350 GLY A N 1
ATOM 2564 C CA . GLY A 1 350 ? -25.766 -5.652 -14.330 1.00 51.81 350 GLY A CA 1
ATOM 2565 C C . GLY A 1 350 ? -27.120 -5.005 -14.655 1.00 51.81 350 GLY A C 1
ATOM 2566 O O . GLY A 1 350 ? -27.845 -4.639 -13.736 1.00 51.81 350 GLY A O 1
ATOM 2567 N N . GLY A 1 351 ? -27.505 -4.899 -15.933 1.00 49.22 351 GLY A N 1
ATOM 2568 C CA . GLY A 1 351 ? -28.797 -4.356 -16.356 1.00 49.22 351 GLY A CA 1
ATOM 2569 C C . GLY A 1 351 ? -29.723 -5.449 -16.878 1.00 49.22 351 GLY A C 1
ATOM 2570 O O . GLY A 1 351 ? -29.599 -5.872 -18.017 1.00 49.22 351 GLY A O 1
ATOM 2571 N N . THR A 1 352 ? -30.678 -5.898 -16.060 1.00 45.28 352 THR A N 1
ATOM 2572 C CA . THR A 1 352 ? -31.768 -6.796 -16.504 1.00 45.28 352 THR A CA 1
ATOM 2573 C C . THR A 1 352 ? -33.153 -6.233 -16.165 1.00 45.28 352 THR A C 1
ATOM 2575 O O . THR A 1 352 ? -34.088 -6.960 -15.838 1.00 45.28 352 THR A O 1
ATOM 2578 N N . GLY A 1 353 ? -33.306 -4.906 -16.277 1.00 44.16 353 GLY A N 1
ATOM 2579 C CA . GLY A 1 353 ? -34.615 -4.239 -16.218 1.00 44.16 353 GLY A CA 1
ATOM 2580 C C . GLY A 1 353 ? -34.975 -3.518 -14.912 1.00 44.16 353 GLY A C 1
ATOM 2581 O O . GLY A 1 353 ? -36.144 -3.189 -14.716 1.00 44.16 353 GLY A O 1
ATOM 2582 N N . GLY A 1 354 ? -34.007 -3.215 -14.041 1.00 44.88 354 GLY A N 1
ATOM 2583 C CA . GLY A 1 354 ? -34.221 -2.425 -12.820 1.00 44.88 354 GLY A CA 1
ATOM 2584 C C . GLY A 1 354 ? -32.974 -1.662 -12.361 1.00 44.88 354 GLY A C 1
ATOM 2585 O O . GLY A 1 354 ? -31.902 -1.831 -12.928 1.00 44.88 354 GLY A O 1
ATOM 2586 N N . VAL A 1 355 ? -33.136 -0.796 -11.353 1.00 32.75 355 VAL A N 1
ATOM 2587 C CA . VAL A 1 355 ? -32.043 -0.089 -10.652 1.00 32.75 355 VAL A CA 1
ATOM 2588 C C . VAL A 1 355 ? -31.288 -1.093 -9.761 1.00 32.75 355 VAL A C 1
ATOM 2590 O O . VAL A 1 355 ? -31.965 -1.877 -9.092 1.00 32.75 355 VAL A O 1
ATOM 2593 N N . PRO A 1 356 ? -29.940 -1.052 -9.686 1.00 38.75 356 PRO A N 1
ATOM 2594 C CA . PRO A 1 356 ? -29.033 -0.087 -10.322 1.00 38.75 356 PRO A CA 1
ATOM 2595 C C . PRO A 1 356 ? -28.808 -0.337 -11.828 1.00 38.75 356 PRO A C 1
ATOM 2597 O O . PRO A 1 356 ? -28.860 -1.480 -12.268 1.00 38.75 356 PRO A O 1
ATOM 2600 N N . PRO A 1 357 ? -28.579 0.726 -12.634 1.00 50.38 357 PRO A N 1
ATOM 2601 C CA . PRO A 1 357 ? -28.286 0.584 -14.058 1.00 50.38 357 PRO A CA 1
ATOM 2602 C C . PRO A 1 357 ? -26.991 -0.203 -14.282 1.00 50.38 357 PRO A C 1
ATOM 2604 O O . PRO A 1 357 ? -26.012 -0.015 -13.560 1.00 50.38 357 PRO A O 1
ATOM 2607 N N . GLY A 1 358 ? -26.999 -1.047 -15.312 1.00 52.72 358 GLY A N 1
ATOM 2608 C CA . GLY A 1 358 ? -25.833 -1.791 -15.762 1.00 52.72 358 GLY A CA 1
ATOM 2609 C C . GLY A 1 358 ? -24.889 -0.954 -16.620 1.00 52.72 358 GLY A C 1
ATOM 2610 O O . GLY A 1 358 ? -25.123 0.234 -16.880 1.00 52.72 358 GLY A O 1
ATOM 2611 N N . PHE A 1 359 ? -23.828 -1.593 -17.100 1.00 58.47 359 PHE A N 1
ATOM 2612 C CA . PHE A 1 359 ? -22.798 -0.971 -17.919 1.00 58.47 359 PHE A CA 1
ATOM 2613 C C . PHE A 1 359 ? -22.417 -1.797 -19.135 1.00 58.47 359 PHE A C 1
ATOM 2615 O O . PHE A 1 359 ? -22.359 -3.022 -19.078 1.00 58.47 359 PHE A O 1
ATOM 2622 N N . CYS A 1 360 ? -22.144 -1.108 -20.237 1.00 59.62 360 CYS A N 1
ATOM 2623 C CA . CYS A 1 360 ? -21.711 -1.741 -21.473 1.00 59.62 360 CYS A CA 1
ATOM 2624 C C . CYS A 1 360 ? -20.254 -2.186 -21.362 1.00 59.62 360 CYS A C 1
ATOM 2626 O O . CYS A 1 360 ? -19.383 -1.373 -21.029 1.00 59.62 360 CYS A O 1
ATOM 2628 N N . LYS A 1 361 ? -19.989 -3.471 -21.617 1.00 59.66 361 LYS A N 1
ATOM 2629 C CA . LYS A 1 361 ? -18.637 -4.037 -21.606 1.00 59.66 361 LYS A CA 1
ATOM 2630 C C . LYS A 1 361 ? -18.442 -5.047 -22.750 1.00 59.66 361 LYS A C 1
ATOM 2632 O O . LYS A 1 361 ? -19.361 -5.813 -23.042 1.00 59.66 361 LYS A O 1
ATOM 2637 N N . PRO A 1 362 ? -17.238 -5.124 -23.353 1.00 56.84 362 PRO A N 1
ATOM 2638 C CA . PRO A 1 362 ? -16.823 -6.270 -24.144 1.00 56.84 362 PRO A CA 1
ATOM 2639 C C . PRO A 1 362 ? -16.874 -7.536 -23.293 1.00 56.84 362 PRO A C 1
ATOM 2641 O O . PRO A 1 362 ? -16.337 -7.576 -22.183 1.00 56.84 362 PRO A O 1
ATOM 2644 N N . VAL A 1 363 ? -17.522 -8.563 -23.822 1.00 57.00 363 VAL A N 1
ATOM 2645 C CA . VAL A 1 363 ? -17.657 -9.863 -23.168 1.00 57.00 363 VAL A CA 1
ATOM 2646 C C . VAL A 1 363 ? -16.306 -10.573 -23.194 1.00 57.00 363 VAL A C 1
ATOM 2648 O O . VAL A 1 363 ? -15.636 -10.604 -24.230 1.00 57.00 363 VAL A O 1
ATOM 2651 N N . GLY A 1 364 ? -15.902 -11.150 -22.062 1.00 57.78 364 GLY A N 1
ATOM 2652 C CA . GLY A 1 364 ? -14.749 -12.043 -22.017 1.00 57.78 364 GLY A CA 1
ATOM 2653 C C . GLY A 1 364 ? -14.978 -13.266 -22.908 1.00 57.78 364 GLY A C 1
ATOM 2654 O O . GLY A 1 364 ? -16.075 -13.819 -22.944 1.00 57.78 364 GLY A O 1
ATOM 2655 N N . ALA A 1 365 ? -13.957 -13.703 -23.647 1.00 56.56 365 ALA A N 1
ATOM 2656 C CA . ALA A 1 365 ? -14.092 -14.833 -24.570 1.00 56.56 365 ALA A CA 1
ATOM 2657 C C . ALA A 1 365 ? -14.214 -16.193 -23.859 1.00 56.56 365 ALA A C 1
ATOM 2659 O O . ALA A 1 365 ? -14.607 -17.172 -24.498 1.00 56.56 365 ALA A O 1
ATOM 2660 N N . LYS A 1 366 ? -13.856 -16.266 -22.568 1.00 65.00 366 LYS A N 1
ATOM 2661 C CA . LYS A 1 366 ? -13.798 -17.522 -21.826 1.00 65.00 366 LYS A CA 1
ATOM 2662 C C . LYS A 1 366 ? -15.165 -17.932 -21.298 1.00 65.00 366 LYS A C 1
ATOM 2664 O O . LYS A 1 366 ? -15.902 -17.129 -20.731 1.00 65.00 366 LYS A O 1
ATOM 2669 N N . ILE A 1 367 ? -15.530 -19.192 -21.471 1.00 78.88 367 ILE A N 1
ATOM 2670 C CA . ILE A 1 367 ? -16.840 -19.709 -21.053 1.00 78.88 367 ILE A CA 1
ATOM 2671 C C . ILE A 1 367 ? -16.795 -20.276 -19.629 1.00 78.88 367 ILE A C 1
ATOM 2673 O O . ILE A 1 367 ? -15.732 -20.459 -19.044 1.00 78.88 367 ILE A O 1
ATOM 2677 N N . LEU A 1 368 ? -17.968 -20.552 -19.050 1.00 79.00 368 LEU A N 1
ATOM 2678 C CA . LEU A 1 368 ? -18.085 -21.160 -17.720 1.00 79.00 368 LEU A CA 1
ATOM 2679 C C . LEU A 1 368 ? -17.197 -22.408 -17.568 1.00 79.00 368 LEU A C 1
ATOM 2681 O O . LEU A 1 368 ? -17.204 -23.291 -18.424 1.00 79.00 368 LEU A O 1
ATOM 2685 N N . GLY A 1 369 ? -16.478 -22.487 -16.448 1.00 74.69 369 GLY A N 1
ATOM 2686 C CA . GLY A 1 369 ? -15.548 -23.566 -16.116 1.00 74.69 369 GLY A CA 1
ATOM 2687 C C . GLY A 1 369 ? -14.138 -23.398 -16.684 1.00 74.69 369 GLY A C 1
ATOM 2688 O O . GLY A 1 369 ? -13.255 -24.173 -16.317 1.00 74.69 369 GLY A O 1
ATOM 2689 N N . GLU A 1 370 ? -13.888 -22.402 -17.538 1.00 76.12 370 GLU A N 1
ATOM 2690 C CA . GLU A 1 370 ? -12.530 -22.128 -18.003 1.00 76.12 370 GLU A CA 1
ATOM 2691 C C . GLU A 1 370 ? -11.695 -21.450 -16.910 1.00 76.12 370 GLU A C 1
ATOM 2693 O O . GLU A 1 370 ? -12.218 -20.592 -16.192 1.00 76.12 370 GLU A O 1
ATOM 2698 N N . PRO A 1 371 ? -10.407 -21.818 -16.768 1.00 74.00 371 PRO A N 1
ATOM 2699 C CA . PRO A 1 371 ? -9.490 -21.145 -15.866 1.00 74.00 371 PRO A CA 1
ATOM 2700 C C . PRO A 1 371 ? -9.451 -19.649 -16.135 1.00 74.00 371 PRO A C 1
ATOM 2702 O O . PRO A 1 371 ? -9.289 -19.211 -17.281 1.00 74.00 371 PRO A O 1
ATOM 2705 N N . CYS A 1 372 ? -9.567 -18.886 -15.063 1.00 58.75 372 CYS A N 1
ATOM 2706 C CA . CYS A 1 372 ? -9.519 -17.447 -15.123 1.00 58.75 372 CYS A CA 1
ATOM 2707 C C . CYS A 1 372 ? -8.632 -16.893 -14.017 1.00 58.75 372 CYS A C 1
ATOM 2709 O O . CYS A 1 372 ? -8.527 -17.461 -12.929 1.00 58.75 372 CYS A O 1
ATOM 2711 N N . GLU A 1 373 ? -8.002 -15.770 -14.318 1.00 49.44 373 GLU A N 1
ATOM 2712 C CA . GLU A 1 373 ? -7.225 -15.007 -13.341 1.00 49.44 373 GLU A CA 1
ATOM 2713 C C . GLU A 1 373 ? -8.077 -13.890 -12.731 1.00 49.44 373 GLU A C 1
ATOM 2715 O O . GLU A 1 373 ? -7.952 -13.566 -11.553 1.00 49.44 373 GLU A O 1
ATOM 2720 N N . HIS A 1 374 ? -9.019 -13.355 -13.510 1.00 51.59 374 HIS A N 1
ATOM 2721 C CA . HIS A 1 374 ? -9.982 -12.353 -13.071 1.00 51.59 374 HIS A CA 1
ATOM 2722 C C . HIS A 1 374 ? -11.276 -12.432 -13.889 1.00 51.59 374 HIS A C 1
ATOM 2724 O O . HIS A 1 374 ? -11.322 -12.997 -14.984 1.00 51.59 374 HIS A O 1
ATOM 2730 N N . GLY A 1 375 ? -12.349 -11.827 -13.371 1.00 50.91 375 GLY A N 1
ATOM 2731 C CA . GLY A 1 375 ? -13.698 -11.920 -13.942 1.00 50.91 375 GLY A CA 1
ATOM 2732 C C . GLY A 1 375 ? -13.777 -11.580 -15.431 1.00 50.91 375 GLY A C 1
ATOM 2733 O O . GLY A 1 375 ? -14.503 -12.239 -16.160 1.00 50.91 375 GLY A O 1
ATOM 2734 N N . LEU A 1 376 ? -12.986 -10.619 -15.918 1.00 46.06 376 LEU A N 1
ATOM 2735 C CA . LEU A 1 376 ? -13.121 -10.106 -17.290 1.00 46.06 376 LEU A CA 1
ATOM 2736 C C . LEU A 1 376 ? -12.756 -11.076 -18.401 1.00 46.06 376 LEU A C 1
ATOM 2738 O O . LEU A 1 376 ? -13.110 -10.842 -19.553 1.00 46.06 376 LEU A O 1
ATOM 2742 N N . GLU A 1 377 ? -12.033 -12.140 -18.081 1.00 48.47 377 GLU A N 1
ATOM 2743 C CA . GLU A 1 377 ? -11.751 -13.161 -19.076 1.00 48.47 377 GLU A CA 1
ATOM 2744 C C . GLU A 1 377 ? -13.014 -13.961 -19.400 1.00 48.47 377 GLU A C 1
ATOM 2746 O O . GLU A 1 377 ? -13.139 -14.489 -20.500 1.00 48.47 377 GLU A O 1
ATOM 2751 N N . CYS A 1 378 ? -13.963 -13.995 -18.464 1.00 58.41 378 CYS A N 1
ATOM 2752 C CA . CYS A 1 378 ? -15.161 -14.808 -18.494 1.00 58.41 378 CYS A CA 1
ATOM 2753 C C . CYS A 1 378 ? -16.343 -14.084 -19.133 1.00 58.41 378 CYS A C 1
ATOM 2755 O O . CYS A 1 378 ? -16.652 -12.947 -18.785 1.00 58.41 378 CYS A O 1
ATOM 2757 N N . ALA A 1 379 ? -17.115 -14.797 -19.947 1.00 61.72 379 ALA A N 1
ATOM 2758 C CA . ALA A 1 379 ? -18.376 -14.319 -20.499 1.00 61.72 379 ALA A CA 1
ATOM 2759 C C . ALA A 1 379 ? -19.399 -13.955 -19.408 1.00 61.72 379 ALA A C 1
ATOM 2761 O O . ALA A 1 379 ? -20.245 -13.096 -19.604 1.00 61.72 379 ALA A O 1
ATOM 2762 N N . GLN A 1 380 ? -19.299 -14.588 -18.234 1.00 61.25 380 GLN A N 1
ATOM 2763 C CA . GLN A 1 380 ? -20.151 -14.327 -17.063 1.00 61.25 380 GLN A CA 1
ATOM 2764 C C . GLN A 1 380 ? -19.529 -13.331 -16.071 1.00 61.25 380 GLN A C 1
ATOM 2766 O O . GLN A 1 380 ? -20.071 -13.101 -14.991 1.00 61.25 380 GLN A O 1
ATOM 2771 N N . LEU A 1 381 ? -18.356 -12.785 -16.411 1.00 51.88 381 LEU A N 1
ATOM 2772 C CA . LEU A 1 381 ? -17.628 -11.757 -15.664 1.00 51.88 381 LEU A CA 1
ATOM 2773 C C . LEU A 1 381 ? -17.304 -12.088 -14.196 1.00 51.88 381 LEU A C 1
ATOM 2775 O O . LEU A 1 381 ? -16.898 -11.222 -13.424 1.00 51.88 381 LEU A O 1
ATOM 2779 N N . THR A 1 382 ? -17.422 -13.358 -13.819 1.00 57.88 382 THR A N 1
ATOM 2780 C CA . THR A 1 382 ? -17.170 -13.861 -12.471 1.00 57.88 382 THR A CA 1
ATOM 2781 C C . THR A 1 382 ? -16.092 -14.926 -12.556 1.00 57.88 382 THR A C 1
ATOM 2783 O O . THR A 1 382 ? -16.236 -15.899 -13.294 1.00 57.88 382 THR A O 1
ATOM 2786 N N . CYS A 1 383 ? -15.018 -14.740 -11.797 1.00 63.41 383 CYS A N 1
ATOM 2787 C CA . CYS A 1 383 ? -13.895 -15.659 -11.733 1.00 63.41 383 CYS A CA 1
ATOM 2788 C C . CYS A 1 383 ? -13.694 -16.094 -10.290 1.00 63.41 383 CYS A C 1
ATOM 2790 O O . CYS A 1 383 ? -13.401 -15.256 -9.439 1.00 63.41 383 CYS A O 1
ATOM 2792 N N . ALA A 1 384 ? -13.933 -17.369 -9.994 1.00 64.94 384 ALA A N 1
ATOM 2793 C CA . ALA A 1 384 ? -13.963 -17.829 -8.616 1.00 64.94 384 ALA A CA 1
ATOM 2794 C C . ALA A 1 384 ? -13.834 -19.360 -8.498 1.00 64.94 384 ALA A C 1
ATOM 2796 O O . ALA A 1 384 ? -13.979 -20.103 -9.471 1.00 64.94 384 ALA A O 1
ATOM 2797 N N . GLY A 1 385 ? -13.499 -19.826 -7.293 1.00 65.44 385 GLY A N 1
ATOM 2798 C CA . GLY A 1 385 ? -13.229 -21.231 -6.973 1.00 65.44 385 GLY A CA 1
ATOM 2799 C C . GLY A 1 385 ? -12.158 -21.359 -5.887 1.00 65.44 385 GLY A C 1
ATOM 2800 O O . GLY A 1 385 ? -11.300 -20.492 -5.762 1.00 65.44 385 GLY A O 1
ATOM 2801 N N . ALA A 1 386 ? -12.209 -22.424 -5.082 1.00 47.41 386 ALA A N 1
ATOM 2802 C CA . ALA A 1 386 ? -11.185 -22.710 -4.076 1.00 47.41 386 ALA A CA 1
ATOM 2803 C C . ALA A 1 386 ? -10.026 -23.502 -4.710 1.00 47.41 386 ALA A C 1
ATOM 2805 O O . ALA A 1 386 ? -10.241 -24.604 -5.214 1.00 47.41 386 ALA A O 1
ATOM 2806 N N . GLY A 1 387 ? -8.806 -22.951 -4.683 1.00 51.03 387 GLY A N 1
ATOM 2807 C CA . GLY A 1 387 ? -7.589 -23.598 -5.191 1.00 51.03 387 GLY A CA 1
ATOM 2808 C C . GLY A 1 387 ? -6.703 -22.674 -6.033 1.00 51.03 387 GLY A C 1
ATOM 2809 O O . GLY A 1 387 ? -6.989 -21.496 -6.199 1.00 51.03 387 GLY A O 1
ATOM 2810 N N . THR A 1 388 ? -5.621 -23.222 -6.592 1.00 49.00 388 THR A N 1
ATOM 2811 C CA . THR A 1 388 ? -4.594 -22.492 -7.367 1.00 49.00 388 THR A CA 1
ATOM 2812 C C . THR A 1 388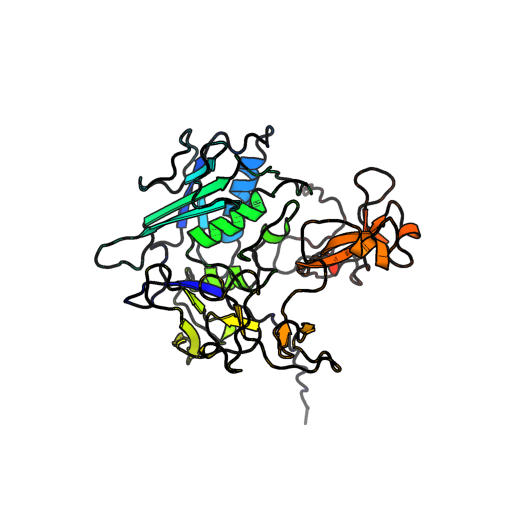 ? -5.025 -22.103 -8.787 1.00 49.00 388 THR A C 1
ATOM 2814 O O . THR A 1 388 ? -4.193 -21.689 -9.591 1.00 49.00 388 THR A O 1
ATOM 2817 N N . THR A 1 389 ? -6.289 -22.321 -9.160 1.00 64.75 389 THR A N 1
ATOM 2818 C CA . THR A 1 389 ? -6.797 -21.991 -10.500 1.00 64.75 389 THR A CA 1
ATOM 2819 C C . THR A 1 389 ? -8.305 -21.718 -10.432 1.00 64.75 389 THR A C 1
ATOM 2821 O O . THR A 1 389 ? -9.104 -22.649 -10.564 1.00 64.75 389 THR A O 1
ATOM 2824 N N . PRO A 1 390 ? -8.716 -20.466 -10.161 1.00 69.06 390 PRO A N 1
ATOM 2825 C CA . PRO A 1 390 ? -10.117 -20.056 -10.218 1.00 69.06 390 PRO A CA 1
ATOM 2826 C C . PRO A 1 390 ? -10.699 -20.296 -11.617 1.00 69.06 390 PRO A C 1
ATOM 2828 O O . PRO A 1 390 ? -9.964 -20.357 -12.604 1.00 69.06 390 PRO A O 1
ATOM 2831 N N . THR A 1 391 ? -12.021 -20.448 -11.721 1.00 80.81 391 THR A N 1
ATOM 2832 C CA . THR A 1 391 ? -12.686 -20.675 -13.014 1.00 80.81 391 THR A CA 1
ATOM 2833 C C . THR A 1 391 ? -13.862 -19.737 -13.225 1.00 80.81 391 THR A C 1
ATOM 2835 O O . THR A 1 391 ? -14.475 -19.247 -12.270 1.00 80.81 391 THR A O 1
ATOM 2838 N N . CYS A 1 392 ? -14.185 -19.490 -14.492 1.00 72.44 392 CYS A N 1
ATOM 2839 C CA . CYS A 1 392 ? -15.334 -18.697 -14.883 1.00 72.44 392 CYS A CA 1
ATOM 2840 C C . CYS A 1 392 ? -16.607 -19.298 -14.285 1.00 72.44 392 CYS A C 1
ATOM 2842 O O . CYS A 1 392 ? -16.991 -20.417 -14.620 1.00 72.44 392 CYS A O 1
ATOM 2844 N N . SER A 1 393 ? -17.249 -18.564 -13.383 1.00 67.75 393 SER A N 1
ATOM 2845 C CA . SER A 1 393 ? -18.339 -19.053 -12.535 1.00 67.75 393 SER A CA 1
ATOM 2846 C C . SER A 1 393 ? -19.645 -18.296 -12.812 1.00 67.75 393 SER A C 1
ATOM 2848 O O . SER A 1 393 ? -19.607 -17.183 -13.332 1.00 67.75 393 SER A O 1
ATOM 2850 N N . PRO A 1 394 ? -20.822 -18.881 -12.532 1.00 65.00 394 PRO A N 1
ATOM 2851 C CA . PRO A 1 394 ? -22.094 -18.178 -12.678 1.00 65.00 394 PRO A CA 1
ATOM 2852 C C . PRO A 1 394 ? -22.322 -17.175 -11.533 1.00 65.00 394 PRO A C 1
ATOM 2854 O O . PRO A 1 394 ? -21.828 -17.358 -10.421 1.00 65.00 394 PRO A O 1
ATOM 2857 N N . TRP A 1 395 ? -23.118 -16.137 -11.797 1.00 43.31 395 TRP A N 1
ATOM 2858 C CA . TRP A 1 395 ? -23.595 -15.173 -10.797 1.00 43.31 395 TRP A CA 1
ATOM 2859 C C . TRP A 1 395 ? -25.039 -15.504 -10.365 1.00 43.31 395 TRP A C 1
ATOM 2861 O O . TRP A 1 395 ? -25.820 -15.913 -11.230 1.00 43.31 395 TRP A O 1
ATOM 2871 N N . PRO A 1 396 ? -25.467 -15.290 -9.100 1.00 49.12 396 PRO A N 1
ATOM 2872 C CA . PRO A 1 396 ? -24.707 -14.934 -7.895 1.00 49.12 396 PRO A CA 1
ATOM 2873 C C . PRO A 1 396 ? -24.111 -16.163 -7.181 1.00 49.12 396 PRO A C 1
ATOM 2875 O O . PRO A 1 396 ? -24.648 -17.267 -7.267 1.00 49.12 396 PRO A O 1
ATOM 2878 N N . TYR A 1 397 ? -23.028 -15.963 -6.419 1.00 43.00 397 TYR A N 1
ATOM 2879 C CA . TYR A 1 397 ? -22.423 -17.003 -5.576 1.00 43.00 397 TYR A CA 1
ATOM 2880 C C . TYR A 1 397 ? -23.411 -17.467 -4.492 1.00 43.00 397 TYR A C 1
ATOM 2882 O O . TYR A 1 397 ? -23.540 -16.848 -3.437 1.00 43.00 397 TYR A O 1
ATOM 2890 N N . SER A 1 398 ? -24.125 -18.569 -4.731 1.00 38.75 398 SER A N 1
ATOM 2891 C CA . SER A 1 398 ? -24.836 -19.277 -3.671 1.00 38.75 398 SER A CA 1
ATOM 2892 C C . SER A 1 398 ? -23.833 -20.147 -2.927 1.00 38.75 398 SER A C 1
ATOM 2894 O O . SER A 1 398 ? -23.365 -21.159 -3.453 1.00 38.75 398 SER A O 1
ATOM 2896 N N . ASN A 1 399 ? -23.525 -19.771 -1.690 1.00 38.12 399 ASN A N 1
ATOM 2897 C CA . ASN A 1 399 ? -22.724 -20.571 -0.767 1.00 38.12 399 ASN A CA 1
ATOM 2898 C C . ASN A 1 399 ? -23.533 -21.778 -0.244 1.00 38.12 399 ASN A C 1
ATOM 2900 O O . ASN A 1 399 ? -23.749 -21.946 0.952 1.00 38.12 399 ASN A O 1
ATOM 2904 N N . THR A 1 400 ? -24.044 -22.610 -1.149 1.00 32.06 400 THR A N 1
ATOM 2905 C CA . THR A 1 400 ? -24.665 -23.892 -0.819 1.00 32.06 400 THR A CA 1
ATOM 2906 C C . THR A 1 400 ? -23.799 -24.989 -1.407 1.00 32.06 400 THR A C 1
ATOM 2908 O O . THR A 1 400 ? -24.002 -25.427 -2.538 1.00 32.06 400 THR A O 1
ATOM 2911 N N . THR A 1 401 ? -22.814 -25.426 -0.635 1.00 36.88 401 THR A N 1
ATOM 2912 C CA . THR A 1 401 ? -22.284 -26.785 -0.766 1.00 36.88 401 THR A CA 1
ATOM 2913 C C . THR A 1 401 ? -22.878 -27.637 0.361 1.00 36.88 401 THR A C 1
ATOM 2915 O O . THR A 1 401 ? -23.125 -27.094 1.440 1.00 36.88 401 THR A O 1
ATOM 2918 N N . PRO A 1 402 ? -23.194 -28.924 0.129 1.00 35.97 402 PRO A N 1
ATOM 2919 C CA . PRO A 1 402 ? -23.361 -29.883 1.218 1.00 35.97 402 PRO A CA 1
ATOM 2920 C C . PRO A 1 402 ? -22.069 -30.059 2.014 1.00 35.97 402 PRO A C 1
ATOM 2922 O O . PRO A 1 402 ? -20.993 -30.078 1.369 1.00 35.97 402 PRO A O 1
#